Protein AF-A0A094E4A9-F1 (afdb_monomer_lite)

Structure (mmCIF, N/CA/C/O backbone):
data_AF-A0A094E4A9-F1
#
_entry.id   AF-A0A094E4A9-F1
#
loop_
_atom_site.group_PDB
_atom_site.id
_atom_site.type_symbol
_atom_site.label_atom_id
_atom_site.label_alt_id
_atom_site.label_comp_id
_atom_site.label_asym_id
_atom_site.label_entity_id
_atom_site.label_seq_id
_atom_site.pdbx_PDB_ins_code
_atom_site.Cartn_x
_atom_site.Cartn_y
_atom_site.Cartn_z
_atom_site.occupancy
_atom_site.B_iso_or_equiv
_atom_site.auth_seq_id
_atom_site.auth_comp_id
_atom_site.auth_asym_id
_atom_site.auth_atom_id
_atom_site.pdbx_PDB_model_num
ATOM 1 N N . MET A 1 1 ? 5.491 22.247 -12.011 1.00 79.69 1 MET A N 1
ATOM 2 C CA . MET A 1 1 ? 5.704 21.328 -13.145 1.00 79.69 1 MET A CA 1
ATOM 3 C C . MET A 1 1 ? 4.472 21.349 -14.038 1.00 79.69 1 MET A C 1
ATOM 5 O O . MET A 1 1 ? 3.370 21.260 -13.513 1.00 79.69 1 MET A O 1
ATOM 9 N N . ASP A 1 2 ? 4.646 21.520 -15.348 1.00 81.75 2 ASP A N 1
ATOM 10 C CA . ASP A 1 2 ? 3.551 21.482 -16.326 1.00 81.75 2 ASP A CA 1
ATOM 11 C C . ASP A 1 2 ? 3.400 20.060 -16.883 1.00 81.75 2 ASP A C 1
ATOM 13 O O . ASP A 1 2 ? 4.111 19.655 -17.800 1.00 81.75 2 ASP A O 1
ATOM 17 N N . LEU A 1 3 ? 2.483 19.293 -16.290 1.00 85.12 3 LEU A N 1
ATOM 18 C CA . LEU A 1 3 ? 2.238 17.891 -16.642 1.00 85.12 3 LEU A CA 1
ATOM 19 C C . LEU A 1 3 ? 1.650 17.706 -18.049 1.00 85.12 3 LEU A C 1
ATOM 21 O O . LEU A 1 3 ? 1.667 16.590 -18.556 1.00 85.12 3 LEU A O 1
ATOM 25 N N . SER A 1 4 ? 1.162 18.771 -18.700 1.00 85.44 4 SER A N 1
ATOM 26 C CA . SER A 1 4 ? 0.591 18.680 -20.053 1.00 85.44 4 SER A CA 1
ATOM 27 C C . SER A 1 4 ? 1.623 18.337 -21.135 1.00 85.44 4 SER A C 1
ATOM 29 O O . SER A 1 4 ? 1.252 17.997 -22.255 1.00 85.44 4 SER A O 1
ATOM 31 N N . GLN A 1 5 ? 2.914 18.410 -20.797 1.00 87.81 5 GLN A N 1
ATOM 32 C CA . GLN A 1 5 ? 4.020 18.040 -21.680 1.00 87.81 5 GLN A CA 1
ATOM 33 C C . GLN A 1 5 ? 4.271 16.527 -21.728 1.00 87.81 5 GLN A C 1
ATOM 35 O O . GLN A 1 5 ? 4.956 16.058 -22.636 1.00 87.81 5 GLN A O 1
ATOM 40 N N . LEU A 1 6 ? 3.748 15.770 -20.759 1.00 92.00 6 LEU A N 1
ATOM 41 C CA . LEU A 1 6 ? 3.900 14.320 -20.706 1.00 92.00 6 LEU A CA 1
ATOM 42 C C . LEU A 1 6 ? 2.882 13.624 -21.622 1.00 92.00 6 LEU A C 1
ATOM 44 O O . LEU A 1 6 ? 1.783 14.146 -21.833 1.00 92.00 6 LEU A O 1
ATOM 48 N N . PRO A 1 7 ? 3.217 12.441 -22.165 1.00 92.19 7 PRO A N 1
ATOM 49 C CA . PRO A 1 7 ? 2.284 11.677 -22.978 1.00 92.19 7 PRO A CA 1
ATOM 50 C C . PRO A 1 7 ? 1.087 11.205 -22.143 1.00 92.19 7 PRO A C 1
ATOM 52 O O . PRO A 1 7 ? 1.231 10.838 -20.975 1.00 92.19 7 PRO A O 1
ATOM 55 N N . ASP A 1 8 ? -0.096 11.174 -22.761 1.00 92.94 8 ASP A N 1
ATOM 56 C CA . ASP A 1 8 ? -1.275 10.567 -22.143 1.00 92.94 8 ASP A CA 1
ATOM 57 C C . ASP A 1 8 ? -1.140 9.040 -22.151 1.00 92.94 8 ASP A C 1
ATOM 59 O O . ASP A 1 8 ? -1.179 8.388 -23.194 1.00 92.94 8 ASP A O 1
ATOM 63 N N . ILE A 1 9 ? -0.981 8.484 -20.956 1.00 94.75 9 ILE A N 1
ATOM 64 C CA . ILE A 1 9 ? -0.831 7.051 -20.699 1.00 94.75 9 ILE A CA 1
ATOM 65 C C . ILE A 1 9 ? -2.100 6.420 -20.120 1.00 94.75 9 ILE A C 1
ATOM 67 O O . ILE A 1 9 ? -2.080 5.252 -19.740 1.00 94.75 9 ILE A O 1
ATOM 71 N N . THR A 1 10 ? -3.207 7.163 -20.014 1.00 91.88 10 THR A N 1
ATOM 72 C CA . THR A 1 10 ? -4.415 6.698 -19.311 1.00 91.88 10 THR A CA 1
ATOM 73 C C . THR A 1 10 ? -4.933 5.381 -19.892 1.00 91.88 10 THR A C 1
ATOM 75 O O . THR A 1 10 ? -5.245 4.457 -19.145 1.00 91.88 10 THR A O 1
ATOM 78 N N . GLY A 1 11 ? -4.931 5.254 -21.223 1.00 92.88 11 GLY A N 1
ATOM 79 C CA . GLY A 1 11 ? -5.315 4.025 -21.931 1.00 92.88 11 GLY A CA 1
ATOM 80 C C . GLY A 1 11 ? -4.284 2.890 -21.877 1.00 92.88 11 GLY A C 1
ATOM 81 O O . GLY A 1 11 ? -4.529 1.827 -22.437 1.00 92.88 11 GLY A O 1
ATOM 82 N N . LEU A 1 12 ? -3.133 3.098 -21.234 1.00 94.94 12 LEU A N 1
ATOM 83 C CA . LEU A 1 12 ? -2.062 2.109 -21.077 1.00 94.94 12 LEU A CA 1
ATOM 84 C C . LEU A 1 12 ? -1.938 1.603 -19.639 1.00 94.94 12 LEU A C 1
ATOM 86 O O . LEU A 1 12 ? -1.322 0.566 -19.415 1.00 94.94 12 LEU A O 1
ATOM 90 N N . LEU A 1 13 ? -2.521 2.289 -18.656 1.00 96.12 13 LEU A N 1
ATOM 91 C CA . LEU A 1 13 ? -2.487 1.836 -17.267 1.00 96.12 13 LEU A CA 1
ATOM 92 C C . LEU A 1 13 ? -3.243 0.519 -17.105 1.00 96.12 13 LEU A C 1
ATOM 94 O O . LEU A 1 13 ? -4.299 0.317 -17.707 1.00 96.12 13 LEU A O 1
ATOM 98 N N . VAL A 1 14 ? -2.684 -0.388 -16.305 1.00 94.19 14 VAL A N 1
ATOM 99 C CA . VAL A 1 14 ? -3.348 -1.633 -15.915 1.00 94.19 14 VAL A CA 1
ATOM 100 C C . VAL A 1 14 ? -4.502 -1.304 -14.979 1.00 94.19 14 VAL A C 1
ATOM 102 O O . VAL A 1 14 ? -4.317 -0.758 -13.890 1.00 94.19 14 VAL A O 1
ATOM 105 N N . ARG A 1 15 ? -5.709 -1.625 -15.438 1.00 90.62 15 ARG A N 1
ATOM 106 C CA . ARG A 1 15 ? -6.982 -1.340 -14.771 1.00 90.62 15 ARG A CA 1
ATOM 107 C C . ARG A 1 15 ? -7.941 -2.520 -14.965 1.00 90.62 15 ARG A C 1
ATOM 109 O O . ARG A 1 15 ? -7.696 -3.331 -15.855 1.00 90.62 15 ARG A O 1
ATOM 116 N N . PRO A 1 16 ? -9.037 -2.629 -14.190 1.00 86.00 16 PRO A N 1
ATOM 117 C CA . PRO A 1 16 ? -10.037 -3.679 -14.407 1.00 86.00 16 PRO A CA 1
ATOM 118 C C . PRO A 1 16 ? -10.587 -3.712 -15.846 1.00 86.00 16 PRO A C 1
ATOM 120 O O . PRO A 1 16 ? -10.838 -4.778 -16.395 1.00 86.00 16 PRO A O 1
ATOM 123 N N . ASP A 1 17 ? -10.749 -2.543 -16.468 1.00 89.12 17 ASP A N 1
ATOM 124 C CA . ASP A 1 17 ? -11.224 -2.359 -17.844 1.00 89.12 17 ASP A CA 1
ATOM 125 C C . ASP A 1 17 ? -10.112 -2.453 -18.904 1.00 89.12 17 ASP A C 1
ATOM 127 O O . ASP A 1 17 ? -10.401 -2.493 -20.099 1.00 89.12 17 ASP A O 1
ATOM 131 N N . ASN A 1 18 ? -8.849 -2.517 -18.476 1.00 91.69 18 ASN A N 1
ATOM 132 C CA . ASN A 1 18 ? -7.675 -2.669 -19.332 1.00 91.69 18 ASN A CA 1
ATOM 133 C C . ASN A 1 18 ? -6.618 -3.559 -18.645 1.00 91.69 18 ASN A C 1
ATOM 135 O O . ASN A 1 18 ? -5.559 -3.055 -18.230 1.00 91.69 18 ASN A O 1
ATOM 139 N N . PRO A 1 19 ? -6.917 -4.859 -18.449 1.00 93.25 19 PRO A N 1
ATOM 140 C CA . PRO A 1 19 ? -6.052 -5.773 -17.709 1.00 93.25 19 PRO A CA 1
ATOM 141 C C . PRO A 1 19 ? -4.710 -6.000 -18.430 1.00 93.25 19 PRO A C 1
ATOM 143 O O . PRO A 1 19 ? -4.540 -5.574 -19.581 1.00 93.25 19 PRO A O 1
ATOM 146 N N . PRO A 1 20 ? -3.726 -6.637 -17.771 1.00 91.38 20 PRO A N 1
ATOM 147 C CA . PRO A 1 20 ? -2.510 -7.093 -18.438 1.00 91.38 20 PRO A CA 1
ATOM 148 C C . PRO A 1 20 ? -2.843 -8.047 -19.587 1.00 91.38 20 PRO A C 1
ATOM 150 O O . PRO A 1 20 ? -3.871 -8.731 -19.562 1.00 91.38 20 PRO A O 1
ATOM 153 N N . ARG A 1 21 ? -1.992 -8.075 -20.612 1.00 86.12 21 ARG A N 1
ATOM 154 C CA . ARG A 1 21 ? -2.228 -8.919 -21.784 1.00 86.12 21 ARG A CA 1
ATOM 155 C C . ARG A 1 21 ? -1.670 -10.314 -21.549 1.00 86.12 21 ARG A C 1
ATOM 157 O O . ARG A 1 21 ? -0.466 -10.512 -21.607 1.00 86.12 21 ARG A O 1
ATOM 164 N N . ASP A 1 22 ? -2.561 -11.283 -21.365 1.00 82.31 22 ASP A N 1
ATOM 165 C CA . ASP A 1 22 ? -2.201 -12.707 -21.318 1.00 82.31 22 ASP A CA 1
ATOM 166 C C . ASP A 1 22 ? -2.365 -13.401 -22.693 1.00 82.31 22 ASP A C 1
ATOM 168 O O . ASP A 1 22 ? -2.147 -14.604 -22.821 1.00 82.31 22 ASP A O 1
ATOM 172 N N . ASP A 1 23 ? -2.775 -12.665 -23.738 1.00 84.00 23 ASP A N 1
ATOM 173 C CA . ASP A 1 23 ? -3.039 -13.188 -25.090 1.00 84.00 23 ASP A CA 1
ATOM 174 C C . ASP A 1 23 ? -1.805 -13.218 -26.010 1.00 84.00 23 ASP A C 1
ATOM 176 O O . ASP A 1 23 ? -1.903 -13.638 -27.165 1.00 84.00 23 ASP A O 1
ATOM 180 N N . ILE A 1 24 ? -0.654 -12.756 -25.520 1.00 87.31 24 ILE A N 1
ATOM 181 C CA . ILE A 1 24 ? 0.588 -12.630 -26.286 1.00 87.31 24 ILE A CA 1
ATOM 182 C C . ILE A 1 24 ? 1.673 -13.568 -25.766 1.00 87.31 24 ILE A C 1
ATOM 184 O O . ILE A 1 24 ? 1.778 -13.837 -24.574 1.00 87.31 24 ILE A O 1
ATOM 188 N N . GLU A 1 25 ? 2.516 -14.039 -26.682 1.00 87.50 25 GLU A N 1
ATOM 189 C CA . GLU A 1 25 ? 3.756 -14.727 -26.335 1.00 87.50 25 GLU A CA 1
ATOM 190 C C . GLU A 1 25 ? 4.829 -13.675 -26.032 1.00 87.50 25 GLU A C 1
ATOM 192 O O . GLU A 1 25 ? 5.248 -12.922 -26.918 1.00 87.50 25 GLU A O 1
ATOM 197 N N . GLY A 1 26 ? 5.258 -13.597 -24.775 1.00 91.56 26 GLY A N 1
ATOM 198 C CA . GLY A 1 26 ? 6.251 -12.625 -24.335 1.00 91.56 26 GLY A CA 1
ATOM 199 C C . GLY A 1 26 ? 5.697 -11.465 -23.514 1.00 91.56 26 GLY A C 1
ATOM 200 O O . GLY A 1 26 ? 4.535 -11.410 -23.130 1.00 91.56 26 GLY A O 1
ATOM 201 N N . MET A 1 27 ? 6.581 -10.503 -23.265 1.00 94.81 27 MET A N 1
ATOM 202 C CA . MET A 1 27 ? 6.256 -9.220 -22.644 1.00 94.81 27 MET A CA 1
ATOM 203 C C . MET A 1 27 ? 5.451 -8.334 -23.608 1.00 94.81 27 MET A C 1
ATOM 205 O O . MET A 1 27 ? 5.815 -8.231 -24.784 1.00 94.81 27 MET A O 1
ATOM 209 N N . ASP A 1 28 ? 4.454 -7.596 -23.098 1.00 96.25 28 ASP A N 1
ATOM 210 C CA . ASP A 1 28 ? 3.778 -6.502 -23.820 1.00 96.25 28 ASP A CA 1
ATOM 211 C C . ASP A 1 28 ? 4.715 -5.291 -23.964 1.00 96.25 28 ASP A C 1
ATOM 213 O O . ASP A 1 28 ? 4.529 -4.228 -23.366 1.00 96.25 28 ASP A O 1
ATOM 217 N N . TYR A 1 29 ? 5.793 -5.473 -24.729 1.00 96.44 29 TYR A N 1
ATOM 218 C CA . TYR A 1 29 ? 6.895 -4.523 -24.805 1.00 96.44 29 TYR A CA 1
ATOM 219 C C . TYR A 1 29 ? 6.464 -3.097 -25.195 1.00 96.44 29 TYR A C 1
ATOM 221 O O . TYR A 1 29 ? 7.037 -2.169 -24.621 1.00 96.44 29 TYR A O 1
ATOM 229 N N . PRO A 1 30 ? 5.476 -2.854 -26.092 1.00 96.50 30 PRO A N 1
ATOM 230 C CA . PRO A 1 30 ? 5.063 -1.493 -26.421 1.00 96.50 30 PRO A CA 1
ATOM 231 C C . PRO A 1 30 ? 4.432 -0.793 -25.216 1.00 96.50 30 PRO A C 1
ATOM 233 O O . PRO A 1 30 ? 4.745 0.367 -24.944 1.00 96.50 30 PRO A O 1
ATOM 236 N N . ARG A 1 31 ? 3.579 -1.505 -24.467 1.00 97.00 31 ARG A N 1
ATOM 237 C CA . ARG A 1 31 ? 2.930 -0.987 -23.259 1.00 97.00 31 ARG A CA 1
ATOM 238 C C . ARG A 1 31 ? 3.950 -0.772 -22.144 1.00 97.00 31 ARG A C 1
ATOM 240 O O . ARG A 1 31 ? 4.001 0.314 -21.572 1.00 97.00 31 ARG A O 1
ATOM 247 N N . CYS A 1 32 ? 4.803 -1.762 -21.887 1.00 97.69 32 CYS A N 1
ATOM 248 C CA . CYS A 1 32 ? 5.865 -1.677 -20.886 1.00 97.69 32 CYS A CA 1
ATOM 249 C C . CYS A 1 32 ? 6.834 -0.525 -21.169 1.00 97.69 32 CYS A C 1
ATOM 251 O O . CYS A 1 32 ? 7.112 0.270 -20.274 1.00 97.69 32 CYS A O 1
ATOM 253 N N . ALA A 1 33 ? 7.316 -0.389 -22.408 1.00 97.44 33 ALA A N 1
ATOM 254 C CA . ALA A 1 33 ? 8.238 0.681 -22.781 1.00 97.44 33 ALA A CA 1
ATOM 255 C C . ALA A 1 33 ? 7.580 2.061 -22.671 1.00 97.44 33 ALA A C 1
ATOM 257 O O . ALA A 1 33 ? 8.206 2.991 -22.174 1.00 97.44 33 ALA A O 1
ATOM 258 N N . ALA A 1 34 ? 6.309 2.206 -23.061 1.00 97.75 34 ALA A N 1
ATOM 259 C CA . ALA A 1 34 ? 5.588 3.469 -22.912 1.00 97.75 34 ALA A CA 1
ATOM 260 C C . ALA A 1 34 ? 5.434 3.888 -21.438 1.00 97.75 34 ALA A C 1
ATOM 262 O O . ALA A 1 34 ? 5.688 5.046 -21.104 1.00 97.75 34 ALA A O 1
ATOM 263 N N . LEU A 1 35 ? 5.072 2.956 -20.548 1.00 97.88 35 LEU A N 1
ATOM 264 C CA . LEU A 1 35 ? 4.947 3.223 -19.109 1.00 97.88 35 LEU A CA 1
ATOM 265 C C . LEU A 1 35 ? 6.310 3.508 -18.452 1.00 97.88 35 LEU A C 1
ATOM 267 O O . LEU A 1 35 ? 6.422 4.428 -17.643 1.00 97.88 35 LEU A O 1
ATOM 271 N N . TYR A 1 36 ? 7.358 2.769 -18.828 1.00 97.31 36 TYR A N 1
ATOM 272 C CA . TYR A 1 36 ? 8.729 3.013 -18.369 1.00 97.31 36 TYR A CA 1
ATOM 273 C C . TYR A 1 36 ? 9.218 4.402 -18.808 1.00 97.31 36 TYR A C 1
ATOM 275 O O . TYR A 1 36 ? 9.702 5.192 -17.998 1.00 97.31 36 TYR A O 1
ATOM 283 N N . ASN A 1 37 ? 9.038 4.734 -20.089 1.00 96.25 37 ASN A N 1
ATOM 284 C CA . ASN A 1 37 ? 9.458 6.015 -20.656 1.00 96.25 37 ASN A CA 1
ATOM 285 C C . ASN A 1 37 ? 8.694 7.184 -20.027 1.00 96.25 37 ASN A C 1
ATOM 287 O O . ASN A 1 37 ? 9.285 8.238 -19.805 1.00 96.25 37 ASN A O 1
ATOM 291 N N . TYR A 1 38 ? 7.419 6.994 -19.674 1.00 96.88 38 TYR A N 1
ATOM 292 C CA . TYR A 1 38 ? 6.656 7.984 -18.916 1.00 96.88 38 TYR A CA 1
ATOM 293 C C . TYR A 1 38 ? 7.307 8.295 -17.561 1.00 96.88 38 TYR A C 1
ATOM 295 O O . TYR A 1 38 ? 7.455 9.467 -17.226 1.00 96.88 38 TYR A O 1
ATOM 303 N N . LEU A 1 39 ? 7.749 7.284 -16.800 1.00 96.25 39 LEU A N 1
ATOM 304 C CA . LEU A 1 39 ? 8.440 7.501 -15.520 1.00 96.25 39 LEU A CA 1
ATOM 305 C C . LEU A 1 39 ? 9.760 8.266 -15.700 1.00 96.25 39 LEU A C 1
ATOM 307 O O . LEU A 1 39 ? 10.022 9.212 -14.957 1.00 96.25 39 LEU A O 1
ATOM 311 N N . ALA A 1 40 ? 10.550 7.916 -16.719 1.00 94.31 40 ALA A N 1
ATOM 312 C CA . ALA A 1 40 ? 11.797 8.611 -17.043 1.00 94.31 40 ALA A CA 1
ATOM 313 C C . ALA A 1 40 ? 11.568 10.075 -17.473 1.00 94.31 40 ALA A C 1
ATOM 315 O O . ALA A 1 40 ? 12.300 10.976 -17.068 1.00 94.31 40 ALA A O 1
ATOM 316 N N . GLN A 1 41 ? 10.532 10.336 -18.272 1.00 94.69 41 GLN A N 1
ATOM 317 C CA . GLN A 1 41 ? 10.147 11.693 -18.670 1.00 94.69 41 GLN A CA 1
ATOM 318 C C . GLN A 1 41 ? 9.614 12.497 -17.479 1.00 94.69 41 GLN A C 1
ATOM 320 O O . GLN A 1 41 ? 9.949 13.673 -17.331 1.00 94.69 41 GLN A O 1
ATOM 325 N N . TYR A 1 42 ? 8.817 11.865 -16.615 1.00 95.38 42 TYR A N 1
ATOM 326 C CA . TYR A 1 42 ? 8.275 12.482 -15.409 1.00 95.38 42 TYR A CA 1
ATOM 327 C C . TYR A 1 42 ? 9.397 12.923 -14.463 1.00 95.38 42 TYR A C 1
ATOM 329 O O . TYR A 1 42 ? 9.398 14.073 -14.026 1.00 95.38 42 TYR A O 1
ATOM 337 N N . SER A 1 43 ? 10.375 12.053 -14.184 1.00 92.81 43 SER A N 1
ATOM 338 C CA . SER A 1 43 ? 11.513 12.388 -13.316 1.00 92.81 43 SER A CA 1
ATOM 339 C C . SER A 1 43 ? 12.383 13.497 -13.905 1.00 92.81 43 SER A C 1
ATOM 341 O O . SER A 1 43 ? 12.739 14.438 -13.197 1.00 92.81 43 SER A O 1
ATOM 343 N N . TRP A 1 44 ? 12.655 13.450 -15.211 1.00 92.69 44 TRP A N 1
ATOM 344 C CA . TRP A 1 44 ? 13.434 14.474 -15.909 1.00 92.69 44 TRP A CA 1
ATOM 345 C C . TRP A 1 44 ? 12.775 15.853 -15.844 1.00 92.69 44 TRP A C 1
ATOM 347 O O . TRP A 1 44 ? 13.419 16.854 -15.526 1.00 92.69 44 TRP A O 1
ATOM 357 N N . LEU A 1 45 ? 11.467 15.902 -16.105 1.00 93.75 45 LEU A N 1
ATOM 358 C CA . LEU A 1 45 ? 10.691 17.133 -16.026 1.00 93.75 45 LEU A CA 1
ATOM 359 C C . LEU A 1 45 ? 10.593 17.648 -14.581 1.00 93.75 45 LEU A C 1
ATOM 361 O O . LEU A 1 45 ? 10.630 18.860 -14.355 1.00 93.75 45 LEU A O 1
ATOM 365 N N . ALA A 1 46 ? 10.493 16.743 -13.604 1.00 92.88 46 ALA A N 1
ATOM 366 C CA . ALA A 1 46 ? 10.465 17.085 -12.187 1.00 92.88 46 ALA A CA 1
ATOM 367 C C . ALA A 1 46 ? 11.796 17.662 -11.680 1.00 92.88 46 ALA A C 1
ATOM 369 O O . ALA A 1 46 ? 11.769 18.551 -10.836 1.00 92.88 46 ALA A O 1
ATOM 370 N N . GLU A 1 47 ? 12.933 17.254 -12.252 1.00 90.75 47 GLU A N 1
ATOM 371 C CA . GLU A 1 47 ? 14.250 17.889 -12.050 1.00 90.75 47 GLU A CA 1
ATOM 372 C C . GLU A 1 47 ? 14.363 19.288 -12.692 1.00 90.75 47 GLU A C 1
ATOM 374 O O . GLU A 1 47 ? 15.434 19.893 -12.718 1.00 90.75 47 GLU A O 1
ATOM 379 N N . GLY A 1 48 ? 13.275 19.819 -13.258 1.00 90.81 48 GLY A N 1
ATOM 380 C CA . GLY A 1 48 ? 13.256 21.125 -13.916 1.00 90.81 48 GLY A CA 1
ATOM 381 C C . GLY A 1 48 ? 13.926 21.130 -15.292 1.00 90.81 48 GLY A C 1
ATOM 382 O O . GLY A 1 48 ? 14.182 22.203 -15.845 1.00 90.81 48 GLY A O 1
ATOM 383 N N . ARG A 1 49 ? 14.205 19.952 -15.867 1.00 90.38 49 ARG A N 1
ATOM 384 C CA . ARG A 1 49 ? 14.864 19.820 -17.170 1.00 90.38 49 ARG A CA 1
ATOM 385 C C . ARG A 1 49 ? 13.820 19.749 -18.298 1.00 90.38 49 ARG A C 1
ATOM 387 O O . ARG A 1 49 ? 12.821 19.041 -18.168 1.00 90.38 49 ARG A O 1
ATOM 394 N N . PRO A 1 50 ? 14.013 20.449 -19.433 1.00 91.25 50 PRO A N 1
ATOM 395 C CA . PRO A 1 50 ? 13.076 20.376 -20.555 1.00 91.25 50 PRO A CA 1
ATOM 396 C C . PRO A 1 50 ? 13.028 18.975 -21.184 1.00 91.25 50 PRO A C 1
ATOM 398 O O . PRO A 1 50 ? 14.072 18.379 -21.436 1.00 91.25 50 PRO A O 1
ATOM 401 N N . LEU A 1 51 ? 11.843 18.475 -21.552 1.00 90.81 51 LEU A N 1
ATOM 402 C CA . LEU A 1 51 ? 11.722 17.168 -22.228 1.00 90.81 51 LEU A CA 1
ATOM 403 C C . LEU A 1 51 ? 12.429 17.116 -23.590 1.00 90.81 51 LEU A C 1
ATOM 405 O O . LEU A 1 51 ? 12.875 16.052 -24.012 1.00 90.81 51 LEU A O 1
ATOM 409 N N . ALA A 1 52 ? 12.572 18.257 -24.271 1.00 88.75 52 ALA A N 1
ATOM 410 C CA . ALA A 1 52 ? 13.307 18.334 -25.532 1.00 88.75 52 ALA A CA 1
ATOM 411 C C . ALA A 1 52 ? 14.762 17.859 -25.377 1.00 88.75 52 ALA A C 1
ATOM 413 O O . ALA A 1 52 ? 15.245 17.105 -26.217 1.00 88.75 52 ALA A O 1
ATOM 414 N N . THR A 1 53 ? 15.429 18.215 -24.271 1.00 88.38 53 THR A N 1
ATOM 415 C CA . THR A 1 53 ? 16.818 17.798 -24.033 1.00 88.38 53 THR A CA 1
ATOM 416 C C . THR A 1 53 ? 16.926 16.318 -23.696 1.00 88.38 53 THR A C 1
ATOM 418 O O . THR A 1 53 ? 17.947 15.710 -24.003 1.00 88.38 53 THR A O 1
ATOM 421 N N . LEU A 1 54 ? 15.883 15.722 -23.107 1.00 87.94 54 LEU A N 1
ATOM 422 C CA . LEU A 1 54 ? 15.824 14.277 -22.916 1.00 87.94 54 LEU A CA 1
ATOM 423 C C . LEU A 1 54 ? 15.707 13.573 -24.266 1.00 87.94 54 LEU A C 1
ATOM 425 O O . LEU A 1 54 ? 16.529 12.724 -24.564 1.00 87.94 54 LEU A O 1
ATOM 429 N N . ASN A 1 55 ? 14.744 13.964 -25.102 1.00 85.31 55 ASN A N 1
ATOM 430 C CA . ASN A 1 55 ? 14.485 13.300 -26.383 1.00 85.31 55 ASN A CA 1
ATOM 431 C C . ASN A 1 55 ? 15.662 13.399 -27.368 1.00 85.31 55 ASN A C 1
ATOM 433 O O . ASN A 1 55 ? 15.884 12.481 -28.150 1.00 85.31 55 ASN A O 1
ATOM 437 N N . GLU A 1 56 ? 16.410 14.506 -27.343 1.00 85.81 56 GLU A N 1
ATOM 438 C CA . GLU A 1 56 ? 17.588 14.699 -28.200 1.00 85.81 56 GLU A CA 1
ATOM 439 C C . GLU A 1 56 ? 18.792 13.844 -27.776 1.00 85.81 56 GLU A C 1
ATOM 441 O O . GLU A 1 56 ? 19.608 13.490 -28.624 1.00 85.81 56 GLU A O 1
ATOM 446 N N . ASN A 1 57 ? 18.910 13.519 -26.483 1.00 83.56 57 ASN A N 1
ATOM 447 C CA . ASN A 1 57 ? 20.106 12.888 -25.912 1.00 83.56 57 ASN A CA 1
ATOM 448 C C . ASN A 1 57 ? 19.864 11.481 -25.348 1.00 83.56 57 ASN A C 1
ATOM 450 O O . ASN A 1 57 ? 20.823 10.780 -25.029 1.00 83.56 57 ASN A O 1
ATOM 454 N N . SER A 1 58 ? 18.609 11.059 -25.197 1.00 83.75 58 SER A N 1
ATOM 455 C CA . SER A 1 58 ? 18.271 9.708 -24.764 1.00 83.75 58 SER A CA 1
ATOM 456 C C . SER A 1 58 ? 18.630 8.708 -25.852 1.00 83.75 58 SER A C 1
ATOM 458 O O . SER A 1 58 ? 18.336 8.920 -27.029 1.00 83.75 58 SER A O 1
ATOM 460 N N . THR A 1 59 ? 19.208 7.589 -25.442 1.00 90.50 59 THR A N 1
ATOM 461 C CA . THR A 1 59 ? 19.486 6.447 -26.317 1.00 90.50 59 THR A CA 1
ATOM 462 C C . THR A 1 59 ? 18.718 5.226 -25.819 1.00 90.50 59 THR A C 1
ATOM 464 O O . THR A 1 59 ? 18.053 5.290 -24.785 1.00 90.50 59 THR A O 1
ATOM 467 N N . ASN A 1 60 ? 18.759 4.127 -26.567 1.00 91.81 60 ASN A N 1
ATOM 468 C CA . ASN A 1 60 ? 18.276 2.833 -26.089 1.00 91.81 60 ASN A CA 1
ATOM 469 C C . ASN A 1 60 ? 19.441 1.983 -25.566 1.00 91.81 60 ASN A C 1
ATOM 471 O O . ASN A 1 60 ? 20.606 2.341 -25.750 1.00 91.81 60 ASN A O 1
ATOM 475 N N . PHE A 1 61 ? 19.130 0.846 -24.948 1.00 92.75 61 PHE A N 1
ATOM 476 C CA . PHE A 1 61 ? 20.114 -0.020 -24.295 1.00 92.75 61 PHE A CA 1
ATOM 477 C C . PHE A 1 61 ? 21.283 -0.418 -25.203 1.00 92.75 61 PHE A C 1
ATOM 479 O O . PHE A 1 61 ? 22.450 -0.213 -24.867 1.00 92.75 61 PHE A O 1
ATOM 486 N N . PHE A 1 62 ? 20.984 -0.926 -26.395 1.00 94.25 62 PHE A N 1
ATOM 487 C CA . PHE A 1 62 ? 22.014 -1.413 -27.308 1.00 94.25 62 PHE A CA 1
ATOM 488 C C . PHE A 1 62 ? 22.847 -0.285 -27.924 1.00 94.25 62 PHE A C 1
ATOM 490 O O . PHE A 1 62 ? 24.040 -0.457 -28.156 1.00 94.25 62 PHE A O 1
ATOM 497 N N . THR A 1 63 ? 22.258 0.893 -28.140 1.00 92.44 63 THR A N 1
ATOM 498 C CA . THR A 1 63 ? 23.006 2.069 -28.609 1.00 92.44 63 THR A CA 1
ATOM 499 C C . THR A 1 63 ? 23.898 2.635 -27.506 1.00 92.44 63 THR A C 1
ATOM 501 O O . THR A 1 63 ? 25.026 3.032 -27.790 1.00 92.44 63 THR A O 1
ATOM 504 N N . ALA A 1 64 ? 23.415 2.655 -26.259 1.00 89.12 64 ALA A N 1
ATOM 505 C CA . ALA A 1 64 ? 24.145 3.185 -25.111 1.00 89.12 64 ALA A CA 1
ATOM 506 C C . ALA A 1 64 ? 25.407 2.370 -24.794 1.00 89.12 64 ALA A C 1
ATOM 508 O O . ALA A 1 64 ? 26.464 2.948 -24.548 1.00 89.12 64 ALA A O 1
ATOM 509 N N . PHE A 1 65 ? 25.307 1.037 -24.834 1.00 90.25 65 PHE A N 1
ATOM 510 C CA . PHE A 1 65 ? 26.386 0.132 -24.417 1.00 90.25 65 PHE A CA 1
ATOM 511 C C . PHE A 1 65 ? 27.076 -0.607 -25.579 1.00 90.25 65 PHE A C 1
ATOM 513 O O . PHE A 1 65 ? 28.073 -1.305 -25.387 1.00 90.25 65 PHE A O 1
ATOM 520 N N . GLY A 1 66 ? 26.584 -0.445 -26.809 1.00 92.44 66 GLY A N 1
ATOM 521 C CA . GLY A 1 66 ? 27.237 -0.914 -28.028 1.00 92.44 66 GLY A CA 1
ATOM 522 C C . GLY A 1 66 ? 27.491 -2.422 -28.059 1.00 92.44 66 GLY A C 1
ATOM 523 O O . GLY A 1 66 ? 26.596 -3.234 -27.829 1.00 92.44 66 GLY A O 1
ATOM 524 N N . ALA A 1 67 ? 28.732 -2.800 -28.384 1.00 92.75 67 ALA A N 1
ATOM 525 C CA . ALA A 1 67 ? 29.109 -4.188 -28.648 1.00 92.75 67 ALA A CA 1
ATOM 526 C C . ALA A 1 67 ? 28.832 -5.132 -27.468 1.00 92.75 67 ALA A C 1
ATOM 528 O O . ALA A 1 67 ? 28.477 -6.283 -27.700 1.00 92.75 67 ALA A O 1
ATOM 529 N N . GLU A 1 68 ? 28.974 -4.655 -26.230 1.00 91.19 68 GLU A N 1
ATOM 530 C CA . GLU A 1 68 ? 28.749 -5.461 -25.030 1.00 91.19 68 GLU A CA 1
ATOM 531 C C . GLU A 1 68 ? 27.274 -5.859 -24.898 1.00 91.19 68 GLU A C 1
ATOM 533 O O . GLU A 1 68 ? 26.962 -7.046 -24.804 1.00 91.19 68 GLU A O 1
ATOM 538 N N . ALA A 1 69 ? 26.357 -4.896 -25.028 1.00 92.81 69 ALA A N 1
ATOM 539 C CA . ALA A 1 69 ? 24.921 -5.166 -25.056 1.00 92.81 69 ALA A CA 1
ATOM 540 C C . ALA A 1 69 ? 24.510 -6.048 -26.244 1.00 92.81 69 ALA A C 1
ATOM 542 O O . ALA A 1 69 ? 23.667 -6.931 -26.093 1.00 92.81 69 ALA A O 1
ATOM 543 N N . GLU A 1 70 ? 25.111 -5.854 -27.421 1.00 95.25 70 GLU A N 1
ATOM 544 C CA . GLU A 1 70 ? 24.818 -6.666 -28.611 1.00 95.25 70 GLU A CA 1
ATOM 545 C C . GLU A 1 70 ? 25.130 -8.159 -28.405 1.00 95.25 70 GLU A C 1
ATOM 547 O O . GLU A 1 70 ? 24.423 -9.012 -28.946 1.00 95.25 70 GLU A O 1
ATOM 552 N N . THR A 1 71 ? 26.116 -8.504 -27.564 1.00 94.06 71 THR A N 1
ATOM 553 C CA . THR A 1 71 ? 26.383 -9.913 -27.217 1.00 94.06 71 THR A CA 1
ATOM 554 C C . THR A 1 71 ? 25.222 -10.576 -26.473 1.00 94.06 71 THR A C 1
ATOM 556 O O . THR A 1 71 ? 25.013 -11.782 -26.610 1.00 94.06 71 THR A O 1
ATOM 559 N N . LEU A 1 72 ? 24.420 -9.794 -25.742 1.00 94.12 72 LEU A N 1
ATOM 560 C CA . LEU A 1 72 ? 23.302 -10.303 -24.954 1.00 94.12 72 LEU A CA 1
ATOM 561 C C . LEU A 1 72 ? 22.076 -10.625 -25.811 1.00 94.12 72 LEU A C 1
ATOM 563 O O . LEU A 1 72 ? 21.269 -11.454 -25.404 1.00 94.12 72 LEU A O 1
ATOM 567 N N . ARG A 1 73 ? 21.927 -10.051 -27.017 1.00 94.38 73 ARG A N 1
ATOM 568 C CA . ARG A 1 73 ? 20.718 -10.240 -27.851 1.00 94.38 73 ARG A CA 1
ATOM 569 C C . ARG A 1 73 ? 20.353 -11.704 -28.089 1.00 94.38 73 ARG A C 1
ATOM 571 O O . ARG A 1 73 ? 19.175 -12.022 -28.177 1.00 94.38 73 ARG A O 1
ATOM 578 N N . GLN A 1 74 ? 21.346 -12.585 -28.207 1.00 93.62 74 GLN A N 1
ATOM 579 C CA . GLN A 1 74 ? 21.127 -14.015 -28.458 1.00 93.62 74 GLN A CA 1
ATOM 580 C C . GLN A 1 74 ? 20.641 -14.782 -27.220 1.00 93.62 74 GLN A C 1
ATOM 582 O O . GLN A 1 74 ? 20.080 -15.864 -27.362 1.00 93.62 74 GLN A O 1
ATOM 587 N N . ARG A 1 75 ? 20.862 -14.223 -26.026 1.00 95.06 75 ARG A N 1
ATOM 588 C CA . ARG A 1 75 ? 20.490 -14.790 -24.721 1.00 95.06 75 ARG A CA 1
ATOM 589 C C . ARG A 1 75 ? 19.131 -14.283 -24.227 1.00 95.06 75 ARG A C 1
ATOM 591 O O . ARG A 1 75 ? 18.555 -14.836 -23.296 1.00 95.06 75 ARG A O 1
ATOM 598 N N . LEU A 1 76 ? 18.616 -13.214 -24.835 1.00 96.81 76 LEU A N 1
ATOM 599 C CA . LEU A 1 76 ? 17.383 -12.555 -24.419 1.00 96.81 76 LEU A CA 1
ATOM 600 C C . LEU A 1 76 ? 16.204 -12.936 -25.320 1.00 96.81 76 LEU A C 1
ATOM 602 O O . LEU A 1 76 ? 16.329 -13.063 -26.538 1.00 96.81 76 LEU A O 1
ATOM 606 N N . HIS A 1 77 ? 15.024 -13.052 -24.720 1.00 96.62 77 HIS A N 1
ATOM 607 C CA . HIS A 1 77 ? 13.778 -13.283 -25.436 1.00 96.62 77 HIS A CA 1
ATOM 608 C C . HIS A 1 77 ? 13.475 -12.113 -26.398 1.00 96.62 77 HIS A C 1
ATOM 610 O O . HIS A 1 77 ? 13.648 -10.953 -26.005 1.00 96.62 77 HIS A O 1
ATOM 616 N N . PRO A 1 78 ? 12.949 -12.353 -27.619 1.00 96.69 78 PRO A N 1
ATOM 617 C CA . PRO A 1 78 ? 12.705 -11.292 -28.601 1.00 96.69 78 PRO A CA 1
ATOM 618 C C . PRO A 1 78 ? 11.845 -10.127 -28.094 1.00 96.69 78 PRO A C 1
ATOM 620 O O . PRO A 1 78 ? 12.122 -8.974 -28.419 1.00 96.69 78 PRO A O 1
ATOM 623 N N . SER A 1 79 ? 10.833 -10.398 -27.261 1.00 96.88 79 SER A N 1
ATOM 624 C CA . SER A 1 79 ? 10.002 -9.338 -26.666 1.00 96.88 79 SER A CA 1
ATOM 625 C C . SER A 1 79 ? 10.789 -8.447 -25.698 1.00 96.88 79 SER A C 1
ATOM 627 O O . SER A 1 79 ? 10.544 -7.247 -25.626 1.00 96.88 79 SER A O 1
ATOM 629 N N . LEU A 1 80 ? 11.741 -9.021 -24.955 1.00 97.19 80 LEU A N 1
ATOM 630 C CA . LEU A 1 80 ? 12.602 -8.277 -24.041 1.00 97.19 80 LEU A CA 1
ATOM 631 C C . LEU A 1 80 ? 13.637 -7.459 -24.822 1.00 97.19 80 LEU A C 1
ATOM 633 O O . LEU A 1 80 ? 13.871 -6.301 -24.497 1.00 97.19 80 LEU A O 1
ATOM 637 N N . VAL A 1 81 ? 14.194 -8.017 -25.899 1.00 97.31 81 VAL A N 1
ATOM 638 C CA . VAL A 1 81 ? 15.055 -7.265 -26.825 1.00 97.31 81 VAL A CA 1
ATOM 639 C C . VAL A 1 81 ? 14.306 -6.055 -27.392 1.00 97.31 81 VAL A C 1
ATOM 641 O O . VAL A 1 81 ? 14.827 -4.944 -27.351 1.00 97.31 81 VAL A O 1
ATOM 644 N N . ALA A 1 82 ? 13.059 -6.238 -27.839 1.00 97.38 82 ALA A N 1
ATOM 645 C CA . ALA A 1 82 ? 12.225 -5.148 -28.344 1.00 97.38 82 ALA A CA 1
ATOM 646 C C . ALA A 1 82 ? 11.920 -4.083 -27.274 1.00 97.38 82 ALA A C 1
ATOM 648 O O . ALA A 1 82 ? 11.919 -2.886 -27.576 1.00 97.38 82 ALA A O 1
ATOM 649 N N . PHE A 1 83 ? 11.707 -4.494 -26.018 1.00 97.81 83 PHE A N 1
ATOM 650 C CA . PHE A 1 83 ? 11.601 -3.570 -24.888 1.00 97.81 83 PHE A CA 1
ATOM 651 C C . PHE A 1 83 ? 12.890 -2.756 -24.714 1.00 97.81 83 PHE A C 1
ATOM 653 O O . PHE A 1 83 ? 12.824 -1.531 -24.694 1.00 97.81 83 PHE A O 1
ATOM 660 N N . LEU A 1 84 ? 14.057 -3.404 -24.666 1.00 97.19 84 LEU A N 1
ATOM 661 C CA . LEU A 1 84 ? 15.362 -2.751 -24.489 1.00 97.19 84 LEU A CA 1
ATOM 662 C C . LEU A 1 84 ? 15.760 -1.838 -25.665 1.00 97.19 84 LEU A C 1
ATOM 664 O O . LEU A 1 84 ? 16.450 -0.840 -25.460 1.00 97.19 84 LEU A O 1
ATOM 668 N N . ASP A 1 85 ? 15.299 -2.137 -26.884 1.00 96.62 85 ASP A N 1
ATOM 669 C CA . ASP A 1 85 ? 15.449 -1.268 -28.063 1.00 96.62 85 ASP A CA 1
ATOM 670 C C . ASP A 1 85 ? 14.541 -0.023 -28.011 1.00 96.62 85 ASP A C 1
ATOM 672 O O . ASP A 1 85 ? 14.804 0.954 -28.718 1.00 96.62 85 ASP A O 1
ATOM 676 N N . THR A 1 86 ? 13.486 -0.042 -27.187 1.00 96.50 86 THR A N 1
ATOM 677 C CA . THR A 1 86 ? 12.466 1.023 -27.105 1.00 96.50 86 THR A CA 1
ATOM 678 C C . THR A 1 86 ? 12.555 1.846 -25.813 1.00 96.50 86 THR A C 1
ATOM 680 O O . THR A 1 86 ? 12.199 3.028 -25.799 1.00 96.50 86 THR A O 1
ATOM 683 N N . ALA A 1 87 ? 12.996 1.236 -24.714 1.00 95.62 87 ALA A N 1
ATOM 684 C CA . ALA A 1 87 ? 13.130 1.883 -23.418 1.00 95.62 87 ALA A CA 1
ATOM 685 C C . ALA A 1 87 ? 14.226 2.959 -23.457 1.00 95.62 87 ALA A C 1
ATOM 687 O O . ALA A 1 87 ? 15.331 2.738 -23.958 1.00 95.62 87 ALA A O 1
ATOM 688 N N . MET A 1 88 ? 13.909 4.136 -22.924 1.00 93.06 88 MET A N 1
ATOM 689 C CA . MET A 1 88 ? 14.812 5.280 -22.883 1.00 93.06 88 MET A CA 1
ATOM 690 C C . MET A 1 88 ? 15.864 5.090 -21.792 1.00 93.06 88 MET A C 1
ATOM 692 O O . MET A 1 88 ? 15.536 4.818 -20.639 1.00 93.06 88 MET A O 1
ATOM 696 N N . ILE A 1 89 ? 17.123 5.336 -22.134 1.00 90.19 89 ILE A N 1
ATOM 697 C CA . ILE A 1 89 ? 18.208 5.547 -21.178 1.00 90.19 89 ILE A CA 1
ATOM 698 C C . ILE A 1 89 ? 18.474 7.053 -21.119 1.00 90.19 89 ILE A C 1
ATOM 700 O O . ILE A 1 89 ? 19.008 7.616 -22.084 1.00 90.19 89 ILE A O 1
ATOM 704 N N . PRO A 1 90 ? 18.062 7.734 -20.031 1.00 87.38 90 PRO A N 1
ATOM 705 C CA . PRO A 1 90 ? 18.356 9.146 -19.846 1.00 87.38 90 PRO A CA 1
ATOM 706 C C . PRO A 1 90 ? 19.869 9.387 -19.789 1.00 87.38 90 PRO A C 1
ATOM 708 O O . PRO A 1 90 ? 20.600 8.549 -19.252 1.00 87.38 90 PRO A O 1
ATOM 711 N N . PRO A 1 91 ? 20.357 10.530 -20.295 1.00 82.50 91 PRO A N 1
ATOM 712 C CA . PRO A 1 91 ? 21.763 10.877 -20.163 1.00 82.50 91 PRO A CA 1
ATOM 713 C C . PRO A 1 91 ? 22.123 11.025 -18.678 1.00 82.50 91 PRO A C 1
ATOM 715 O O . PRO A 1 91 ? 21.403 11.672 -17.914 1.00 82.50 91 PRO A O 1
ATOM 718 N N . SER A 1 92 ? 23.236 10.413 -18.274 1.00 72.69 92 SER A N 1
ATOM 719 C CA . SER A 1 92 ? 23.747 10.499 -16.906 1.00 72.69 92 SER A CA 1
ATOM 720 C C . SER A 1 92 ? 24.779 11.618 -16.788 1.00 72.69 92 SER A C 1
ATOM 722 O O . SER A 1 92 ? 25.731 11.673 -17.567 1.00 72.69 92 SER A O 1
ATOM 724 N N . ASP A 1 93 ? 24.632 12.470 -15.772 1.00 65.56 93 ASP A N 1
ATOM 725 C CA . ASP A 1 93 ? 25.636 13.484 -15.415 1.00 65.56 93 ASP A CA 1
ATOM 726 C C . ASP A 1 93 ? 26.875 12.857 -14.740 1.00 65.56 93 ASP A C 1
ATOM 728 O O . ASP A 1 93 ? 27.882 13.523 -14.503 1.00 65.56 93 ASP A O 1
ATOM 732 N N . SER A 1 94 ? 26.807 11.570 -14.388 1.00 62.44 94 SER A N 1
ATOM 733 C CA . SER A 1 94 ? 27.878 10.803 -13.748 1.00 62.44 94 SER A CA 1
ATOM 734 C C . SER A 1 94 ? 27.876 9.376 -14.306 1.00 62.44 94 SER A C 1
ATOM 736 O O . SER A 1 94 ? 27.267 8.490 -13.707 1.00 62.44 94 SER A O 1
ATOM 738 N N . PRO A 1 95 ? 28.516 9.138 -15.465 1.00 54.66 95 PRO A N 1
ATOM 739 C CA . PRO A 1 95 ? 28.504 7.833 -16.134 1.00 54.66 95 PRO A CA 1
ATOM 740 C C . PRO A 1 95 ? 29.149 6.708 -15.306 1.00 54.66 95 PRO A C 1
ATOM 742 O O . PRO A 1 95 ? 28.850 5.546 -15.544 1.00 54.66 95 PRO A O 1
ATOM 745 N N . ASP A 1 96 ? 29.962 7.049 -14.299 1.00 50.66 96 ASP A N 1
ATOM 746 C CA . ASP A 1 96 ? 30.619 6.093 -13.395 1.00 50.66 96 ASP A CA 1
ATOM 747 C C . ASP A 1 96 ? 29.760 5.714 -12.160 1.00 50.66 96 ASP A C 1
ATOM 749 O O . ASP A 1 96 ? 30.250 5.070 -11.232 1.00 50.66 96 ASP A O 1
ATOM 753 N N . ARG A 1 97 ? 28.491 6.155 -12.091 1.00 59.62 97 ARG A N 1
ATOM 754 C CA . ARG A 1 97 ? 27.542 5.878 -10.989 1.00 59.62 97 ARG A CA 1
ATOM 755 C C . ARG A 1 97 ? 26.353 5.026 -11.448 1.00 59.62 97 ARG A C 1
ATOM 757 O O . ARG A 1 97 ? 26.102 4.887 -12.640 1.00 59.62 97 ARG A O 1
ATOM 764 N N . PHE A 1 98 ? 25.604 4.505 -10.465 1.00 64.69 98 PHE A N 1
ATOM 765 C CA . PHE A 1 98 ? 24.295 3.865 -10.654 1.00 64.69 98 PHE A CA 1
ATOM 766 C C . PHE A 1 98 ? 23.414 4.640 -11.654 1.00 64.69 98 PHE A C 1
ATOM 768 O O . PHE A 1 98 ? 23.458 5.878 -11.659 1.00 64.69 98 PHE A O 1
ATOM 775 N N . PRO A 1 99 ? 22.606 3.941 -12.478 1.00 77.12 99 PRO A N 1
ATOM 776 C CA . PRO A 1 99 ? 21.738 4.594 -13.451 1.00 77.12 99 PRO A CA 1
ATOM 777 C C . PRO A 1 99 ? 20.784 5.576 -12.754 1.00 77.12 99 PRO A C 1
ATOM 779 O O . PRO A 1 99 ? 20.450 5.361 -11.589 1.00 77.12 99 PRO A O 1
ATOM 782 N N . PRO A 1 100 ? 20.315 6.647 -13.424 1.00 83.38 100 PRO A N 1
ATOM 783 C CA . PRO A 1 100 ? 19.383 7.590 -12.816 1.00 83.38 100 PRO A CA 1
ATOM 784 C C . PRO A 1 100 ? 18.156 6.884 -12.204 1.00 83.38 100 PRO A C 1
ATOM 786 O O . PRO A 1 100 ? 17.630 5.949 -12.819 1.00 83.38 100 PRO A O 1
ATOM 789 N N . PRO A 1 101 ? 17.675 7.309 -11.019 1.00 88.19 101 PRO A N 1
ATOM 790 C CA . PRO A 1 101 ? 16.487 6.737 -10.392 1.00 88.19 101 PRO A CA 1
ATOM 791 C C . PRO A 1 101 ? 15.248 6.791 -11.294 1.00 88.19 101 PRO A C 1
ATOM 793 O O . PRO A 1 101 ? 14.757 7.874 -11.629 1.00 88.19 101 PRO A O 1
ATOM 796 N N . LEU A 1 102 ? 14.707 5.626 -11.655 1.00 90.75 102 LEU A N 1
ATOM 797 C CA . LEU A 1 102 ? 13.489 5.515 -12.461 1.00 90.75 102 LEU A CA 1
ATOM 798 C C . LEU A 1 102 ? 12.238 5.731 -11.611 1.00 90.75 102 LEU A C 1
ATOM 800 O O . LEU A 1 102 ? 11.270 6.335 -12.062 1.00 90.75 102 LEU A O 1
ATOM 804 N N . SER A 1 103 ? 12.254 5.210 -10.392 1.00 90.38 103 SER A N 1
ATOM 805 C CA . SER A 1 103 ? 11.219 5.385 -9.386 1.00 90.38 103 SER A CA 1
ATOM 806 C C . SER A 1 103 ? 11.875 5.429 -8.012 1.00 90.38 103 SER A C 1
ATOM 808 O O . SER A 1 103 ? 13.088 5.266 -7.873 1.00 90.38 103 SER A O 1
ATOM 810 N N . ILE A 1 104 ? 11.072 5.613 -6.970 1.00 88.12 104 ILE A N 1
ATOM 811 C CA . ILE A 1 104 ? 11.601 5.527 -5.615 1.00 88.12 104 ILE A CA 1
ATOM 812 C C . ILE A 1 104 ? 12.089 4.107 -5.278 1.00 88.12 104 ILE A C 1
ATOM 814 O O . ILE A 1 104 ? 13.088 3.945 -4.595 1.00 88.12 104 ILE A O 1
ATOM 818 N N . PHE A 1 105 ? 11.448 3.061 -5.807 1.00 87.38 105 PHE A N 1
ATOM 819 C CA . PHE A 1 105 ? 11.821 1.674 -5.510 1.00 87.38 105 PHE A CA 1
ATOM 820 C C . PHE A 1 105 ? 12.992 1.164 -6.342 1.00 87.38 105 PHE A C 1
ATOM 822 O O . PHE A 1 105 ? 13.592 0.160 -5.962 1.00 87.38 105 PHE A O 1
ATOM 829 N N . ALA A 1 106 ? 13.302 1.809 -7.468 1.00 89.56 106 ALA A N 1
ATOM 830 C CA . ALA A 1 106 ? 14.155 1.226 -8.489 1.00 89.56 106 ALA A CA 1
ATOM 831 C C . ALA A 1 106 ? 14.927 2.273 -9.305 1.00 89.56 106 ALA A C 1
ATOM 833 O O . ALA A 1 106 ? 14.385 3.305 -9.710 1.00 89.56 106 ALA A O 1
ATOM 834 N N . TYR A 1 107 ? 16.187 1.968 -9.607 1.00 89.56 107 TYR A N 1
ATOM 835 C CA . TYR A 1 107 ? 16.972 2.698 -10.598 1.00 89.56 107 TYR A CA 1
ATOM 836 C C . TYR A 1 107 ? 16.562 2.325 -12.031 1.00 89.56 107 TYR A C 1
ATOM 838 O O . TYR A 1 107 ? 15.766 1.414 -12.241 1.00 89.56 107 TYR A O 1
ATOM 846 N N . GLY A 1 108 ? 17.074 3.046 -13.031 1.00 90.19 108 GLY A N 1
ATOM 847 C CA . GLY A 1 108 ? 16.906 2.667 -14.436 1.00 90.19 108 GLY A CA 1
ATOM 848 C C . GLY A 1 108 ? 17.593 1.344 -14.801 1.00 90.19 108 GLY A C 1
ATOM 849 O O . GLY A 1 108 ? 18.186 0.673 -13.956 1.00 90.19 108 GLY A O 1
ATOM 850 N N . LEU A 1 109 ? 17.524 0.985 -16.085 1.00 91.75 109 LEU A N 1
ATOM 851 C CA . LEU A 1 109 ? 18.193 -0.198 -16.642 1.00 91.75 109 LEU A CA 1
ATOM 852 C C . LEU A 1 109 ? 19.683 -0.262 -16.232 1.00 91.75 109 LEU A C 1
ATOM 854 O O . LEU A 1 109 ? 20.373 0.758 -16.347 1.00 91.75 109 LEU A O 1
ATOM 858 N N . PRO A 1 110 ? 20.187 -1.426 -15.771 1.00 89.00 110 PRO A N 1
ATOM 859 C CA . PRO A 1 110 ? 21.597 -1.592 -15.421 1.00 89.00 110 PRO A CA 1
ATOM 860 C C . PRO A 1 110 ? 22.489 -1.621 -16.671 1.00 89.00 110 PRO A C 1
ATOM 862 O O . PRO A 1 110 ? 21.999 -1.605 -17.797 1.00 89.00 110 PRO A O 1
ATOM 865 N N . ALA A 1 111 ? 23.806 -1.674 -16.478 1.00 88.75 111 ALA A N 1
ATOM 866 C CA . ALA A 1 111 ? 24.751 -1.969 -17.553 1.00 88.75 111 ALA A CA 1
ATOM 867 C C . ALA A 1 111 ? 24.676 -3.462 -17.972 1.00 88.75 111 ALA A C 1
ATOM 869 O O . ALA A 1 111 ? 24.081 -4.270 -17.251 1.00 88.75 111 ALA A O 1
ATOM 870 N N . PRO A 1 112 ? 25.230 -3.851 -19.141 1.00 90.69 112 PRO A N 1
ATOM 871 C CA . PRO A 1 112 ? 25.146 -5.223 -19.657 1.00 90.69 112 PRO A CA 1
ATOM 872 C C . PRO A 1 112 ? 25.665 -6.309 -18.708 1.00 90.69 112 PRO A C 1
ATOM 874 O O . PRO A 1 112 ? 25.091 -7.396 -18.662 1.00 90.69 112 PRO A O 1
ATOM 877 N N . ASP A 1 113 ? 26.709 -6.013 -17.937 1.00 86.69 113 ASP A N 1
ATOM 878 C CA . ASP A 1 113 ? 27.319 -6.913 -16.953 1.00 86.69 113 ASP A CA 1
ATOM 879 C C . ASP A 1 113 ? 26.395 -7.244 -15.767 1.00 86.69 113 ASP A C 1
ATOM 881 O O . ASP A 1 113 ? 26.500 -8.321 -15.188 1.00 86.69 113 ASP A O 1
ATOM 885 N N . GLY A 1 114 ? 25.465 -6.346 -15.435 1.00 83.38 114 GLY A N 1
ATOM 886 C CA . GLY A 1 114 ? 24.479 -6.508 -14.365 1.00 83.38 114 GLY A CA 1
ATOM 887 C C . GLY A 1 114 ? 23.063 -6.837 -14.842 1.00 83.38 114 GLY A C 1
ATOM 888 O O . GLY A 1 114 ? 22.127 -6.708 -14.053 1.00 83.38 114 GLY A O 1
ATOM 889 N N . LEU A 1 115 ? 22.876 -7.184 -16.124 1.00 90.81 115 LEU A N 1
ATOM 890 C CA . LEU A 1 115 ? 21.549 -7.428 -16.697 1.00 90.81 115 LEU A CA 1
ATOM 891 C C . LEU A 1 115 ? 21.059 -8.869 -16.475 1.00 90.81 115 LEU A C 1
ATOM 893 O O . LEU A 1 115 ? 19.908 -9.058 -16.089 1.00 90.81 115 LEU A O 1
ATOM 897 N N . ILE A 1 116 ? 21.887 -9.884 -16.744 1.00 92.88 116 ILE A N 1
ATOM 898 C CA . ILE A 1 116 ? 21.513 -11.302 -16.575 1.00 92.88 116 ILE A CA 1
ATOM 899 C C . ILE A 1 116 ? 21.949 -11.777 -15.186 1.00 92.88 116 ILE A C 1
ATOM 901 O O . ILE A 1 116 ? 23.125 -11.703 -14.839 1.00 92.88 116 ILE A O 1
ATOM 905 N N . GLU A 1 117 ? 21.010 -12.305 -14.402 1.00 91.00 117 GLU A N 1
ATOM 906 C CA . GLU A 1 117 ? 21.245 -12.733 -13.017 1.00 91.00 117 GLU A CA 1
ATOM 907 C C . GLU A 1 117 ? 21.650 -14.211 -12.943 1.00 91.00 117 GLU A C 1
ATOM 909 O O . GLU A 1 117 ? 20.922 -15.048 -12.409 1.00 91.00 117 GLU A O 1
ATOM 914 N N . GLU A 1 118 ? 22.827 -14.545 -13.475 1.00 89.94 118 GLU A N 1
ATOM 915 C CA . GLU A 1 118 ? 23.331 -15.930 -13.493 1.00 89.94 118 GLU A CA 1
ATOM 916 C C . GLU A 1 118 ? 23.477 -16.517 -12.082 1.00 89.94 118 GLU A C 1
ATOM 918 O O . GLU A 1 118 ? 23.081 -17.654 -11.841 1.00 89.94 118 GLU A O 1
ATOM 923 N N . PHE A 1 119 ? 23.997 -15.727 -11.135 1.00 86.75 119 PHE A N 1
ATOM 924 C CA . PHE A 1 119 ? 24.179 -16.161 -9.747 1.00 86.75 119 PHE A CA 1
ATOM 925 C C . PHE A 1 119 ? 22.849 -16.494 -9.063 1.00 86.75 119 PHE A C 1
ATOM 927 O O . PHE A 1 119 ? 22.754 -17.479 -8.338 1.00 86.75 119 PHE A O 1
ATOM 934 N N . VAL A 1 120 ? 21.816 -15.680 -9.294 1.00 87.69 120 VAL A N 1
ATOM 935 C CA . VAL A 1 120 ? 20.491 -15.908 -8.705 1.00 87.69 120 VAL A CA 1
ATOM 936 C C . VAL A 1 120 ? 19.819 -17.104 -9.358 1.00 87.69 120 VAL A C 1
ATOM 938 O O . VAL A 1 120 ? 19.188 -17.892 -8.662 1.00 87.69 120 VAL A O 1
ATOM 941 N N . ALA A 1 121 ? 19.975 -17.256 -10.676 1.00 90.12 121 ALA A N 1
ATOM 942 C CA . ALA A 1 121 ? 19.429 -18.399 -11.385 1.00 90.12 121 ALA A CA 1
ATOM 943 C C . ALA A 1 121 ? 20.029 -19.711 -10.859 1.00 90.12 121 ALA A C 1
ATOM 945 O O . ALA A 1 121 ? 19.277 -20.633 -10.578 1.00 90.12 121 ALA A O 1
ATOM 946 N N . ASP A 1 122 ? 21.345 -19.763 -10.637 1.00 90.38 122 ASP A N 1
ATOM 947 C CA . ASP A 1 122 ? 22.016 -20.922 -10.030 1.00 90.38 122 ASP A CA 1
ATOM 948 C C . ASP A 1 122 ? 21.550 -21.164 -8.585 1.00 90.38 122 ASP A C 1
ATOM 950 O O . ASP A 1 122 ? 21.170 -22.274 -8.228 1.00 90.38 122 ASP A O 1
ATOM 954 N N . LEU A 1 123 ? 21.495 -20.110 -7.759 1.00 88.94 123 LEU A N 1
ATOM 955 C CA . LEU A 1 123 ? 21.074 -20.212 -6.357 1.00 88.94 123 LEU A CA 1
ATOM 956 C C . LEU A 1 123 ? 19.633 -20.723 -6.192 1.00 88.94 123 LEU A C 1
ATOM 958 O O . LEU A 1 123 ? 19.337 -21.389 -5.204 1.00 88.94 123 LEU A O 1
ATOM 962 N N . GLN A 1 124 ? 18.748 -20.373 -7.124 1.00 90.25 124 GLN A N 1
ATOM 963 C CA . GLN A 1 124 ? 17.315 -20.681 -7.080 1.00 90.25 124 GLN A CA 1
ATOM 964 C C . GLN A 1 124 ? 16.930 -21.842 -8.013 1.00 90.25 124 GLN A C 1
ATOM 966 O O . GLN A 1 124 ? 15.751 -22.001 -8.337 1.00 90.25 124 GLN A O 1
ATOM 971 N N . ASP A 1 125 ? 17.913 -22.622 -8.482 1.00 91.12 125 ASP A N 1
ATOM 972 C CA . ASP A 1 125 ? 17.735 -23.767 -9.388 1.00 91.12 125 ASP A CA 1
ATOM 973 C C . ASP A 1 125 ? 16.917 -23.433 -10.660 1.00 91.12 125 ASP A C 1
ATOM 975 O O . ASP A 1 125 ? 16.143 -24.243 -11.177 1.00 91.12 125 ASP A O 1
ATOM 979 N N . GLN A 1 126 ? 17.075 -22.215 -11.180 1.00 93.25 126 GLN A N 1
ATOM 980 C CA . GLN A 1 126 ? 16.398 -21.730 -12.380 1.00 93.25 126 GLN A CA 1
ATOM 981 C C . GLN A 1 126 ? 17.215 -22.014 -13.651 1.00 93.25 126 GLN A C 1
ATOM 983 O O . GLN A 1 126 ? 18.442 -22.145 -13.602 1.00 93.25 126 GLN A O 1
ATOM 988 N N . PRO A 1 127 ? 16.571 -22.084 -14.833 1.00 92.62 127 PRO A N 1
ATOM 989 C CA . PRO A 1 127 ? 17.296 -22.280 -16.081 1.00 92.62 127 PRO A CA 1
ATOM 990 C C . PRO A 1 127 ? 18.328 -21.173 -16.335 1.00 92.62 127 PRO A C 1
ATOM 992 O O . PRO A 1 127 ? 18.094 -20.001 -16.046 1.00 92.62 127 PRO A O 1
ATOM 995 N N . VAL A 1 128 ? 19.454 -21.536 -16.951 1.00 91.06 128 VAL A N 1
ATOM 996 C CA . VAL A 1 128 ? 20.472 -20.565 -17.378 1.00 91.06 128 VAL A CA 1
ATOM 997 C C . VAL A 1 128 ? 19.822 -19.487 -18.249 1.00 91.06 128 VAL A C 1
ATOM 999 O O . VAL A 1 128 ? 18.989 -19.785 -19.106 1.00 91.06 128 VAL A O 1
ATOM 1002 N N . ASP A 1 129 ? 20.205 -18.236 -18.006 1.00 92.06 129 ASP A N 1
ATOM 1003 C CA . ASP A 1 129 ? 19.680 -17.029 -18.650 1.00 92.06 129 ASP A CA 1
ATOM 1004 C C . ASP A 1 129 ? 18.202 -16.737 -18.361 1.00 92.06 129 ASP A C 1
ATOM 1006 O O . ASP A 1 129 ? 17.664 -15.777 -18.903 1.00 92.06 129 ASP A O 1
ATOM 1010 N N . SER A 1 130 ? 17.505 -17.493 -17.507 1.00 93.88 130 SER A N 1
ATOM 1011 C CA . SER A 1 130 ? 16.076 -17.255 -17.282 1.00 93.88 130 SER A CA 1
ATOM 1012 C C . SER A 1 130 ? 15.788 -15.964 -16.516 1.00 93.88 130 SER A C 1
ATOM 1014 O O . SER A 1 130 ? 14.711 -15.402 -16.697 1.00 93.88 130 SER A O 1
ATOM 1016 N N . LEU A 1 131 ? 16.720 -15.473 -15.696 1.00 95.06 131 LEU A N 1
ATOM 1017 C CA . LEU A 1 131 ? 16.522 -14.308 -14.836 1.00 95.06 131 LEU A CA 1
ATOM 1018 C C . LEU A 1 131 ? 17.262 -13.074 -15.357 1.00 95.06 131 LEU A C 1
ATOM 1020 O O . LEU A 1 131 ? 18.459 -13.110 -15.641 1.00 95.06 131 LEU A O 1
ATOM 1024 N N . VAL A 1 132 ? 16.542 -11.956 -15.435 1.00 95.31 132 VAL A N 1
ATOM 1025 C CA . VAL A 1 132 ? 17.052 -10.662 -15.903 1.00 95.31 132 VAL A CA 1
ATOM 1026 C C . VAL A 1 132 ? 16.697 -9.567 -14.901 1.00 95.31 132 VAL A C 1
ATOM 1028 O O . VAL A 1 132 ? 15.521 -9.357 -14.610 1.00 95.31 132 VAL A O 1
ATOM 1031 N N . ARG A 1 133 ? 17.676 -8.804 -14.411 1.00 93.62 133 ARG A N 1
ATOM 1032 C CA . ARG A 1 133 ? 17.434 -7.621 -13.574 1.00 93.62 133 ARG A CA 1
ATOM 1033 C C . ARG A 1 133 ? 17.138 -6.417 -14.462 1.00 93.62 133 ARG A C 1
ATOM 1035 O O . ARG A 1 133 ? 18.034 -5.790 -15.013 1.00 93.62 133 ARG A O 1
ATOM 1042 N N . LEU A 1 134 ? 15.863 -6.054 -14.580 1.00 93.62 134 LEU A N 1
ATOM 1043 C CA . LEU A 1 134 ? 15.451 -4.879 -15.358 1.00 93.62 134 LEU A CA 1
ATOM 1044 C C . LEU A 1 134 ? 15.736 -3.567 -14.634 1.00 93.62 134 LEU A C 1
ATOM 1046 O O . LEU A 1 134 ? 15.870 -2.522 -15.265 1.00 93.62 134 LEU A O 1
ATOM 1050 N N . SER A 1 135 ? 15.765 -3.575 -13.306 1.00 89.88 135 SER A N 1
ATOM 1051 C CA . SER A 1 135 ? 15.978 -2.354 -12.532 1.00 89.88 135 SER A CA 1
ATOM 1052 C C . SER A 1 135 ? 16.582 -2.691 -11.171 1.00 89.88 135 SER A C 1
ATOM 1054 O O . SER A 1 135 ? 15.942 -3.421 -10.411 1.00 89.88 135 SER A O 1
ATOM 1056 N N . PRO A 1 136 ? 17.785 -2.195 -10.833 1.00 87.06 136 PRO A N 1
ATOM 1057 C CA . PRO A 1 136 ? 18.353 -2.343 -9.497 1.00 87.06 136 PRO A CA 1
ATOM 1058 C C . PRO A 1 136 ? 17.487 -1.652 -8.442 1.00 87.06 136 PRO A C 1
ATOM 1060 O O . PRO A 1 136 ? 16.802 -0.672 -8.738 1.00 87.06 136 PRO A O 1
ATOM 1063 N N . VAL A 1 137 ? 17.530 -2.138 -7.203 1.00 83.12 137 VAL A N 1
ATOM 1064 C CA . VAL A 1 137 ? 16.768 -1.552 -6.093 1.00 83.12 137 VAL A CA 1
ATOM 1065 C C . VAL A 1 137 ? 17.251 -0.132 -5.764 1.00 83.12 137 VAL A C 1
ATOM 1067 O O . VAL A 1 137 ? 18.447 0.121 -5.676 1.00 83.12 137 VAL A O 1
ATOM 1070 N N . GLY A 1 138 ? 16.308 0.797 -5.599 1.00 70.00 138 GLY A N 1
ATOM 1071 C CA . GLY A 1 138 ? 16.555 2.198 -5.239 1.00 70.00 138 GLY A CA 1
ATOM 1072 C C . GLY A 1 138 ? 16.545 2.441 -3.729 1.00 70.00 138 GLY A C 1
ATOM 1073 O O . GLY A 1 138 ? 17.490 2.992 -3.178 1.00 70.00 138 GLY A O 1
ATOM 1074 N N . LEU A 1 139 ? 15.479 1.994 -3.058 1.00 66.12 139 LEU A N 1
ATOM 1075 C CA . LEU A 1 139 ? 15.185 2.266 -1.642 1.00 66.12 139 LEU A CA 1
ATOM 1076 C C . LEU A 1 139 ? 15.982 1.423 -0.625 1.00 66.12 139 LEU A C 1
ATOM 1078 O O . LEU A 1 139 ? 15.718 1.538 0.569 1.00 66.12 139 LEU A O 1
ATOM 1082 N N . SER A 1 140 ? 16.932 0.579 -1.042 1.00 55.47 140 SER A N 1
ATOM 1083 C CA . SER A 1 140 ? 17.737 -0.209 -0.097 1.00 55.47 140 SER A CA 1
ATOM 1084 C C . SER A 1 140 ? 19.016 0.534 0.288 1.00 55.47 140 SER A C 1
ATOM 1086 O O . SER A 1 140 ? 19.832 0.851 -0.581 1.00 55.47 140 SER A O 1
ATOM 1088 N N . GLY A 1 141 ? 19.241 0.743 1.586 1.00 43.34 141 GLY A N 1
ATOM 1089 C CA . GLY A 1 141 ? 20.583 1.038 2.087 1.00 43.34 141 GLY A CA 1
ATOM 1090 C C . GLY A 1 141 ? 21.541 -0.111 1.745 1.00 43.34 141 GLY A C 1
ATOM 1091 O O . GLY A 1 141 ? 21.151 -1.269 1.823 1.00 43.34 141 GLY A O 1
ATOM 1092 N N . GLU A 1 142 ? 22.763 0.235 1.336 1.00 38.66 142 GLU A N 1
ATOM 1093 C CA . GLU A 1 142 ? 23.926 -0.653 1.162 1.00 38.66 142 GLU A CA 1
ATOM 1094 C C . GLU A 1 142 ? 23.699 -1.963 0.372 1.00 38.66 142 GLU A C 1
ATOM 1096 O O . GLU A 1 142 ? 23.335 -2.996 0.918 1.00 38.66 142 GLU A O 1
ATOM 1101 N N . GLY A 1 143 ? 24.037 -1.956 -0.926 1.00 48.75 143 GLY A N 1
ATOM 1102 C CA . GLY A 1 143 ? 24.561 -3.139 -1.636 1.00 48.75 143 GLY A CA 1
ATOM 1103 C C . GLY A 1 143 ? 23.700 -4.410 -1.687 1.00 48.75 143 GLY A C 1
ATOM 1104 O O . GLY A 1 143 ? 24.238 -5.476 -1.982 1.00 48.75 143 GLY A O 1
ATOM 1105 N N . SER A 1 144 ? 22.399 -4.345 -1.404 1.00 52.59 144 SER A N 1
ATOM 1106 C CA . SER A 1 144 ? 21.557 -5.542 -1.359 1.00 52.59 144 SER A CA 1
ATOM 1107 C C . SER A 1 144 ? 21.086 -5.935 -2.766 1.00 52.59 144 SER A C 1
ATOM 1109 O O . SER A 1 144 ? 20.473 -5.135 -3.469 1.00 52.59 144 SER A O 1
ATOM 1111 N N . GLY A 1 145 ? 21.408 -7.155 -3.203 1.00 65.12 145 GLY A N 1
ATOM 1112 C CA . GLY A 1 145 ? 21.188 -7.688 -4.560 1.00 65.12 145 GLY A CA 1
ATOM 1113 C C . GLY A 1 145 ? 19.728 -7.912 -4.996 1.00 65.12 145 GLY A C 1
ATOM 1114 O O . GLY A 1 145 ? 19.435 -8.893 -5.667 1.00 65.12 145 GLY A O 1
ATOM 1115 N N . GLY A 1 146 ? 18.805 -7.012 -4.657 1.00 80.62 146 GLY A N 1
ATOM 1116 C CA . GLY A 1 146 ? 17.410 -7.029 -5.103 1.00 80.62 146 GLY A CA 1
ATOM 1117 C C . GLY A 1 146 ? 17.172 -6.362 -6.469 1.00 80.62 146 GLY A C 1
ATOM 1118 O O . GLY A 1 146 ? 18.061 -6.270 -7.318 1.00 80.62 146 GLY A O 1
ATOM 1119 N N . GLY A 1 147 ? 15.950 -5.881 -6.682 1.00 89.06 147 GLY A N 1
ATOM 1120 C CA . GLY A 1 147 ? 15.508 -5.156 -7.871 1.00 89.06 147 GLY A CA 1
ATOM 1121 C C . GLY A 1 147 ? 14.224 -5.716 -8.484 1.00 89.06 147 GLY A C 1
ATOM 1122 O O . GLY A 1 147 ? 13.528 -6.543 -7.895 1.00 89.06 147 GLY A O 1
ATOM 1123 N N . VAL A 1 148 ? 13.918 -5.252 -9.694 1.00 93.50 148 VAL A N 1
ATOM 1124 C CA . VAL A 1 148 ? 12.884 -5.827 -10.560 1.00 93.50 148 VAL A CA 1
ATOM 1125 C C . VAL A 1 148 ? 13.509 -6.973 -11.344 1.00 93.50 148 VAL A C 1
ATOM 1127 O O . VAL A 1 148 ? 14.273 -6.737 -12.284 1.00 93.50 148 VAL A O 1
ATOM 1130 N N . ILE A 1 149 ? 13.193 -8.202 -10.950 1.00 94.31 149 ILE A N 1
ATOM 1131 C CA . ILE A 1 149 ? 13.688 -9.422 -11.590 1.00 94.31 149 ILE A CA 1
ATOM 1132 C C . ILE A 1 149 ? 12.625 -9.921 -12.558 1.00 94.31 149 ILE A C 1
ATOM 1134 O O . ILE A 1 149 ? 11.490 -10.151 -12.161 1.00 94.31 149 ILE A O 1
ATOM 1138 N N . TYR A 1 150 ? 12.985 -10.072 -13.827 1.00 96.00 150 TYR A N 1
ATOM 1139 C CA . TYR A 1 150 ? 12.157 -10.605 -14.900 1.00 96.00 150 TYR A CA 1
ATOM 1140 C C . TYR A 1 150 ? 12.543 -12.048 -15.198 1.00 96.00 150 TYR A C 1
ATOM 1142 O O . TYR A 1 150 ? 13.712 -12.336 -15.448 1.00 96.00 150 TYR A O 1
ATOM 1150 N N . HIS A 1 151 ? 11.553 -12.935 -15.228 1.00 95.69 151 HIS A N 1
ATOM 1151 C CA . HIS A 1 151 ? 11.741 -14.319 -15.627 1.00 95.69 151 HIS A CA 1
ATOM 1152 C C . HIS A 1 151 ? 11.368 -14.507 -17.101 1.00 95.69 151 HIS A C 1
ATOM 1154 O O . HIS A 1 151 ? 10.195 -14.456 -17.478 1.00 95.69 151 HIS A O 1
ATOM 1160 N N . GLN A 1 152 ? 12.359 -14.789 -17.946 1.00 94.50 152 GLN A N 1
ATOM 1161 C CA . GLN A 1 152 ? 12.218 -14.878 -19.397 1.00 94.50 152 GLN A CA 1
ATOM 1162 C C . GLN A 1 152 ? 11.259 -15.979 -19.854 1.00 94.50 152 GLN A C 1
ATOM 1164 O O . GLN A 1 152 ? 10.572 -15.767 -20.841 1.00 94.50 152 GLN A O 1
ATOM 1169 N N . CYS A 1 153 ? 11.172 -17.119 -19.157 1.00 92.69 153 CYS A N 1
ATOM 1170 C CA . CYS A 1 153 ? 10.248 -18.199 -19.543 1.00 92.69 153 CYS A CA 1
ATOM 1171 C C . CYS A 1 153 ? 8.784 -17.942 -19.147 1.00 92.69 153 CYS A C 1
ATOM 1173 O O . CYS A 1 153 ? 7.883 -18.418 -19.828 1.00 92.69 153 CYS A O 1
ATOM 1175 N N . PHE A 1 154 ? 8.542 -17.207 -18.056 1.00 92.19 154 PHE A N 1
ATOM 1176 C CA . PHE A 1 154 ? 7.192 -16.909 -17.562 1.00 92.19 154 PHE A CA 1
ATOM 1177 C C . PHE A 1 154 ? 6.685 -15.541 -18.023 1.00 92.19 154 PHE A C 1
ATOM 1179 O O . PHE A 1 154 ? 5.505 -15.243 -17.863 1.00 92.19 154 PHE A O 1
ATOM 1186 N N . HIS A 1 155 ? 7.572 -14.708 -18.574 1.00 94.62 155 HIS A N 1
ATOM 1187 C CA . HIS A 1 155 ? 7.302 -13.335 -19.001 1.00 94.62 155 HIS A CA 1
ATOM 1188 C C . HIS A 1 155 ? 6.716 -12.449 -17.893 1.00 94.62 155 HIS A C 1
ATOM 1190 O O . HIS A 1 155 ? 5.900 -11.563 -18.142 1.00 94.62 155 HIS A O 1
ATOM 1196 N N . ARG A 1 156 ? 7.159 -12.677 -16.653 1.00 94.69 156 ARG A N 1
ATOM 1197 C CA . ARG A 1 156 ? 6.679 -11.996 -15.444 1.00 94.69 156 ARG A CA 1
ATOM 1198 C C . ARG A 1 156 ? 7.840 -11.417 -14.653 1.00 94.69 156 ARG A C 1
ATOM 1200 O O . ARG A 1 156 ? 8.983 -11.832 -14.824 1.00 94.69 156 ARG A O 1
ATOM 1207 N N . VAL A 1 157 ? 7.534 -10.456 -13.795 1.00 94.81 157 VAL A N 1
ATOM 1208 C CA . VAL A 1 157 ? 8.472 -9.793 -12.898 1.00 94.81 157 VAL A CA 1
ATOM 1209 C C . VAL A 1 157 ? 8.074 -9.958 -11.439 1.00 94.81 157 VAL A C 1
ATOM 1211 O O . VAL A 1 157 ? 6.889 -9.956 -11.111 1.00 94.81 157 VAL A O 1
ATOM 1214 N N . ALA A 1 158 ? 9.071 -10.014 -10.569 1.00 92.81 158 ALA A N 1
ATOM 1215 C CA . ALA A 1 158 ? 8.921 -9.858 -9.131 1.00 92.81 158 ALA A CA 1
ATOM 1216 C C . ALA A 1 158 ? 9.809 -8.702 -8.649 1.00 92.81 158 ALA A C 1
ATOM 1218 O O . ALA A 1 158 ? 10.891 -8.458 -9.195 1.00 92.81 158 ALA A O 1
ATOM 1219 N N . VAL A 1 159 ? 9.335 -7.958 -7.647 1.00 91.69 159 VAL A N 1
ATOM 1220 C CA . VAL A 1 159 ? 10.085 -6.854 -7.033 1.00 91.69 159 VAL A CA 1
ATOM 1221 C C . VAL A 1 159 ? 10.625 -7.315 -5.687 1.00 91.69 159 VAL A C 1
ATOM 1223 O O . VAL A 1 159 ? 9.864 -7.478 -4.735 1.00 91.69 159 VAL A O 1
ATOM 1226 N N . PHE A 1 160 ? 11.941 -7.481 -5.592 1.00 89.31 160 PHE A N 1
ATOM 1227 C CA . PHE A 1 160 ? 12.615 -7.869 -4.355 1.00 89.31 160 PHE A CA 1
ATOM 1228 C C . PHE A 1 160 ? 13.408 -6.686 -3.810 1.00 89.31 160 PHE A C 1
ATOM 1230 O O . PHE A 1 160 ? 14.347 -6.222 -4.450 1.00 89.31 160 PHE A O 1
ATOM 1237 N N . MET A 1 161 ? 13.052 -6.178 -2.629 1.00 84.50 161 MET A N 1
ATOM 1238 C CA . MET A 1 161 ? 13.812 -5.077 -2.018 1.00 84.50 161 MET A CA 1
ATOM 1239 C C . MET A 1 161 ? 15.173 -5.541 -1.476 1.00 84.50 161 MET A C 1
ATOM 1241 O O . MET A 1 161 ? 16.093 -4.733 -1.407 1.00 84.50 161 MET A O 1
ATOM 1245 N N . HIS A 1 162 ? 15.307 -6.831 -1.144 1.00 80.12 162 HIS A N 1
ATOM 1246 C CA . HIS A 1 162 ? 16.514 -7.457 -0.602 1.00 80.12 162 HIS A CA 1
ATOM 1247 C C . HIS A 1 162 ? 16.671 -8.897 -1.119 1.00 80.12 162 HIS A C 1
ATOM 1249 O O . HIS A 1 162 ? 15.685 -9.519 -1.513 1.00 80.12 162 HIS A O 1
ATOM 1255 N N . LEU A 1 163 ? 17.901 -9.429 -1.092 1.00 80.62 163 LEU A N 1
ATOM 1256 C CA . LEU A 1 163 ? 18.201 -10.822 -1.475 1.00 80.62 163 LEU A CA 1
ATOM 1257 C C . LEU A 1 163 ? 17.450 -11.840 -0.610 1.00 80.62 163 LEU A C 1
ATOM 1259 O O . LEU A 1 163 ? 16.964 -12.839 -1.126 1.00 80.62 163 LEU A O 1
ATOM 1263 N N . ASP A 1 164 ? 17.284 -11.538 0.679 1.00 81.12 164 ASP A N 1
ATOM 1264 C CA . ASP A 1 164 ? 16.589 -12.397 1.647 1.00 81.12 164 ASP A CA 1
ATOM 1265 C C . ASP A 1 164 ? 15.096 -12.592 1.322 1.00 81.12 164 ASP A C 1
ATOM 1267 O O . ASP A 1 164 ? 14.412 -13.371 1.977 1.00 81.12 164 ASP A O 1
ATOM 1271 N N . TYR A 1 165 ? 14.561 -11.877 0.325 1.00 84.06 165 TYR A N 1
ATOM 1272 C CA . TYR A 1 165 ? 13.175 -12.026 -0.122 1.00 84.06 165 TYR A CA 1
ATOM 1273 C C . TYR A 1 165 ? 13.000 -12.978 -1.296 1.00 84.06 165 TYR A C 1
ATOM 1275 O O . TYR A 1 165 ? 11.869 -13.180 -1.733 1.00 84.06 165 TYR A O 1
ATOM 1283 N N . TYR A 1 166 ? 14.074 -13.560 -1.824 1.00 86.38 166 TYR A N 1
ATOM 1284 C CA . TYR A 1 166 ? 13.948 -14.550 -2.892 1.00 86.38 166 TYR A CA 1
ATOM 1285 C C . TYR A 1 166 ? 13.134 -15.764 -2.455 1.00 86.38 166 TYR A C 1
ATOM 1287 O O . TYR A 1 166 ? 12.283 -16.206 -3.221 1.00 86.38 166 TYR A O 1
ATOM 1295 N N . ASP A 1 167 ? 13.269 -16.189 -1.200 1.00 84.94 167 ASP A N 1
ATOM 1296 C CA . ASP A 1 167 ? 12.482 -17.286 -0.625 1.00 84.94 167 ASP A CA 1
ATOM 1297 C C . ASP A 1 167 ? 10.972 -16.997 -0.606 1.00 84.94 167 ASP A C 1
ATOM 1299 O O . ASP A 1 167 ? 10.170 -17.917 -0.498 1.00 84.94 167 ASP A O 1
ATOM 1303 N N . CYS A 1 168 ? 10.559 -15.729 -0.719 1.00 84.19 168 CYS A N 1
ATOM 1304 C CA . CYS A 1 168 ? 9.145 -15.391 -0.845 1.00 84.19 168 CYS A CA 1
ATOM 1305 C C . CYS A 1 168 ? 8.615 -15.665 -2.253 1.00 84.19 168 CYS A C 1
ATOM 1307 O O . CYS A 1 168 ? 7.428 -15.910 -2.393 1.00 84.19 168 CYS A O 1
ATOM 1309 N N . GLY A 1 169 ? 9.450 -15.554 -3.292 1.00 86.94 169 GLY A N 1
ATOM 1310 C CA . GLY A 1 169 ? 9.022 -15.615 -4.692 1.00 86.94 169 GLY A CA 1
ATOM 1311 C C . GLY A 1 169 ? 9.486 -16.849 -5.462 1.00 86.94 169 GLY A C 1
ATOM 1312 O O . GLY A 1 169 ? 9.041 -17.031 -6.592 1.00 86.94 169 GLY A O 1
ATOM 1313 N N . PHE A 1 170 ? 10.370 -17.678 -4.911 1.00 89.25 170 PHE A N 1
ATOM 1314 C CA . PHE A 1 170 ? 10.866 -18.890 -5.564 1.00 89.25 170 PHE A CA 1
ATOM 1315 C C . PHE A 1 170 ? 10.431 -20.161 -4.816 1.00 89.25 170 PHE A C 1
ATOM 1317 O O . PHE A 1 170 ? 10.403 -20.153 -3.588 1.00 89.25 170 PHE A O 1
ATOM 1324 N N . PRO A 1 171 ? 10.136 -21.263 -5.537 1.00 89.62 171 PRO A N 1
ATOM 1325 C CA . PRO A 1 171 ? 10.135 -21.390 -7.000 1.00 89.62 171 PRO A CA 1
ATOM 1326 C C . PRO A 1 171 ? 8.955 -20.644 -7.651 1.00 89.62 171 PRO A C 1
ATOM 1328 O O . PRO A 1 171 ? 7.900 -20.462 -7.049 1.00 89.62 171 PRO A O 1
ATOM 1331 N N . VAL A 1 172 ? 9.133 -20.180 -8.892 1.00 90.00 172 VAL A N 1
ATOM 1332 C CA . VAL A 1 172 ? 8.183 -19.269 -9.566 1.00 90.00 172 VAL A CA 1
ATOM 1333 C C . VAL A 1 172 ? 6.777 -19.865 -9.669 1.00 90.00 172 VAL A C 1
ATOM 1335 O O . VAL A 1 172 ? 5.780 -19.156 -9.528 1.00 90.00 172 VAL A O 1
ATOM 1338 N N . GLU A 1 173 ? 6.697 -21.171 -9.906 1.00 88.62 173 GLU A N 1
ATOM 1339 C CA . GLU A 1 173 ? 5.464 -21.935 -10.075 1.00 88.62 173 GLU A CA 1
ATOM 1340 C C . GLU A 1 173 ? 4.599 -21.976 -8.810 1.00 88.62 173 GLU A C 1
ATOM 1342 O O . GLU A 1 173 ? 3.371 -22.026 -8.919 1.00 88.62 173 GLU A O 1
ATOM 1347 N N . ASP A 1 174 ? 5.228 -21.916 -7.634 1.00 87.75 174 ASP A N 1
ATOM 1348 C CA . ASP A 1 174 ? 4.548 -21.975 -6.338 1.00 87.75 174 ASP A CA 1
ATOM 1349 C C . ASP A 1 174 ? 4.080 -20.586 -5.865 1.00 87.75 174 ASP A C 1
ATOM 1351 O O . ASP A 1 174 ? 3.214 -20.491 -4.994 1.00 87.75 174 ASP A O 1
ATOM 1355 N N . HIS A 1 175 ? 4.582 -19.512 -6.491 1.00 86.56 175 HIS A N 1
ATOM 1356 C CA . HIS A 1 175 ? 4.333 -18.118 -6.101 1.00 86.56 175 HIS A CA 1
ATOM 1357 C C . HIS A 1 175 ? 3.771 -17.231 -7.238 1.00 86.56 175 HIS A C 1
ATOM 1359 O O . HIS A 1 175 ? 4.275 -16.129 -7.492 1.00 86.56 175 HIS A O 1
ATOM 1365 N N . PRO A 1 176 ? 2.705 -17.650 -7.953 1.00 84.69 176 PRO A N 1
ATOM 1366 C CA . PRO A 1 176 ? 2.172 -16.907 -9.101 1.00 84.69 176 PRO A CA 1
ATOM 1367 C C . PRO A 1 176 ? 1.576 -15.536 -8.738 1.00 84.69 176 PRO A C 1
ATOM 1369 O O . PRO A 1 176 ? 1.398 -14.692 -9.614 1.00 84.69 176 PRO A O 1
ATOM 1372 N N . ASP A 1 177 ? 1.251 -15.299 -7.468 1.00 83.12 177 ASP A N 1
ATOM 1373 C CA . ASP A 1 177 ? 0.762 -14.022 -6.941 1.00 83.12 177 ASP A CA 1
ATOM 1374 C C . ASP A 1 177 ? 1.872 -12.960 -6.814 1.00 83.12 177 ASP A C 1
ATOM 1376 O O . ASP A 1 177 ? 1.599 -11.753 -6.861 1.00 83.12 177 ASP A O 1
ATOM 1380 N N . ILE A 1 178 ? 3.130 -13.399 -6.727 1.00 88.19 178 ILE A N 1
ATOM 1381 C CA . ILE A 1 178 ? 4.307 -12.528 -6.642 1.00 88.19 178 ILE A CA 1
ATOM 1382 C C . ILE A 1 178 ? 4.818 -12.140 -8.027 1.00 88.19 178 ILE A C 1
ATOM 1384 O O . ILE A 1 178 ? 5.193 -10.983 -8.251 1.00 88.19 178 ILE A O 1
ATOM 1388 N N . TRP A 1 179 ? 4.754 -13.064 -8.982 1.00 91.81 179 TRP A N 1
ATOM 1389 C CA . TRP A 1 179 ? 5.207 -12.849 -10.353 1.00 91.81 179 TRP A CA 1
ATOM 1390 C C . TRP A 1 179 ? 4.116 -12.213 -11.222 1.00 91.81 179 TRP A C 1
ATOM 1392 O O . TRP A 1 179 ? 3.172 -12.850 -11.687 1.00 91.81 179 TRP A O 1
ATOM 1402 N N . ASN A 1 180 ? 4.272 -10.923 -11.501 1.00 92.88 180 ASN A N 1
ATOM 1403 C CA . ASN A 1 180 ? 3.281 -10.093 -12.183 1.00 92.88 180 ASN A CA 1
ATOM 1404 C C . ASN A 1 180 ? 3.794 -9.606 -13.550 1.00 92.88 180 ASN A C 1
ATOM 1406 O O . ASN A 1 180 ? 4.997 -9.463 -13.729 1.00 92.88 180 ASN A O 1
ATOM 1410 N N . PRO A 1 181 ? 2.933 -9.295 -14.533 1.00 94.94 181 PRO A N 1
ATOM 1411 C CA . PRO A 1 181 ? 3.375 -8.631 -15.762 1.00 94.94 181 PRO A CA 1
ATOM 1412 C C . PRO A 1 181 ? 4.041 -7.277 -15.460 1.00 94.94 181 PRO A C 1
ATOM 1414 O O . PRO A 1 181 ? 3.628 -6.576 -14.530 1.00 94.94 181 PRO A O 1
ATOM 1417 N N . LEU A 1 182 ? 5.064 -6.889 -16.228 1.00 95.81 182 LEU A N 1
ATOM 1418 C CA . LEU A 1 182 ? 5.844 -5.669 -15.963 1.00 95.81 182 LEU A CA 1
ATOM 1419 C C . LEU A 1 182 ? 4.977 -4.403 -16.023 1.00 95.81 182 LEU A C 1
ATOM 1421 O O . LEU A 1 182 ? 5.128 -3.505 -15.193 1.00 95.81 182 LEU A O 1
ATOM 1425 N N . GLU A 1 183 ? 4.016 -4.347 -16.944 1.00 95.81 183 GLU A N 1
ATOM 1426 C CA . GLU A 1 183 ? 3.055 -3.253 -17.049 1.00 95.81 183 GLU A CA 1
ATOM 1427 C C . GLU A 1 183 ? 2.213 -3.077 -15.775 1.00 95.81 183 GLU A C 1
ATOM 1429 O O . GLU A 1 183 ? 1.807 -1.954 -15.469 1.00 95.81 183 GLU A O 1
ATOM 1434 N N . THR A 1 184 ? 1.998 -4.142 -14.994 1.00 94.88 184 THR A N 1
ATOM 1435 C CA . THR A 1 184 ? 1.290 -4.090 -13.705 1.00 94.88 184 THR A CA 1
ATOM 1436 C C . THR A 1 184 ? 2.126 -3.356 -12.663 1.00 94.88 184 THR A C 1
ATOM 1438 O O . THR A 1 184 ? 1.615 -2.460 -11.991 1.00 94.88 184 THR A O 1
ATOM 1441 N N . VAL A 1 185 ? 3.421 -3.682 -12.565 1.00 94.38 185 VAL A N 1
ATOM 1442 C CA . VAL A 1 185 ? 4.354 -3.023 -11.634 1.00 94.38 185 VAL A CA 1
ATOM 1443 C C . VAL A 1 185 ? 4.517 -1.545 -11.991 1.00 94.38 185 VAL A C 1
ATOM 1445 O O . VAL A 1 185 ? 4.372 -0.679 -11.129 1.00 94.38 185 VAL A O 1
ATOM 1448 N N . LEU A 1 186 ? 4.745 -1.239 -13.272 1.00 96.06 186 LEU A N 1
ATOM 1449 C CA . LEU A 1 186 ? 4.909 0.140 -13.741 1.00 96.06 186 LEU A CA 1
ATOM 1450 C C . LEU A 1 186 ? 3.634 0.969 -13.528 1.00 96.06 186 LEU A C 1
ATOM 1452 O O . LEU A 1 186 ? 3.710 2.103 -13.053 1.00 96.06 186 LEU A O 1
ATOM 1456 N N . SER A 1 187 ? 2.458 0.394 -13.810 1.00 96.06 187 SER A N 1
ATOM 1457 C CA . SER A 1 187 ? 1.172 1.051 -13.536 1.00 96.06 187 SER A CA 1
ATOM 1458 C C . SER A 1 187 ? 0.989 1.327 -12.045 1.00 96.06 187 SER A C 1
ATOM 1460 O O . SER A 1 187 ? 0.558 2.418 -11.683 1.00 96.06 187 SER A O 1
ATOM 1462 N N . HIS A 1 188 ? 1.377 0.391 -11.172 1.00 93.31 188 HIS A N 1
ATOM 1463 C CA . HIS A 1 188 ? 1.303 0.588 -9.725 1.00 93.31 188 HIS A CA 1
ATOM 1464 C C . HIS A 1 188 ? 2.188 1.746 -9.245 1.00 93.31 188 HIS A C 1
ATOM 1466 O O . HIS A 1 188 ? 1.763 2.560 -8.426 1.00 93.31 188 HIS A O 1
ATOM 1472 N N . TRP A 1 189 ? 3.412 1.870 -9.759 1.00 94.25 189 TRP A N 1
ATOM 1473 C CA . TRP A 1 189 ? 4.284 2.992 -9.401 1.00 94.25 189 TRP A CA 1
ATOM 1474 C C . TRP A 1 189 ? 3.723 4.334 -9.876 1.00 94.25 189 TRP A C 1
ATOM 1476 O O . TRP A 1 189 ? 3.783 5.319 -9.140 1.00 94.25 189 TRP A O 1
ATOM 1486 N N . ILE A 1 190 ? 3.112 4.368 -11.061 1.00 96.00 190 ILE A N 1
ATOM 1487 C CA . ILE A 1 190 ? 2.410 5.555 -11.560 1.00 96.00 190 ILE A CA 1
ATOM 1488 C C . ILE A 1 190 ? 1.184 5.874 -10.691 1.00 96.00 190 ILE A C 1
ATOM 1490 O O . ILE A 1 190 ? 0.939 7.043 -10.391 1.00 96.00 190 ILE A O 1
ATOM 1494 N N . ASP A 1 191 ? 0.455 4.866 -10.215 1.00 93.94 191 ASP A N 1
ATOM 1495 C CA . ASP A 1 191 ? -0.665 5.058 -9.289 1.00 93.94 191 ASP A CA 1
ATOM 1496 C C . ASP A 1 191 ? -0.223 5.703 -7.976 1.00 93.94 191 ASP A C 1
ATOM 1498 O O . ASP A 1 191 ? -0.931 6.556 -7.448 1.00 93.94 191 ASP A O 1
ATOM 1502 N N . LEU A 1 192 ? 0.958 5.357 -7.456 1.00 93.38 192 LEU A N 1
ATOM 1503 C CA . LEU A 1 192 ? 1.509 6.000 -6.258 1.00 93.38 192 LEU A CA 1
ATOM 1504 C C . LEU A 1 192 ? 1.833 7.482 -6.487 1.00 93.38 192 LEU A C 1
ATOM 1506 O O . LEU A 1 192 ? 1.666 8.288 -5.565 1.00 93.38 192 LEU A O 1
ATOM 1510 N N . ILE A 1 193 ? 2.245 7.848 -7.706 1.00 94.81 193 ILE A N 1
ATOM 1511 C CA . ILE A 1 193 ? 2.438 9.244 -8.118 1.00 94.81 193 ILE A CA 1
ATOM 1512 C C . ILE A 1 193 ? 1.086 9.962 -8.193 1.00 94.81 193 ILE A C 1
ATOM 1514 O O . ILE A 1 193 ? 0.918 11.028 -7.605 1.00 94.81 193 ILE A O 1
ATOM 1518 N N . GLN A 1 194 ? 0.093 9.362 -8.857 1.00 93.62 194 GLN A N 1
ATOM 1519 C CA . GLN A 1 194 ? -1.258 9.927 -8.979 1.00 93.62 194 GLN A CA 1
ATOM 1520 C C . GLN A 1 194 ? -1.962 10.061 -7.620 1.00 93.62 194 GLN A C 1
ATOM 1522 O O . GLN A 1 194 ? -2.698 11.020 -7.390 1.00 93.62 194 GLN A O 1
ATOM 1527 N N . LEU A 1 195 ? -1.701 9.131 -6.699 1.00 92.81 195 LEU A N 1
ATOM 1528 C CA . LEU A 1 195 ? -2.168 9.175 -5.315 1.00 92.81 195 LEU A CA 1
ATOM 1529 C C . LEU A 1 195 ? -1.492 10.302 -4.513 1.00 92.81 195 LEU A C 1
ATOM 1531 O O . LEU A 1 195 ? -2.013 10.715 -3.481 1.00 92.81 195 LEU A O 1
ATOM 1535 N N . GLY A 1 196 ? -0.334 10.800 -4.959 1.00 93.31 196 GLY A N 1
ATOM 1536 C CA . GLY A 1 196 ? 0.494 11.759 -4.225 1.00 93.31 196 GLY A CA 1
ATOM 1537 C C . GLY A 1 196 ? 1.273 11.128 -3.069 1.00 93.31 196 GLY A C 1
ATOM 1538 O O . GLY A 1 196 ? 1.759 11.843 -2.193 1.00 93.31 196 GLY A O 1
ATOM 1539 N N . LYS A 1 197 ? 1.371 9.792 -3.039 1.00 92.38 197 LYS A N 1
ATOM 1540 C CA . LYS A 1 197 ? 2.208 9.055 -2.084 1.00 92.38 197 LYS A CA 1
ATOM 1541 C C . LYS A 1 197 ? 3.686 9.179 -2.455 1.00 92.38 197 LYS A C 1
ATOM 1543 O O . LYS A 1 197 ? 4.527 9.308 -1.572 1.00 92.38 197 LYS A O 1
ATOM 1548 N N . VAL A 1 198 ? 3.974 9.182 -3.754 1.00 93.50 198 VAL A N 1
ATOM 1549 C CA . VAL A 1 198 ? 5.286 9.503 -4.318 1.00 93.50 198 VAL A CA 1
ATOM 1550 C C . VAL A 1 198 ? 5.180 10.848 -5.019 1.00 93.50 198 VAL A C 1
ATOM 1552 O O . VAL A 1 198 ? 4.274 11.070 -5.818 1.00 93.50 198 VAL A O 1
ATOM 1555 N N . VAL A 1 199 ? 6.099 11.757 -4.716 1.00 93.75 199 VAL A N 1
ATOM 1556 C CA . VAL A 1 199 ? 6.176 13.073 -5.358 1.00 93.75 199 VAL A CA 1
ATOM 1557 C C . VAL A 1 199 ? 7.560 13.226 -5.967 1.00 93.75 199 VAL A C 1
ATOM 1559 O O . VAL A 1 199 ? 8.523 12.651 -5.469 1.00 93.75 199 VAL A O 1
ATOM 1562 N N . ALA A 1 200 ? 7.657 13.988 -7.054 1.00 93.75 200 ALA A N 1
ATOM 1563 C CA . ALA A 1 200 ? 8.937 14.350 -7.638 1.00 93.75 200 ALA A CA 1
ATOM 1564 C C . ALA A 1 200 ? 9.123 15.868 -7.618 1.00 93.75 200 ALA A C 1
ATOM 1566 O O . ALA A 1 200 ? 8.194 16.620 -7.924 1.00 93.75 200 ALA A O 1
ATOM 1567 N N . SER A 1 201 ? 10.316 16.307 -7.239 1.00 93.06 201 SER A N 1
ATOM 1568 C CA . SER A 1 201 ? 10.758 17.706 -7.256 1.00 93.06 201 SER A CA 1
ATOM 1569 C C . SER A 1 201 ? 12.281 17.739 -7.393 1.00 93.06 201 SER A C 1
ATOM 1571 O O . SER A 1 201 ? 12.904 16.721 -7.092 1.00 93.06 201 SER A O 1
ATOM 1573 N N . PRO A 1 202 ? 12.897 18.860 -7.810 1.00 91.94 202 PRO A N 1
ATOM 1574 C CA . PRO A 1 202 ? 14.343 18.920 -7.997 1.00 91.94 202 PRO A CA 1
ATOM 1575 C C . PRO A 1 202 ? 15.093 18.410 -6.765 1.00 91.94 202 PRO A C 1
ATOM 1577 O O . PRO A 1 202 ? 14.725 18.747 -5.636 1.00 91.94 202 PRO A O 1
ATOM 1580 N N . HIS A 1 203 ? 16.116 17.582 -6.963 1.00 89.00 203 HIS A N 1
ATOM 1581 C CA . HIS A 1 203 ? 16.814 16.922 -5.852 1.00 89.00 203 HIS A CA 1
ATOM 1582 C C . HIS A 1 203 ? 17.487 17.908 -4.879 1.00 89.00 203 HIS A C 1
ATOM 1584 O O . HIS A 1 203 ? 17.639 17.598 -3.702 1.00 89.00 203 HIS A O 1
ATOM 1590 N N . GLU A 1 204 ? 17.847 19.108 -5.348 1.00 87.50 204 GLU A N 1
ATOM 1591 C CA . GLU A 1 204 ? 18.413 20.182 -4.519 1.00 87.50 204 GLU A CA 1
ATOM 1592 C C . GLU A 1 204 ? 17.374 20.864 -3.611 1.00 87.50 204 GLU A C 1
ATOM 1594 O O . GLU A 1 204 ? 17.734 21.491 -2.612 1.00 87.50 204 GLU A O 1
ATOM 1599 N N . GLU A 1 205 ? 16.082 20.775 -3.945 1.00 90.75 205 GLU A N 1
ATOM 1600 C CA . GLU A 1 205 ? 15.026 21.344 -3.110 1.00 90.75 205 GLU A CA 1
ATOM 1601 C C . GLU A 1 205 ? 14.810 20.480 -1.860 1.00 90.75 205 GLU A C 1
ATOM 1603 O O . GLU A 1 205 ? 14.779 19.250 -1.961 1.00 90.75 205 GLU A O 1
ATOM 1608 N N . PRO A 1 206 ? 14.591 21.081 -0.678 1.00 90.38 206 PRO A N 1
ATOM 1609 C CA . PRO A 1 206 ? 14.324 20.312 0.529 1.00 90.38 206 PRO A CA 1
ATOM 1610 C C . PRO A 1 206 ? 13.016 19.524 0.391 1.00 90.38 206 PRO A C 1
ATOM 1612 O O . PRO A 1 206 ? 11.988 20.056 -0.035 1.00 90.38 206 PRO A O 1
ATOM 1615 N N . ALA A 1 207 ? 13.055 18.247 0.766 1.00 91.31 207 ALA A N 1
ATOM 1616 C CA . ALA A 1 207 ? 11.861 17.423 0.890 1.00 91.31 207 ALA A CA 1
ATOM 1617 C C . ALA A 1 207 ? 11.047 17.800 2.137 1.00 91.31 207 ALA A C 1
ATOM 1619 O O . ALA A 1 207 ? 11.532 18.464 3.058 1.00 91.31 207 ALA A O 1
ATOM 1620 N N . LEU A 1 208 ? 9.796 17.346 2.203 1.00 90.19 208 LEU A N 1
ATOM 1621 C CA . LEU A 1 208 ? 9.005 17.488 3.417 1.00 90.19 208 LEU A CA 1
ATOM 1622 C C . LEU A 1 208 ? 9.592 16.616 4.526 1.00 90.19 208 LEU A C 1
ATOM 1624 O O . LEU A 1 208 ? 9.979 15.474 4.301 1.00 90.19 208 LEU A O 1
ATOM 1628 N N . PHE A 1 209 ? 9.616 17.173 5.737 1.00 90.06 209 PHE A N 1
ATOM 1629 C CA . PHE A 1 209 ? 10.208 16.535 6.911 1.00 90.06 209 PHE A CA 1
ATOM 1630 C C . PHE A 1 209 ? 11.693 16.185 6.743 1.00 90.06 209 PHE A C 1
ATOM 1632 O O . PHE A 1 209 ? 12.156 15.303 7.443 1.00 90.06 209 PHE A O 1
ATOM 1639 N N . ASP A 1 210 ? 12.434 16.861 5.860 1.00 90.00 210 ASP A N 1
ATOM 1640 C CA . ASP A 1 210 ? 13.862 16.598 5.630 1.00 90.00 210 ASP A CA 1
ATOM 1641 C C . ASP A 1 210 ? 14.151 15.155 5.155 1.00 90.00 210 ASP A C 1
ATOM 1643 O O . ASP A 1 210 ? 15.189 14.578 5.474 1.00 90.00 210 ASP A O 1
ATOM 1647 N N . PHE A 1 211 ? 13.221 14.557 4.398 1.00 89.50 211 PHE A N 1
ATOM 1648 C CA . PHE A 1 211 ? 13.410 13.255 3.749 1.00 89.50 211 PHE A CA 1
ATOM 1649 C C . PHE A 1 211 ? 14.594 13.276 2.764 1.00 89.50 211 PHE A C 1
ATOM 1651 O O . PHE A 1 211 ? 14.737 14.200 1.958 1.00 89.50 211 PHE A O 1
ATOM 1658 N N . GLU A 1 212 ? 15.423 12.232 2.786 1.00 88.50 212 GLU A N 1
ATOM 1659 C CA . GLU A 1 212 ? 16.528 12.074 1.838 1.00 88.50 212 GLU A CA 1
ATOM 1660 C C . GLU A 1 212 ? 16.001 11.587 0.482 1.00 88.50 212 GLU A C 1
ATOM 1662 O O . GLU A 1 212 ? 15.613 10.430 0.317 1.00 88.50 212 GLU A O 1
ATOM 1667 N N . LYS A 1 213 ? 15.954 12.490 -0.503 1.00 89.25 213 LYS A N 1
ATOM 1668 C CA . LYS A 1 213 ? 15.448 12.176 -1.843 1.00 89.25 213 LYS A CA 1
ATOM 1669 C C . LYS A 1 213 ? 16.336 11.171 -2.574 1.00 89.25 213 LYS A C 1
ATOM 1671 O O . LYS A 1 213 ? 17.561 11.232 -2.507 1.00 89.25 213 LYS A O 1
ATOM 1676 N N . ILE A 1 214 ? 15.703 10.323 -3.383 1.00 87.50 214 ILE A N 1
ATOM 1677 C CA . ILE A 1 214 ? 16.384 9.433 -4.329 1.00 87.50 214 ILE A CA 1
ATOM 1678 C C . ILE A 1 214 ? 16.255 10.056 -5.720 1.00 87.50 214 ILE A C 1
ATOM 1680 O O . ILE A 1 214 ? 15.232 9.909 -6.390 1.00 87.50 214 ILE A O 1
ATOM 1684 N N . GLY A 1 215 ? 17.269 10.815 -6.143 1.00 88.38 215 GLY A N 1
ATOM 1685 C CA . GLY A 1 215 ? 17.133 11.704 -7.302 1.00 88.38 215 GLY A CA 1
ATOM 1686 C C . GLY A 1 215 ? 16.003 12.714 -7.053 1.00 88.38 215 GLY A C 1
ATOM 1687 O O . GLY A 1 215 ? 15.990 13.327 -5.985 1.00 88.38 215 GLY A O 1
ATOM 1688 N N . PRO A 1 216 ? 15.015 12.855 -7.953 1.00 91.75 216 PRO A N 1
ATOM 1689 C CA . PRO A 1 216 ? 13.896 13.761 -7.713 1.00 91.75 216 PRO A CA 1
ATOM 1690 C C . PRO A 1 216 ? 12.825 13.176 -6.786 1.00 91.75 216 PRO A C 1
ATOM 1692 O O . PRO A 1 216 ? 11.887 13.885 -6.418 1.00 91.75 216 PRO A O 1
ATOM 1695 N N . TRP A 1 217 ? 12.900 11.884 -6.455 1.00 93.44 217 TRP A N 1
ATOM 1696 C CA . TRP A 1 217 ? 11.810 11.153 -5.819 1.00 93.44 217 TRP A CA 1
ATOM 1697 C C . TRP A 1 217 ? 11.771 11.352 -4.306 1.00 93.44 217 TRP A C 1
ATOM 1699 O O . TRP A 1 217 ? 12.763 11.176 -3.600 1.00 93.44 217 TRP A O 1
ATOM 1709 N N . GLU A 1 218 ? 10.574 11.642 -3.810 1.00 92.88 218 GLU A N 1
ATOM 1710 C CA . GLU A 1 218 ? 10.259 11.810 -2.399 1.00 92.88 218 GLU A CA 1
ATOM 1711 C C . GLU A 1 218 ? 9.108 10.881 -2.000 1.00 92.88 218 GLU A C 1
ATOM 1713 O O . GLU A 1 218 ? 8.043 10.874 -2.632 1.00 92.88 218 GLU A O 1
ATOM 1718 N N . TRP A 1 219 ? 9.301 10.131 -0.913 1.00 92.06 219 TRP A N 1
ATOM 1719 C CA . TRP A 1 219 ? 8.239 9.356 -0.280 1.00 92.06 219 TRP A CA 1
ATOM 1720 C C . TRP A 1 219 ? 7.462 10.230 0.703 1.00 92.06 219 TRP A C 1
ATOM 1722 O O . TRP A 1 219 ? 8.030 10.770 1.649 1.00 92.06 219 TRP A O 1
ATOM 1732 N N . ARG A 1 220 ? 6.144 10.346 0.536 1.00 92.94 220 ARG A N 1
ATOM 1733 C CA . ARG A 1 220 ? 5.297 11.069 1.493 1.00 92.94 220 ARG A CA 1
ATOM 1734 C C . ARG A 1 220 ? 4.776 10.110 2.566 1.00 92.94 220 ARG A C 1
ATOM 1736 O O . ARG A 1 220 ? 4.227 9.065 2.215 1.00 92.94 220 ARG A O 1
ATOM 1743 N N . PRO A 1 221 ? 4.821 10.454 3.869 1.00 92.81 221 PRO A N 1
ATOM 1744 C CA . PRO A 1 221 ? 4.260 9.602 4.927 1.00 92.81 221 PRO A CA 1
ATOM 1745 C C . PRO A 1 221 ? 2.774 9.279 4.715 1.00 92.81 221 PRO A C 1
ATOM 1747 O O . PRO A 1 221 ? 2.329 8.167 5.002 1.00 92.81 221 PRO A O 1
ATOM 1750 N N . TYR A 1 222 ? 2.030 10.222 4.133 1.00 94.81 222 TYR A N 1
ATOM 1751 C CA . TYR A 1 222 ? 0.667 10.075 3.626 1.00 94.81 222 TYR A CA 1
ATOM 1752 C C . TYR A 1 222 ? 0.359 11.199 2.621 1.00 94.81 222 TYR A C 1
ATOM 1754 O O . TYR A 1 222 ? 1.093 12.184 2.528 1.00 94.81 222 TYR A O 1
ATOM 1762 N N . SER A 1 223 ? -0.752 11.066 1.901 1.00 94.94 223 SER A N 1
ATOM 1763 C CA . SER A 1 223 ? -1.279 12.058 0.958 1.00 94.94 223 SER A CA 1
ATOM 1764 C C . SER A 1 223 ? -2.707 12.484 1.314 1.00 94.94 223 SER A C 1
ATOM 1766 O O . SER A 1 223 ? -3.437 11.786 2.023 1.00 94.94 223 SER A O 1
ATOM 1768 N N . GLU A 1 224 ? -3.144 13.616 0.765 1.00 95.62 224 GLU A N 1
ATOM 1769 C CA . GLU A 1 224 ? -4.519 14.108 0.918 1.00 95.62 224 GLU A CA 1
ATOM 1770 C C . GLU A 1 224 ? -5.559 13.153 0.299 1.00 95.62 224 GLU A C 1
ATOM 1772 O O . GLU A 1 224 ? -6.664 12.977 0.829 1.00 95.62 224 GLU A O 1
ATOM 1777 N N . ALA A 1 225 ? -5.195 12.470 -0.791 1.00 95.56 225 ALA A N 1
ATOM 1778 C CA . ALA A 1 225 ? -6.033 11.453 -1.416 1.00 95.56 225 ALA A CA 1
ATOM 1779 C C . ALA A 1 225 ? -6.207 10.222 -0.508 1.00 95.56 225 ALA A C 1
ATOM 1781 O O . ALA A 1 225 ? -7.322 9.708 -0.388 1.00 95.56 225 ALA A O 1
ATOM 1782 N N . GLN A 1 226 ? -5.153 9.789 0.196 1.00 96.00 226 GLN A N 1
ATOM 1783 C CA . GLN A 1 226 ? -5.250 8.708 1.188 1.00 96.00 226 GLN A CA 1
ATOM 1784 C C . GLN A 1 226 ? -6.157 9.087 2.363 1.00 96.00 226 GLN A C 1
ATOM 1786 O O . GLN A 1 226 ? -7.003 8.284 2.757 1.00 96.00 226 GLN A O 1
ATOM 1791 N N . VAL A 1 227 ? -6.048 10.313 2.891 1.00 97.81 227 VAL A N 1
ATOM 1792 C CA . VAL A 1 227 ? -6.955 10.791 3.953 1.00 97.81 227 VAL A CA 1
ATOM 1793 C C . VAL A 1 227 ? -8.400 10.776 3.458 1.00 97.81 227 VAL A C 1
ATOM 1795 O O . VAL A 1 227 ? -9.274 10.217 4.118 1.00 97.81 227 VAL A O 1
ATOM 1798 N N . THR A 1 228 ? -8.654 11.341 2.277 1.00 97.50 228 THR A N 1
ATOM 1799 C CA . THR A 1 228 ? -9.998 11.406 1.683 1.00 97.50 228 THR A CA 1
ATOM 1800 C C . THR A 1 228 ? -10.593 10.014 1.472 1.00 97.50 228 THR A C 1
ATOM 1802 O O . THR A 1 228 ? -11.743 9.770 1.842 1.00 97.50 228 THR A O 1
ATOM 1805 N N . THR A 1 229 ? -9.804 9.079 0.942 1.00 96.06 229 THR A N 1
ATOM 1806 C CA . THR A 1 229 ? -10.251 7.703 0.690 1.00 96.06 229 THR A CA 1
ATOM 1807 C C . THR A 1 229 ? -10.534 6.964 1.999 1.00 96.06 229 THR A C 1
ATOM 1809 O O . THR A 1 229 ? -11.575 6.316 2.123 1.00 96.06 229 THR A O 1
ATOM 1812 N N . CYS A 1 230 ? -9.687 7.138 3.020 1.00 98.06 230 CYS A N 1
ATOM 1813 C CA . CYS A 1 230 ? -9.894 6.548 4.343 1.00 98.06 230 CYS A CA 1
ATOM 1814 C C . CYS A 1 230 ? -11.132 7.118 5.058 1.00 98.06 230 CYS A C 1
ATOM 1816 O O . CYS A 1 230 ? -11.903 6.364 5.654 1.00 98.06 230 CYS A O 1
ATOM 1818 N N . VAL A 1 231 ? -11.378 8.430 4.964 1.00 98.31 231 VAL A N 1
ATOM 1819 C CA . VAL A 1 231 ? -12.615 9.060 5.466 1.00 98.31 231 VAL A CA 1
ATOM 1820 C C . VAL A 1 231 ? -13.842 8.505 4.733 1.00 98.31 231 VAL A C 1
ATOM 1822 O O . VAL A 1 231 ? -14.865 8.229 5.361 1.00 98.31 231 VAL A O 1
ATOM 1825 N N . GLY A 1 232 ? -13.734 8.267 3.423 1.00 97.62 232 GLY A N 1
ATOM 1826 C CA . GLY A 1 232 ? -14.772 7.594 2.643 1.00 97.62 232 GLY A CA 1
ATOM 1827 C C . GLY A 1 232 ? -15.040 6.158 3.111 1.00 97.62 232 GLY A C 1
ATOM 1828 O O . GLY A 1 232 ? -16.199 5.775 3.268 1.00 97.62 232 GLY A O 1
ATOM 1829 N N . ALA A 1 233 ? -13.994 5.369 3.377 1.00 98.25 233 ALA A N 1
ATOM 1830 C CA . ALA A 1 233 ? -14.120 4.007 3.910 1.00 98.25 233 ALA A CA 1
ATOM 1831 C C . ALA A 1 233 ? -14.781 3.988 5.297 1.00 98.25 233 ALA A C 1
ATOM 1833 O O . ALA A 1 233 ? -15.681 3.184 5.550 1.00 98.25 233 ALA A O 1
ATOM 1834 N N . TRP A 1 234 ? -14.406 4.931 6.164 1.00 98.31 234 TRP A N 1
ATOM 1835 C CA . TRP A 1 234 ? -15.047 5.140 7.461 1.00 98.31 234 TRP A CA 1
ATOM 1836 C C . TRP A 1 234 ? -16.545 5.432 7.340 1.00 98.31 234 TRP A C 1
ATOM 1838 O O . TRP A 1 234 ? -17.357 4.814 8.032 1.00 98.31 234 TRP A O 1
ATOM 1848 N N . ASP A 1 235 ? -16.931 6.344 6.444 1.00 97.69 235 ASP A N 1
ATOM 1849 C CA . ASP A 1 235 ? -18.337 6.685 6.239 1.00 97.69 235 ASP A CA 1
ATOM 1850 C C . ASP A 1 235 ? -19.145 5.486 5.717 1.00 97.69 235 ASP A C 1
ATOM 1852 O O . ASP A 1 235 ? -20.246 5.228 6.211 1.00 97.69 235 ASP A O 1
ATOM 1856 N N . ARG A 1 236 ? -18.581 4.694 4.791 1.00 98.06 236 ARG A N 1
ATOM 1857 C CA . ARG A 1 236 ? -19.209 3.450 4.313 1.00 98.06 236 ARG A CA 1
ATOM 1858 C C . ARG A 1 236 ? -19.423 2.441 5.444 1.00 98.06 236 ARG A C 1
ATOM 1860 O O . ARG A 1 236 ? -20.520 1.897 5.554 1.00 98.06 236 ARG A O 1
ATOM 1867 N N . LEU A 1 237 ? -18.421 2.218 6.300 1.00 98.56 237 LEU A N 1
ATOM 1868 C CA . LEU A 1 237 ? -18.549 1.340 7.470 1.00 98.56 237 LEU A CA 1
ATOM 1869 C C . LEU A 1 237 ? -19.650 1.832 8.419 1.00 98.56 237 LEU A C 1
ATOM 1871 O O . LEU A 1 237 ? -20.522 1.059 8.818 1.00 98.56 237 LEU A O 1
ATOM 1875 N N . CYS A 1 238 ? -19.657 3.127 8.743 1.00 98.00 238 CYS A N 1
ATOM 1876 C CA . CYS A 1 238 ? -20.666 3.698 9.629 1.00 98.00 238 CYS A CA 1
ATOM 1877 C C . CYS A 1 238 ? -22.082 3.551 9.055 1.00 98.00 238 CYS A C 1
ATOM 1879 O O . CYS A 1 238 ? -22.993 3.167 9.788 1.00 98.00 238 CYS A O 1
ATOM 1881 N N . ARG A 1 239 ? -22.266 3.783 7.746 1.00 96.69 239 ARG A N 1
ATOM 1882 C CA . ARG A 1 239 ? -23.556 3.578 7.066 1.00 96.69 239 ARG A CA 1
ATOM 1883 C C . ARG A 1 239 ? -23.999 2.118 7.107 1.00 96.69 239 ARG A C 1
ATOM 1885 O O . ARG A 1 239 ? -25.177 1.865 7.342 1.00 96.69 239 ARG A O 1
ATOM 1892 N N . ALA A 1 240 ? -23.085 1.166 6.912 1.00 97.94 240 ALA A N 1
ATOM 1893 C CA . ALA A 1 240 ? -23.404 -0.260 6.990 1.00 97.94 240 ALA A CA 1
ATOM 1894 C C . ALA A 1 240 ? -23.910 -0.655 8.391 1.00 97.94 240 ALA A C 1
ATOM 1896 O O . ALA A 1 240 ? -24.927 -1.339 8.513 1.00 97.94 240 ALA A O 1
ATOM 1897 N N . ILE A 1 241 ? -23.261 -0.161 9.451 1.00 97.81 241 ILE A N 1
ATOM 1898 C CA . ILE A 1 241 ? -23.689 -0.393 10.840 1.00 97.81 241 ILE A CA 1
ATOM 1899 C C . ILE A 1 241 ? -25.045 0.279 11.110 1.00 97.81 241 ILE A C 1
ATOM 1901 O O . ILE A 1 241 ? -25.967 -0.365 11.608 1.00 97.81 241 ILE A O 1
ATOM 1905 N N . GLU A 1 242 ? -25.214 1.552 10.746 1.00 95.44 242 GLU A N 1
ATOM 1906 C CA . GLU A 1 242 ? -26.466 2.302 10.942 1.00 95.44 242 GLU A CA 1
ATOM 1907 C C . GLU A 1 242 ? -27.652 1.681 10.187 1.00 95.44 242 GLU A C 1
ATOM 1909 O O . GLU A 1 242 ? -28.772 1.640 10.711 1.00 95.44 242 GLU A O 1
ATOM 1914 N N . ALA A 1 243 ? -27.414 1.141 8.987 1.00 95.00 243 ALA A N 1
ATOM 1915 C CA . ALA A 1 243 ? -28.418 0.416 8.216 1.00 95.00 243 ALA A CA 1
ATOM 1916 C C . ALA A 1 243 ? -28.888 -0.847 8.952 1.00 95.00 243 ALA A C 1
ATOM 1918 O O . ALA A 1 243 ? -30.092 -1.092 9.034 1.00 95.00 243 ALA A O 1
ATOM 1919 N N . ARG A 1 244 ? -27.964 -1.610 9.553 1.00 94.94 244 ARG A N 1
ATOM 1920 C CA . ARG A 1 244 ? -28.303 -2.782 10.375 1.00 94.94 244 ARG A CA 1
ATOM 1921 C C . ARG A 1 244 ? -29.055 -2.396 11.652 1.00 94.94 244 ARG A C 1
ATOM 1923 O O . ARG A 1 244 ? -30.055 -3.032 11.970 1.00 94.94 244 ARG A O 1
ATOM 1930 N N . ILE A 1 245 ? -28.653 -1.320 12.336 1.00 94.31 245 ILE A N 1
ATOM 1931 C CA . ILE A 1 245 ? -29.363 -0.805 13.526 1.00 94.31 245 ILE A CA 1
ATOM 1932 C C . ILE A 1 245 ? -30.805 -0.415 13.181 1.00 94.31 245 ILE A C 1
ATOM 1934 O O . ILE A 1 245 ? -31.729 -0.717 13.935 1.00 94.31 245 ILE A O 1
ATOM 1938 N N . SER A 1 246 ? -31.011 0.234 12.034 1.00 91.12 246 SER A N 1
ATOM 1939 C CA . SER A 1 246 ? -32.335 0.688 11.586 1.00 91.12 246 SER A CA 1
ATOM 1940 C C . SER A 1 246 ? -33.292 -0.466 11.259 1.00 91.12 246 SER A C 1
ATOM 1942 O O . SER A 1 246 ? -34.504 -0.270 11.251 1.00 91.12 246 SER A O 1
ATOM 1944 N N . GLN A 1 247 ? -32.759 -1.663 11.003 1.00 91.25 247 GLN A N 1
ATOM 1945 C CA . GLN A 1 247 ? -33.528 -2.882 10.738 1.00 91.25 247 GLN A CA 1
ATOM 1946 C C . GLN A 1 247 ? -33.892 -3.659 12.014 1.00 91.25 247 GLN A C 1
ATOM 1948 O O . GLN A 1 247 ? -34.590 -4.671 11.930 1.00 91.25 247 GLN A O 1
ATOM 1953 N N . LEU A 1 248 ? -33.434 -3.224 13.194 1.00 89.88 248 LEU A N 1
ATOM 1954 C CA . LEU A 1 248 ? -33.745 -3.900 14.453 1.00 89.88 248 LEU A CA 1
ATOM 1955 C C . LEU A 1 248 ? -35.247 -3.803 14.787 1.00 89.88 248 LEU A C 1
ATOM 1957 O O . LEU A 1 248 ? -35.872 -2.793 14.471 1.00 89.88 248 LEU A O 1
ATOM 1961 N N . PRO A 1 249 ? -35.837 -4.795 15.488 1.00 82.62 249 PRO A N 1
ATOM 1962 C CA . PRO A 1 249 ? -37.267 -4.796 15.826 1.00 82.62 249 PRO A CA 1
ATOM 1963 C C . PRO A 1 249 ? -37.725 -3.584 16.652 1.00 82.62 249 PRO A C 1
ATOM 1965 O O . PRO A 1 249 ? -38.868 -3.158 16.541 1.00 82.62 249 PRO A O 1
ATOM 1968 N N . ASN A 1 250 ? -36.826 -3.034 17.475 1.00 78.50 250 ASN A N 1
ATOM 1969 C CA . ASN A 1 250 ? -37.016 -1.807 18.245 1.00 78.50 250 ASN A CA 1
ATOM 1970 C C . ASN A 1 250 ? -35.782 -0.923 18.026 1.00 78.50 250 ASN A C 1
ATOM 1972 O O . ASN A 1 250 ? -34.874 -0.934 18.867 1.00 78.50 250 ASN A O 1
ATOM 1976 N N . PRO A 1 251 ? -35.684 -0.222 16.884 1.00 73.88 251 PRO A N 1
ATOM 1977 C CA . PRO A 1 251 ? -34.514 0.587 16.614 1.00 73.88 251 PRO A CA 1
ATOM 1978 C C . PRO A 1 251 ? -34.473 1.711 17.659 1.00 73.88 251 PRO A C 1
ATOM 1980 O O . PRO A 1 251 ? -35.507 2.336 17.927 1.00 73.88 251 PRO A O 1
ATOM 1983 N N . PRO A 1 252 ? -33.315 1.979 18.290 1.00 75.06 252 PRO A N 1
ATOM 1984 C CA . PRO A 1 252 ? -33.184 3.174 19.109 1.00 75.06 252 PRO A CA 1
ATOM 1985 C C . PRO A 1 252 ? -33.546 4.381 18.242 1.00 75.06 252 PRO A C 1
ATOM 1987 O O . PRO A 1 252 ? -33.240 4.389 17.049 1.00 75.06 252 PRO A O 1
ATOM 1990 N N . SER A 1 253 ? -34.206 5.388 18.818 1.00 64.19 253 SER A N 1
ATOM 1991 C CA . SER A 1 253 ? -34.533 6.620 18.101 1.00 64.19 253 SER A CA 1
ATOM 1992 C C . SER A 1 253 ? -33.245 7.281 17.613 1.00 64.19 253 SER A C 1
ATOM 1994 O O . SER A 1 253 ? -32.653 8.110 18.298 1.00 64.19 253 SER A O 1
ATOM 1996 N N . LEU A 1 254 ? -32.826 6.944 16.393 1.00 57.69 254 LEU A N 1
ATOM 1997 C CA . LEU A 1 254 ? -31.771 7.638 15.667 1.00 57.69 254 LEU A CA 1
ATOM 1998 C C . LEU A 1 254 ? -32.233 9.051 15.284 1.00 57.69 254 LEU A C 1
ATOM 2000 O O . LEU A 1 254 ? -31.465 9.796 14.700 1.00 57.69 254 LEU A O 1
ATOM 2004 N N . THR A 1 255 ? -33.461 9.454 15.621 1.00 42.06 255 THR A N 1
ATOM 2005 C CA . THR A 1 255 ? -34.026 10.790 15.436 1.00 42.06 255 THR A CA 1
ATOM 2006 C C . THR A 1 255 ? -33.914 11.628 16.709 1.00 42.06 255 THR A C 1
ATOM 2008 O O . THR A 1 255 ? -34.845 11.709 17.509 1.00 42.06 255 THR A O 1
ATOM 2011 N N . GLY A 1 256 ? -32.787 12.313 16.854 1.00 38.22 256 GLY A N 1
ATOM 2012 C CA . GLY A 1 256 ? -32.765 13.652 17.428 1.00 38.22 256 GLY A CA 1
ATOM 2013 C C . GLY A 1 256 ? -32.298 14.614 16.335 1.00 38.22 256 GLY A C 1
ATOM 2014 O O . GLY A 1 256 ? -31.152 14.480 15.895 1.00 38.22 256 GLY A O 1
ATOM 2015 N N . PRO A 1 257 ? -33.134 15.544 15.837 1.00 37.06 257 PRO A N 1
ATOM 2016 C CA . PRO A 1 257 ? -32.597 16.733 15.207 1.00 37.06 257 PRO A CA 1
ATOM 2017 C C . PRO A 1 257 ? -31.920 17.528 16.323 1.00 37.06 257 PRO A C 1
ATOM 2019 O O . PRO A 1 257 ? -32.581 17.966 17.265 1.00 37.06 257 PRO A O 1
ATOM 2022 N N . ILE A 1 258 ? -30.608 17.732 16.239 1.00 40.84 258 ILE A N 1
ATOM 2023 C CA . ILE A 1 258 ? -30.069 18.945 16.842 1.00 40.84 258 ILE A CA 1
ATOM 2024 C C . ILE A 1 258 ? -30.577 20.041 15.915 1.00 40.84 258 ILE A C 1
ATOM 2026 O O . ILE A 1 258 ? -30.035 20.244 14.832 1.00 40.84 258 ILE A O 1
ATOM 2030 N N . SER A 1 259 ? -31.698 20.662 16.288 1.00 38.56 259 SER A N 1
ATOM 2031 C CA . SER A 1 259 ? -32.123 21.932 15.708 1.00 38.56 259 SER A CA 1
ATOM 2032 C C . SER A 1 259 ? -30.939 22.891 15.824 1.00 38.56 259 SER A C 1
ATOM 2034 O O . SER A 1 259 ? -30.691 23.424 16.903 1.00 38.56 259 SER A O 1
ATOM 2036 N N . GLY A 1 260 ? -30.165 23.026 14.744 1.00 40.34 260 GLY A N 1
ATOM 2037 C CA . GLY A 1 260 ? -28.974 23.872 14.679 1.00 40.34 260 GLY A CA 1
ATOM 2038 C C . GLY A 1 260 ? -27.732 23.269 14.012 1.00 40.34 260 GLY A C 1
ATOM 2039 O O . GLY A 1 260 ? -26.799 24.028 13.787 1.00 40.34 260 GLY A O 1
ATOM 2040 N N . ILE A 1 261 ? -27.680 21.970 13.687 1.00 45.09 261 ILE A N 1
ATOM 2041 C CA . ILE A 1 261 ? -26.554 21.420 12.906 1.00 45.09 261 ILE A CA 1
ATOM 2042 C C . ILE A 1 261 ? -26.916 21.470 11.426 1.00 45.09 261 ILE A C 1
ATOM 2044 O O . ILE A 1 261 ? -27.833 20.771 10.991 1.00 45.09 261 ILE A O 1
ATOM 2048 N N . ASP A 1 262 ? -26.200 22.305 10.672 1.00 43.94 262 ASP A N 1
ATOM 2049 C CA . ASP A 1 262 ? -26.190 22.243 9.214 1.00 43.94 262 ASP A CA 1
ATOM 2050 C C . ASP A 1 262 ? -25.886 20.803 8.797 1.00 43.94 262 ASP A C 1
ATOM 2052 O O . ASP A 1 262 ? -24.860 20.236 9.178 1.00 43.94 262 ASP A O 1
ATOM 2056 N N . ALA A 1 263 ? -26.766 20.206 7.992 1.00 51.66 263 ALA A N 1
ATOM 2057 C CA . ALA A 1 263 ? -26.519 18.902 7.372 1.00 51.66 263 ALA A CA 1
ATOM 2058 C C . ALA A 1 263 ? -25.206 18.882 6.556 1.00 51.66 263 ALA A C 1
ATOM 2060 O O . ALA A 1 263 ? -24.685 17.808 6.262 1.00 51.66 263 ALA A O 1
ATOM 2061 N N . ASP A 1 264 ? -24.666 20.068 6.261 1.00 52.75 264 ASP A N 1
ATOM 2062 C CA . ASP A 1 264 ? -23.422 20.310 5.544 1.00 52.75 264 ASP A CA 1
ATOM 2063 C C . ASP A 1 264 ? -22.156 20.226 6.425 1.00 52.75 264 ASP A C 1
ATOM 2065 O O . ASP A 1 264 ? -21.057 20.231 5.874 1.00 52.75 264 ASP A O 1
ATOM 2069 N N . ASN A 1 265 ? -22.257 20.126 7.764 1.00 60.66 265 ASN A N 1
ATOM 2070 C CA . ASN A 1 265 ? -21.073 20.033 8.635 1.00 60.66 265 ASN A CA 1
ATOM 2071 C C . ASN A 1 265 ? -21.257 19.061 9.827 1.00 60.66 265 ASN A C 1
ATOM 2073 O O . ASN A 1 265 ? -21.574 19.488 10.943 1.00 60.66 265 ASN A O 1
ATOM 2077 N N . PRO A 1 266 ? -21.099 17.738 9.612 1.00 73.62 266 PRO A N 1
ATOM 2078 C CA . PRO A 1 266 ? -21.209 16.747 10.680 1.00 73.62 266 PRO A CA 1
ATOM 2079 C C . PRO A 1 266 ? -20.113 16.930 11.741 1.00 73.62 266 PRO A C 1
ATOM 2081 O O . PRO A 1 266 ? -18.984 17.299 11.429 1.00 73.62 266 PRO A O 1
ATOM 2084 N N . GLU A 1 267 ? -20.438 16.627 13.002 1.00 87.88 267 GLU A N 1
ATOM 2085 C CA . GLU A 1 267 ? -19.473 16.677 14.107 1.00 87.88 267 GLU A CA 1
ATOM 2086 C C . GLU A 1 267 ? -18.259 15.770 13.813 1.00 87.88 267 GLU A C 1
ATOM 2088 O O . GLU A 1 267 ? -18.453 14.604 13.428 1.00 87.88 267 GLU A O 1
ATOM 2093 N N . PRO A 1 268 ? -17.021 16.272 13.992 1.00 94.56 268 PRO A N 1
ATOM 2094 C CA . PRO A 1 268 ? -15.820 15.482 13.765 1.00 94.56 268 PRO A CA 1
ATOM 2095 C C . PRO A 1 268 ? -15.724 14.329 14.766 1.00 94.56 268 PRO A C 1
ATOM 2097 O O . PRO A 1 268 ? -16.213 14.409 15.894 1.00 94.56 268 PRO A O 1
ATOM 2100 N N . LEU A 1 269 ? -15.043 13.253 14.375 1.00 95.38 269 LEU A N 1
ATOM 2101 C CA . LEU A 1 269 ? -14.821 12.092 15.227 1.00 95.38 269 LEU A CA 1
ATOM 2102 C C . LEU A 1 269 ? -14.074 12.500 16.503 1.00 95.38 269 LEU A C 1
ATOM 2104 O O . LEU A 1 269 ? -14.456 12.055 17.586 1.00 95.38 269 LEU A O 1
ATOM 2108 N N . VAL A 1 270 ? -13.077 13.383 16.385 1.00 96.50 270 VAL A N 1
ATOM 2109 C CA . VAL A 1 270 ? -12.416 14.065 17.508 1.00 96.50 270 VAL A CA 1
ATOM 2110 C C . VAL A 1 270 ? -12.119 15.518 17.121 1.00 96.50 270 VAL A C 1
ATOM 2112 O O . VAL A 1 270 ? -11.588 15.789 16.046 1.00 96.50 270 VAL A O 1
ATOM 2115 N N . ALA A 1 271 ? -12.446 16.469 18.000 1.00 95.62 271 ALA A N 1
ATOM 2116 C CA . ALA A 1 271 ? -12.189 17.891 17.769 1.00 95.62 271 ALA A CA 1
ATOM 2117 C C . ALA A 1 271 ? -10.687 18.233 17.837 1.00 95.62 271 ALA A C 1
ATOM 2119 O O . ALA A 1 271 ? -9.957 17.674 18.656 1.00 95.62 271 ALA A O 1
ATOM 2120 N N . SER A 1 272 ? -10.229 19.218 17.055 1.00 95.94 272 SER A N 1
ATOM 2121 C CA . SER A 1 272 ? -8.810 19.618 17.016 1.00 95.94 272 SER A CA 1
ATOM 2122 C C . SER A 1 272 ? -8.248 20.002 18.388 1.00 95.94 272 SER A C 1
ATOM 2124 O O . SER A 1 272 ? -7.136 19.613 18.718 1.00 95.94 272 SER A O 1
ATOM 2126 N N . THR A 1 273 ? -9.043 20.655 19.241 1.00 96.12 273 THR A N 1
ATOM 2127 C CA . THR A 1 273 ? -8.633 21.034 20.606 1.00 96.12 273 THR A CA 1
ATOM 2128 C C . THR A 1 273 ? -8.355 19.831 21.513 1.00 96.12 273 THR A C 1
ATOM 2130 O O . THR A 1 273 ? -7.522 19.905 22.415 1.00 96.12 273 THR A O 1
ATOM 2133 N N . VAL A 1 274 ? -9.035 18.705 21.283 1.00 96.81 274 VAL A N 1
ATOM 2134 C CA . VAL A 1 274 ? -8.796 17.439 21.993 1.00 96.81 274 VAL A CA 1
ATOM 2135 C C . VAL A 1 274 ? -7.505 16.788 21.496 1.00 96.81 274 VAL A C 1
ATOM 2137 O O . VAL A 1 274 ? -6.726 16.278 22.300 1.00 96.81 274 VAL A O 1
ATOM 2140 N N . LEU A 1 275 ? -7.244 16.862 20.189 1.00 96.12 275 LEU A N 1
ATOM 2141 C CA . LEU A 1 275 ? -6.003 16.379 19.579 1.00 96.12 275 LEU A CA 1
ATOM 2142 C C . LEU A 1 275 ? -4.784 17.198 20.023 1.00 96.12 275 LEU A C 1
ATOM 2144 O O . LEU A 1 275 ? -3.732 16.617 20.289 1.00 96.12 275 LEU A O 1
ATOM 2148 N N . ASP A 1 276 ? -4.936 18.519 20.160 1.00 95.31 276 ASP A N 1
ATOM 2149 C CA . ASP A 1 276 ? -3.917 19.414 20.719 1.00 95.31 276 ASP A CA 1
ATOM 2150 C C . ASP A 1 276 ? -3.586 19.024 22.166 1.00 95.31 276 ASP A C 1
ATOM 2152 O O . ASP A 1 276 ? -2.418 18.860 22.514 1.00 95.31 276 ASP A O 1
ATOM 2156 N N . ALA A 1 277 ? -4.612 18.795 22.997 1.00 94.69 277 ALA A N 1
ATOM 2157 C CA . ALA A 1 277 ? -4.427 18.360 24.383 1.00 94.69 277 ALA A CA 1
ATOM 2158 C C . ALA A 1 277 ? -3.683 17.016 24.486 1.00 94.69 277 ALA A C 1
ATOM 2160 O O . ALA A 1 277 ? -2.913 16.808 25.421 1.00 94.69 277 ALA A O 1
ATOM 2161 N N . ALA A 1 278 ? -3.879 16.125 23.512 1.00 93.81 278 ALA A N 1
ATOM 2162 C CA . ALA A 1 278 ? -3.192 14.840 23.418 1.00 93.81 278 ALA A CA 1
ATOM 2163 C C . ALA A 1 278 ? -1.871 14.884 22.638 1.00 93.81 278 ALA A C 1
ATOM 2165 O O . ALA A 1 278 ? -1.280 13.834 22.410 1.00 93.81 278 ALA A O 1
ATOM 2166 N N . SER A 1 279 ? -1.383 16.065 22.241 1.00 92.75 279 SER A N 1
ATOM 2167 C CA . SER A 1 279 ? -0.116 16.222 21.509 1.00 92.75 279 SER A CA 1
ATOM 2168 C C . SER A 1 279 ? -0.037 15.382 20.222 1.00 92.75 279 SER A C 1
ATOM 2170 O O . SER A 1 279 ? 1.041 14.911 19.834 1.00 92.75 279 SER A O 1
ATOM 2172 N N . VAL A 1 280 ? -1.176 15.188 19.546 1.00 93.44 280 VAL A N 1
ATOM 2173 C CA . VAL A 1 280 ? -1.225 14.551 18.223 1.00 93.44 280 VAL A CA 1
ATOM 2174 C C . VAL A 1 280 ? -0.630 15.527 17.200 1.00 93.44 280 VAL A C 1
ATOM 2176 O O . VAL A 1 280 ? -1.130 16.656 17.118 1.00 93.44 280 VAL A O 1
ATOM 2179 N N . PRO A 1 281 ? 0.404 15.132 16.423 1.00 92.12 281 PRO A N 1
ATOM 2180 C CA . PRO A 1 281 ? 1.127 16.062 15.557 1.00 92.12 281 PRO A CA 1
ATOM 2181 C C . PRO A 1 281 ? 0.238 16.784 14.538 1.00 92.12 281 PRO A C 1
ATOM 2183 O O . PRO A 1 281 ? -0.750 16.227 14.048 1.00 92.12 281 PRO A O 1
ATOM 2186 N N . ASP A 1 282 ? 0.639 18.004 14.183 1.00 91.56 282 ASP A N 1
ATOM 2187 C CA . ASP A 1 282 ? 0.041 18.806 13.116 1.00 91.56 282 ASP A CA 1
ATOM 2188 C C . ASP A 1 282 ? 1.133 19.280 12.144 1.00 91.56 282 ASP A C 1
ATOM 2190 O O . ASP A 1 282 ? 2.025 20.017 12.569 1.00 91.56 282 ASP A O 1
ATOM 2194 N N . PRO A 1 283 ? 1.119 18.853 10.872 1.00 92.44 283 PRO A N 1
ATOM 2195 C CA . PRO A 1 283 ? 0.154 17.933 10.270 1.00 92.44 283 PRO A CA 1
ATOM 2196 C C . PRO A 1 283 ? 0.413 16.460 10.661 1.00 92.44 283 PRO A C 1
ATOM 2198 O O . PRO A 1 283 ? 1.529 16.074 11.021 1.00 92.44 283 PRO A O 1
ATOM 2201 N N . SER A 1 284 ? -0.621 15.614 10.599 1.00 94.62 284 SER A N 1
ATOM 2202 C CA . SER A 1 284 ? -0.530 14.142 10.697 1.00 94.62 284 SER A CA 1
ATOM 2203 C C . SER A 1 284 ? -1.701 13.458 9.994 1.00 94.62 284 SER A C 1
ATOM 2205 O O . SER A 1 284 ? -2.789 14.033 9.904 1.00 94.62 284 SER A O 1
ATOM 2207 N N . PHE A 1 285 ? -1.509 12.213 9.545 1.00 96.88 285 PHE A N 1
ATOM 2208 C CA . PHE A 1 285 ? -2.601 11.405 8.995 1.00 96.88 285 PHE A CA 1
ATOM 2209 C C . PHE A 1 285 ? -3.703 11.219 10.043 1.00 96.88 285 PHE A C 1
ATOM 2211 O O . PHE A 1 285 ? -4.876 11.449 9.753 1.00 96.88 285 PHE A O 1
ATOM 2218 N N . ALA A 1 286 ? -3.321 10.873 11.279 1.00 96.94 286 ALA A N 1
ATOM 2219 C CA . ALA A 1 286 ? -4.251 10.670 12.386 1.00 96.94 286 ALA A CA 1
ATOM 2220 C C . ALA A 1 286 ? -5.112 11.916 12.645 1.00 96.94 286 ALA A C 1
ATOM 2222 O O . ALA A 1 286 ? -6.335 11.806 12.726 1.00 96.94 286 ALA A O 1
ATOM 2223 N N . ARG A 1 287 ? -4.500 13.110 12.722 1.00 96.81 287 ARG A N 1
ATOM 2224 C CA . ARG A 1 287 ? -5.229 14.377 12.902 1.00 96.81 287 ARG A CA 1
ATOM 2225 C C . ARG A 1 287 ? -6.182 14.630 11.740 1.00 96.81 287 ARG A C 1
ATOM 2227 O O . ARG A 1 287 ? -7.359 14.905 11.972 1.00 96.81 287 ARG A O 1
ATOM 2234 N N . SER A 1 288 ? -5.701 14.503 10.508 1.00 97.56 288 SER A N 1
ATOM 2235 C CA . SER A 1 288 ? -6.508 14.736 9.308 1.00 97.56 288 SER A CA 1
ATOM 2236 C C . SER A 1 288 ? -7.691 13.768 9.207 1.00 97.56 288 SER A C 1
ATOM 2238 O O . SER A 1 288 ? -8.802 14.188 8.897 1.00 97.56 288 SER A O 1
ATOM 2240 N N . PHE A 1 289 ? -7.499 12.489 9.537 1.00 98.19 289 PHE A N 1
ATOM 2241 C CA . PHE A 1 289 ? -8.578 11.504 9.589 1.00 98.19 289 PHE A CA 1
ATOM 2242 C C . PHE A 1 289 ? -9.588 11.820 10.701 1.00 98.19 289 PHE A C 1
ATOM 2244 O O . PHE A 1 289 ? -10.777 11.941 10.423 1.00 98.19 289 PHE A O 1
ATOM 2251 N N . LEU A 1 290 ? -9.137 12.004 11.947 1.00 97.62 290 LEU A N 1
ATOM 2252 C CA . LEU A 1 290 ? -10.015 12.186 13.113 1.00 97.62 290 LEU A CA 1
ATOM 2253 C C . LEU A 1 290 ? -10.840 13.483 13.064 1.00 97.62 290 LEU A C 1
ATOM 2255 O O . LEU A 1 290 ? -11.957 13.518 13.579 1.00 97.62 290 LEU A O 1
ATOM 2259 N N . THR A 1 291 ? -10.316 14.537 12.436 1.00 97.06 291 THR A N 1
ATOM 2260 C CA . THR A 1 291 ? -11.025 15.821 12.286 1.00 97.06 291 THR A CA 1
ATOM 2261 C C . THR A 1 291 ? -11.993 15.851 11.105 1.00 97.06 291 THR A C 1
ATOM 2263 O O . THR A 1 291 ? -12.912 16.663 11.101 1.00 97.06 291 THR A O 1
ATOM 2266 N N . ARG A 1 292 ? -11.819 14.976 10.106 1.00 96.81 292 ARG A N 1
ATOM 2267 C CA . ARG A 1 292 ? -12.677 14.916 8.908 1.00 96.81 292 ARG A CA 1
ATOM 2268 C C . ARG A 1 292 ? -13.684 13.773 8.930 1.00 96.81 292 ARG A C 1
ATOM 2270 O O . ARG A 1 292 ? -14.727 13.858 8.288 1.00 96.81 292 ARG A O 1
ATOM 2277 N N . ALA A 1 293 ? -13.372 12.686 9.628 1.00 97.00 293 ALA A N 1
ATOM 2278 C CA . ALA A 1 293 ? -14.287 11.578 9.838 1.00 97.00 293 ALA A CA 1
ATOM 2279 C C . ALA A 1 293 ? -15.475 12.050 10.682 1.00 97.00 293 ALA A C 1
ATOM 2281 O O . ALA A 1 293 ? -15.289 12.696 11.708 1.00 97.00 293 ALA A O 1
ATOM 2282 N N . ARG A 1 294 ? -16.703 11.705 10.283 1.00 94.88 294 ARG A N 1
ATOM 2283 C CA . ARG A 1 294 ? -17.897 12.005 11.088 1.00 94.88 294 ARG A CA 1
ATOM 2284 C C . ARG A 1 294 ? -17.936 11.157 12.355 1.00 94.88 294 ARG A C 1
ATOM 2286 O O . ARG A 1 294 ? -17.557 9.984 12.320 1.00 94.88 294 ARG A O 1
ATOM 2293 N N . ARG A 1 295 ? -18.505 11.683 13.437 1.00 94.69 295 ARG A N 1
ATOM 2294 C CA . ARG A 1 295 ? -18.839 10.881 14.620 1.00 94.69 295 ARG A CA 1
ATOM 2295 C C . ARG A 1 295 ? -20.198 10.175 14.442 1.00 94.69 295 ARG A C 1
ATOM 2297 O O . ARG A 1 295 ? -21.212 10.856 14.278 1.00 94.69 295 ARG A O 1
ATOM 2304 N N . PRO A 1 296 ? -20.270 8.829 14.435 1.00 93.56 296 PRO A N 1
ATOM 2305 C CA . PRO A 1 296 ? -21.537 8.115 14.300 1.00 93.56 296 PRO A CA 1
ATOM 2306 C C . PRO A 1 296 ? -22.321 8.076 15.622 1.00 93.56 296 PRO A C 1
ATOM 2308 O O . PRO A 1 296 ? -21.802 8.395 16.690 1.00 93.56 296 PRO A O 1
ATOM 2311 N N . ARG A 1 297 ? -23.594 7.659 15.555 1.00 88.12 297 ARG A N 1
ATOM 2312 C CA . ARG A 1 297 ? -24.526 7.640 16.708 1.00 88.12 297 ARG A CA 1
ATOM 2313 C C . ARG A 1 297 ? -24.507 6.343 17.524 1.00 88.12 297 ARG A C 1
ATOM 2315 O O . ARG A 1 297 ? -25.316 6.175 18.434 1.00 88.12 297 ARG A O 1
ATOM 2322 N N . PHE A 1 298 ? -23.610 5.422 17.198 1.00 93.44 298 PHE A N 1
ATOM 2323 C CA . PHE A 1 298 ? -23.404 4.165 17.913 1.00 93.44 298 PHE A CA 1
ATOM 2324 C C . PHE A 1 298 ? -22.055 4.181 18.646 1.00 93.44 298 PHE A C 1
ATOM 2326 O O . PHE A 1 298 ? -21.260 5.096 18.470 1.00 93.44 298 PHE A O 1
ATOM 2333 N N . ARG A 1 299 ? -21.798 3.191 19.505 1.00 95.38 299 ARG A N 1
ATOM 2334 C CA . ARG A 1 299 ? -20.616 3.150 20.381 1.00 95.38 299 ARG A CA 1
ATOM 2335 C C . ARG A 1 299 ? -19.520 2.201 19.895 1.00 95.38 299 ARG A C 1
ATOM 2337 O O . ARG A 1 299 ? -18.349 2.524 20.080 1.00 95.38 299 ARG A O 1
ATOM 2344 N N . TYR A 1 300 ? -19.893 1.059 19.316 1.00 97.69 300 TYR A N 1
ATOM 2345 C CA . TYR A 1 300 ? -18.957 0.005 18.914 1.00 97.69 300 TYR A CA 1
ATOM 2346 C C . TYR A 1 300 ? -18.805 -0.059 17.397 1.00 97.69 300 TYR A C 1
ATOM 2348 O O . TYR A 1 300 ? -19.792 -0.244 16.681 1.00 97.69 300 TYR A O 1
ATOM 2356 N N . ILE A 1 301 ? -17.566 0.089 16.925 1.00 97.38 301 ILE A N 1
ATOM 2357 C CA . ILE A 1 301 ? -17.223 0.083 15.491 1.00 97.38 301 ILE A CA 1
ATOM 2358 C C . ILE A 1 301 ? -16.866 -1.315 14.973 1.00 97.38 301 ILE A C 1
ATOM 2360 O O . ILE A 1 301 ? -16.970 -1.581 13.782 1.00 97.38 301 ILE A O 1
ATOM 2364 N N . ALA A 1 302 ? -16.476 -2.200 15.885 1.00 98.06 302 ALA A N 1
ATOM 2365 C CA . ALA A 1 302 ? -16.100 -3.593 15.688 1.00 98.06 302 ALA A CA 1
ATOM 2366 C C . ALA A 1 302 ? -16.251 -4.308 17.048 1.00 98.06 302 ALA A C 1
ATOM 2368 O O . ALA A 1 302 ? -16.417 -3.621 18.068 1.00 98.06 302 ALA A O 1
ATOM 2369 N N . PRO A 1 303 ? -16.183 -5.650 17.110 1.00 97.88 303 PRO A N 1
ATOM 2370 C CA . PRO A 1 303 ? -16.361 -6.390 18.355 1.00 97.88 303 PRO A CA 1
ATOM 2371 C C . PRO A 1 303 ? -15.405 -5.905 19.455 1.00 97.88 303 PRO A C 1
ATOM 2373 O O . PRO A 1 303 ? -14.183 -5.967 19.328 1.00 97.88 303 PRO A O 1
ATOM 2376 N N . GLY A 1 304 ? -15.969 -5.363 20.537 1.00 96.50 304 GLY A N 1
ATOM 2377 C CA . GLY A 1 304 ? -15.213 -4.825 21.670 1.00 96.50 304 GLY A CA 1
ATOM 2378 C C . GLY A 1 304 ? -14.384 -3.559 21.416 1.00 96.50 304 GLY A C 1
ATOM 2379 O O . GLY A 1 304 ? -13.684 -3.147 22.336 1.00 96.50 304 GLY A O 1
ATOM 2380 N N . LEU A 1 305 ? -14.452 -2.920 20.241 1.00 97.94 305 LEU A N 1
ATOM 2381 C CA . LEU A 1 305 ? -13.727 -1.677 19.938 1.00 97.94 305 LEU A CA 1
ATOM 2382 C C . LEU A 1 305 ? -14.656 -0.458 19.988 1.00 97.94 305 LEU A C 1
ATOM 2384 O O . LEU A 1 305 ? -15.691 -0.410 19.318 1.00 97.94 305 LEU A O 1
ATOM 2388 N N . LEU A 1 306 ? -14.270 0.537 20.785 1.00 97.25 306 LEU A N 1
ATOM 2389 C CA . LEU A 1 306 ? -15.046 1.740 21.075 1.00 97.25 306 LEU A CA 1
ATOM 2390 C C . LEU A 1 306 ? -14.671 2.902 20.149 1.00 97.25 306 LEU A C 1
ATOM 2392 O O . LEU A 1 306 ? -13.530 3.016 19.709 1.00 97.25 306 LEU A O 1
ATOM 2396 N N . LEU A 1 307 ? -15.611 3.827 19.931 1.00 97.00 307 LEU A N 1
ATOM 2397 C CA . LEU A 1 307 ? -15.267 5.159 19.423 1.00 97.00 307 LEU A CA 1
ATOM 2398 C C . LEU A 1 307 ? -14.251 5.860 20.344 1.00 97.00 307 LEU A C 1
ATOM 2400 O O . LEU A 1 307 ? -14.343 5.705 21.569 1.00 97.00 307 LEU A O 1
ATOM 2404 N N . PRO A 1 308 ? -13.349 6.696 19.793 1.00 95.62 308 PRO A N 1
ATOM 2405 C CA . PRO A 1 308 ? -12.437 7.486 20.607 1.00 95.62 308 PRO A CA 1
ATOM 2406 C C . PRO A 1 308 ? -13.225 8.401 21.560 1.00 95.62 308 PRO A C 1
ATOM 2408 O O . PRO A 1 308 ? -14.285 8.922 21.176 1.00 95.62 308 PRO A O 1
ATOM 2411 N N . PRO A 1 309 ? -12.746 8.625 22.796 1.00 93.75 309 PRO A N 1
ATOM 2412 C CA . PRO A 1 309 ? -13.369 9.575 23.712 1.00 93.75 309 PRO A CA 1
ATOM 2413 C C . PRO A 1 309 ? -13.503 10.962 23.073 1.00 93.75 309 PRO A C 1
ATOM 2415 O O . PRO A 1 309 ? -12.604 11.419 22.371 1.00 93.75 309 PRO A O 1
ATOM 2418 N N . ALA A 1 310 ? -14.650 11.609 23.282 1.00 91.00 310 ALA A N 1
ATOM 2419 C CA . ALA A 1 310 ? -14.904 12.950 22.749 1.00 91.00 310 ALA A CA 1
ATOM 2420 C C . ALA A 1 310 ? -14.280 14.050 23.621 1.00 91.00 310 ALA A C 1
ATOM 2422 O O . ALA A 1 310 ? -14.057 15.160 23.150 1.00 91.00 310 ALA A O 1
ATOM 2423 N N . ASP A 1 311 ? -14.031 13.760 24.898 1.00 92.81 311 ASP A N 1
ATOM 2424 C CA . ASP A 1 311 ? -13.459 14.699 25.851 1.00 92.81 311 ASP A CA 1
ATOM 2425 C C . ASP A 1 311 ? -11.929 14.597 25.911 1.00 92.81 311 ASP A C 1
ATOM 2427 O O . ASP A 1 311 ? -11.339 13.530 25.718 1.00 92.81 311 ASP A O 1
ATOM 2431 N N . SER A 1 312 ? -11.278 15.718 26.234 1.00 93.56 312 SER A N 1
ATOM 2432 C CA . SER A 1 312 ? -9.817 15.800 26.308 1.00 93.56 312 SER A CA 1
ATOM 2433 C C . SER A 1 312 ? -9.215 14.825 27.316 1.00 93.56 312 SER A C 1
ATOM 2435 O O . SER A 1 312 ? -8.203 14.204 27.017 1.00 93.56 312 SER A O 1
ATOM 2437 N N . SER A 1 313 ? -9.823 14.660 28.495 1.00 93.75 313 SER A N 1
ATOM 2438 C CA . SER A 1 313 ? -9.256 13.811 29.549 1.00 93.75 313 SER A CA 1
ATOM 2439 C C . SER A 1 313 ? -9.248 12.341 29.140 1.00 93.75 313 SER A C 1
ATOM 2441 O O . SER A 1 313 ? -8.237 11.662 29.309 1.00 93.75 313 SER A O 1
ATOM 2443 N N . GLY A 1 314 ? -10.367 11.853 28.604 1.00 92.88 314 GLY A N 1
ATOM 2444 C CA . GLY A 1 314 ? -10.503 10.485 28.130 1.00 92.88 314 GLY A CA 1
ATOM 2445 C C . GLY A 1 314 ? -9.592 10.209 26.941 1.00 92.88 314 GLY A C 1
ATOM 2446 O O . GLY A 1 314 ? -8.925 9.177 26.915 1.00 92.88 314 GLY A O 1
ATOM 2447 N N . PHE A 1 315 ? -9.518 11.134 25.979 1.00 94.88 315 PHE A N 1
ATOM 2448 C CA . PHE A 1 315 ? -8.690 10.928 24.794 1.00 94.88 315 PHE A CA 1
ATOM 2449 C C . PHE A 1 315 ? -7.202 10.930 25.155 1.00 94.88 315 PHE A C 1
ATOM 2451 O O . PHE A 1 315 ? -6.505 10.001 24.767 1.00 94.88 315 PHE A O 1
ATOM 2458 N N . VAL A 1 316 ? -6.728 11.887 25.965 1.00 94.38 316 VAL A N 1
ATOM 2459 C CA . VAL A 1 316 ? -5.333 11.941 26.449 1.00 94.38 316 VAL A CA 1
ATOM 2460 C C . VAL A 1 316 ? -4.945 10.660 27.188 1.00 94.38 316 VAL A C 1
ATOM 2462 O O . VAL A 1 316 ? -3.874 10.112 26.936 1.00 94.38 316 VAL A O 1
ATOM 2465 N N . ALA A 1 317 ? -5.819 10.144 28.058 1.00 91.12 317 ALA A N 1
ATOM 2466 C CA . ALA A 1 317 ? -5.557 8.907 28.795 1.00 91.12 317 ALA A CA 1
ATOM 2467 C C . ALA A 1 317 ? -5.374 7.685 27.875 1.00 91.12 317 ALA A C 1
ATOM 2469 O O . ALA A 1 317 ? -4.641 6.763 28.222 1.00 91.12 317 ALA A O 1
ATOM 2470 N N . ALA A 1 318 ? -5.991 7.694 26.690 1.00 91.50 318 ALA A N 1
ATOM 2471 C CA . ALA A 1 318 ? -5.863 6.633 25.695 1.00 91.50 318 ALA A CA 1
ATOM 2472 C C . ALA A 1 318 ? -4.594 6.740 24.821 1.00 91.50 318 ALA A C 1
ATOM 2474 O O . ALA A 1 318 ? -4.365 5.852 23.999 1.00 91.50 318 ALA A O 1
ATOM 2475 N N . GLN A 1 319 ? -3.769 7.788 24.979 1.00 92.88 319 GLN A N 1
ATOM 2476 C CA . GLN A 1 319 ? -2.569 8.034 24.165 1.00 92.88 319 GLN A CA 1
ATOM 2477 C C . GLN A 1 319 ? -1.257 7.843 24.953 1.00 92.88 319 GLN A C 1
ATOM 2479 O O . GLN A 1 319 ? -0.513 8.806 25.164 1.00 92.88 319 GLN A O 1
ATOM 2484 N N . PRO A 1 320 ? -0.900 6.608 25.360 1.00 86.50 320 PRO A N 1
ATOM 2485 C CA . PRO A 1 320 ? 0.280 6.370 26.194 1.00 86.50 320 PRO A CA 1
ATOM 2486 C C . PRO A 1 320 ? 1.606 6.716 25.494 1.00 86.50 320 PRO A C 1
ATOM 2488 O O . PRO A 1 320 ? 2.598 6.982 26.166 1.00 86.50 320 PRO A O 1
ATOM 2491 N N . PHE A 1 321 ? 1.635 6.750 24.158 1.00 86.38 321 PHE A N 1
ATOM 2492 C CA . PHE A 1 321 ? 2.837 7.066 23.378 1.00 86.38 321 PHE A CA 1
ATOM 2493 C C . PHE A 1 321 ? 2.998 8.553 23.057 1.00 86.38 321 PHE A C 1
ATOM 2495 O O . PHE A 1 321 ? 4.097 8.996 22.725 1.00 86.38 321 PHE A O 1
ATOM 2502 N N . ALA A 1 322 ? 1.922 9.339 23.132 1.00 79.62 322 ALA A N 1
ATOM 2503 C CA . ALA A 1 322 ? 1.963 10.732 22.700 1.00 79.62 322 ALA A CA 1
ATOM 2504 C C . ALA A 1 322 ? 2.758 11.632 23.660 1.00 79.62 322 ALA A C 1
ATOM 2506 O O . ALA A 1 322 ? 3.256 12.671 23.234 1.00 79.62 322 ALA A O 1
ATOM 2507 N N . VAL A 1 323 ? 2.899 11.210 24.921 1.00 76.44 323 VAL A N 1
ATOM 2508 C CA . VAL A 1 323 ? 3.634 11.918 25.984 1.00 76.44 323 VAL A CA 1
ATOM 2509 C C . VAL A 1 323 ? 5.137 11.624 26.000 1.00 76.44 323 VAL A C 1
ATOM 2511 O O . VAL A 1 323 ? 5.866 12.228 26.786 1.00 76.44 323 VAL A O 1
ATOM 2514 N N . LEU A 1 324 ? 5.610 10.688 25.172 1.00 79.38 324 LEU A N 1
ATOM 2515 C CA . LEU A 1 324 ? 7.020 10.310 25.152 1.00 79.38 324 LEU A CA 1
ATOM 2516 C C . LEU A 1 324 ? 7.862 11.356 24.406 1.00 79.38 324 LEU A C 1
ATOM 2518 O O . LEU A 1 324 ? 7.406 11.885 23.386 1.00 79.38 324 LEU A O 1
ATOM 2522 N N . PRO A 1 325 ? 9.097 11.631 24.872 1.00 78.00 325 PRO A N 1
ATOM 2523 C CA . PRO A 1 325 ? 10.083 12.368 24.091 1.00 78.00 325 PRO A CA 1
ATOM 2524 C C . PRO A 1 325 ? 10.272 11.713 22.723 1.00 78.00 325 PRO A C 1
ATOM 2526 O O . PRO A 1 325 ? 10.378 10.492 22.638 1.00 78.00 325 PRO A O 1
ATOM 2529 N N . ARG A 1 326 ? 10.302 12.523 21.666 1.00 80.31 326 ARG A N 1
ATOM 2530 C CA . ARG A 1 326 ? 10.422 12.048 20.287 1.00 80.31 326 ARG A CA 1
ATOM 2531 C C . ARG A 1 326 ? 11.122 13.072 19.404 1.00 80.31 326 ARG A C 1
ATOM 2533 O O . ARG A 1 326 ? 11.139 14.262 19.738 1.00 80.31 326 ARG A O 1
ATOM 2540 N N . SER A 1 327 ? 11.665 12.603 18.287 1.00 83.38 327 SER A N 1
ATOM 2541 C CA . SER A 1 327 ? 12.173 13.443 17.205 1.00 83.38 327 SER A CA 1
ATOM 2542 C C . SER A 1 327 ? 11.073 14.382 16.677 1.00 83.38 327 SER A C 1
ATOM 2544 O O . SER A 1 327 ? 9.872 14.128 16.818 1.00 83.38 327 SER A O 1
ATOM 2546 N N . GLN A 1 328 ? 11.476 15.487 16.046 1.00 82.94 328 GLN A N 1
ATOM 2547 C CA . GLN A 1 328 ? 10.539 16.415 15.403 1.00 82.94 328 GLN A CA 1
ATOM 2548 C C . GLN A 1 328 ? 9.821 15.802 14.184 1.00 82.94 328 GLN A C 1
ATOM 2550 O O . GLN A 1 328 ? 8.763 16.294 13.789 1.00 82.94 328 GLN A O 1
ATOM 2555 N N . HIS A 1 329 ? 10.377 14.736 13.599 1.00 88.25 329 HIS A N 1
ATOM 2556 C CA . HIS A 1 329 ? 9.817 14.033 12.444 1.00 88.25 329 HIS A CA 1
ATOM 2557 C C . HIS A 1 329 ? 9.098 12.734 12.838 1.00 88.25 329 HIS A C 1
ATOM 2559 O O . HIS A 1 329 ? 8.429 12.133 12.000 1.00 88.25 329 HIS A O 1
ATOM 2565 N N . THR A 1 330 ? 9.140 12.336 14.109 1.00 88.81 330 THR A N 1
ATOM 2566 C CA . THR A 1 330 ? 8.433 11.154 14.608 1.00 88.81 330 THR A CA 1
ATOM 2567 C C . THR A 1 330 ? 6.938 11.420 14.789 1.00 88.81 330 THR A C 1
ATOM 2569 O O . THR A 1 330 ? 6.516 12.284 15.567 1.00 88.81 330 THR A O 1
ATOM 2572 N N . ALA A 1 331 ? 6.110 10.611 14.128 1.00 90.69 331 ALA A N 1
ATOM 2573 C CA . ALA A 1 331 ? 4.693 10.481 14.442 1.00 90.69 331 ALA A CA 1
ATOM 2574 C C . ALA A 1 331 ? 4.478 9.300 15.410 1.00 90.69 331 ALA A C 1
ATOM 2576 O O . ALA A 1 331 ? 4.843 8.166 15.080 1.00 90.69 331 ALA A O 1
ATOM 2577 N N . PRO A 1 332 ? 3.882 9.532 16.597 1.00 91.50 332 PRO A N 1
ATOM 2578 C CA . PRO A 1 332 ? 3.614 8.470 17.558 1.00 91.50 332 PRO A CA 1
ATOM 2579 C C . PRO A 1 332 ? 2.472 7.556 17.093 1.00 91.50 332 PRO A C 1
ATOM 2581 O O . PRO A 1 332 ? 1.596 7.999 16.343 1.00 91.50 332 PRO A O 1
ATOM 2584 N N . PRO A 1 333 ? 2.377 6.331 17.640 1.00 92.62 333 PRO A N 1
ATOM 2585 C CA . PRO A 1 333 ? 1.128 5.587 17.618 1.00 92.62 333 PRO A CA 1
ATOM 2586 C C . PRO A 1 333 ? 0.010 6.387 18.291 1.00 92.62 333 PRO A C 1
ATOM 2588 O O . PRO A 1 333 ? 0.117 6.765 19.462 1.00 92.62 333 PRO A O 1
ATOM 2591 N N . VAL A 1 334 ? -1.082 6.606 17.564 1.00 95.12 334 VAL A N 1
ATOM 2592 C CA . VAL A 1 334 ? -2.311 7.219 18.071 1.00 95.12 334 VAL A CA 1
ATOM 2593 C C . VAL A 1 334 ? -3.376 6.136 18.177 1.00 95.12 334 VAL A C 1
ATOM 2595 O O . VAL A 1 334 ? -3.729 5.513 17.178 1.00 95.12 334 VAL A O 1
ATOM 2598 N N . CYS A 1 335 ? -3.905 5.907 19.378 1.00 95.94 335 CYS A N 1
ATOM 2599 C CA . CYS A 1 335 ? -5.055 5.038 19.599 1.00 95.94 335 CYS A CA 1
ATOM 2600 C C . CYS A 1 335 ? -6.289 5.658 18.939 1.00 95.94 335 CYS A C 1
ATOM 2602 O O . CYS A 1 335 ? -6.796 6.684 19.403 1.00 95.94 335 CYS A O 1
ATOM 2604 N N . LEU A 1 336 ? -6.752 5.046 17.850 1.00 97.19 336 LEU A N 1
ATOM 2605 C CA . LEU A 1 336 ? -7.949 5.458 17.122 1.00 97.19 336 LEU A CA 1
ATOM 2606 C C . LEU A 1 336 ? -9.207 4.882 17.772 1.00 97.19 336 LEU A C 1
ATOM 2608 O O . LEU A 1 336 ? -10.179 5.606 17.976 1.00 97.19 336 LEU A O 1
ATOM 2612 N N . PHE A 1 337 ? -9.177 3.590 18.118 1.00 97.44 337 PHE A N 1
ATOM 2613 C CA . PHE A 1 337 ? -10.316 2.871 18.694 1.00 97.44 337 PHE A CA 1
ATOM 2614 C C . PHE A 1 337 ? -9.852 1.985 19.859 1.00 97.44 337 PHE A C 1
ATOM 2616 O O . PHE A 1 337 ? -9.303 0.905 19.617 1.00 97.44 337 PHE A O 1
ATOM 2623 N N . PRO A 1 338 ? -10.039 2.413 21.121 1.00 95.94 338 PRO A N 1
ATOM 2624 C CA . PRO A 1 338 ? -9.632 1.621 22.277 1.00 95.94 338 PRO A CA 1
ATOM 2625 C C . PRO A 1 338 ? -10.548 0.408 22.474 1.00 95.94 338 PRO A C 1
ATOM 2627 O O . PRO A 1 338 ? -11.759 0.481 22.242 1.00 95.94 338 PRO A O 1
ATOM 2630 N N . ALA A 1 339 ? -9.990 -0.703 22.955 1.00 95.50 339 ALA A N 1
ATOM 2631 C CA . ALA A 1 339 ? -10.793 -1.849 23.360 1.00 95.50 339 ALA A CA 1
ATOM 2632 C C . ALA A 1 339 ? -11.548 -1.562 24.667 1.00 95.50 339 ALA A C 1
ATOM 2634 O O . ALA A 1 339 ? -11.014 -0.967 25.609 1.00 95.50 339 ALA A O 1
ATOM 2635 N N . GLU A 1 340 ? -12.795 -2.020 24.759 1.00 92.56 340 GLU A N 1
ATOM 2636 C CA . GLU A 1 340 ? -13.560 -1.945 25.998 1.00 92.56 340 GLU A CA 1
ATOM 2637 C C . GLU A 1 340 ? -12.881 -2.772 27.095 1.00 92.56 340 GLU A C 1
ATOM 2639 O O . GLU A 1 340 ? -12.642 -3.970 26.943 1.00 92.56 340 GLU A O 1
ATOM 2644 N N . GLY A 1 341 ? -12.551 -2.114 28.210 1.00 82.69 341 GLY A N 1
ATOM 2645 C CA . GLY A 1 341 ? -11.797 -2.743 29.292 1.00 82.69 341 GLY A CA 1
ATOM 2646 C C . GLY A 1 341 ? -10.349 -3.076 28.918 1.00 82.69 341 GLY A C 1
ATOM 2647 O O . GLY A 1 341 ? -9.756 -3.929 29.573 1.00 82.69 341 GLY A O 1
ATOM 2648 N N . GLY A 1 342 ? -9.765 -2.426 27.901 1.00 74.25 342 GLY A N 1
ATOM 2649 C CA . GLY A 1 342 ? -8.387 -2.672 27.456 1.00 74.25 342 GLY A CA 1
ATOM 2650 C C . GLY A 1 342 ? -7.342 -2.583 28.578 1.00 74.25 342 GLY A C 1
ATOM 2651 O O . GLY A 1 342 ? -6.399 -3.369 28.596 1.00 74.25 342 GLY A O 1
ATOM 2652 N N . ASP A 1 343 ? -7.559 -1.721 29.573 1.00 72.44 343 ASP A N 1
ATOM 2653 C CA . ASP A 1 343 ? -6.676 -1.578 30.743 1.00 72.44 343 ASP A CA 1
ATOM 2654 C C . ASP A 1 343 ? -6.712 -2.793 31.689 1.00 72.44 343 ASP A C 1
ATOM 2656 O O . ASP A 1 343 ? -5.808 -2.985 32.500 1.00 72.44 343 ASP A O 1
ATOM 2660 N N . GLN A 1 344 ? -7.760 -3.622 31.608 1.00 78.06 344 GLN A N 1
ATOM 2661 C CA . GLN A 1 344 ? -7.925 -4.816 32.445 1.00 78.06 344 GLN A CA 1
ATOM 2662 C C . GLN A 1 344 ? -7.103 -6.002 31.927 1.00 78.06 344 GLN A C 1
ATOM 2664 O O . GLN A 1 344 ? -6.753 -6.891 32.703 1.00 78.06 344 GLN A O 1
ATOM 2669 N N . ARG A 1 345 ? -6.793 -6.017 30.625 1.00 82.12 345 ARG A N 1
ATOM 2670 C CA . ARG A 1 345 ? -5.939 -7.015 29.964 1.00 82.12 345 ARG A CA 1
ATOM 2671 C C . ARG A 1 345 ? -4.851 -6.299 29.153 1.00 82.12 345 ARG A C 1
ATOM 2673 O O . ARG A 1 345 ? -4.896 -6.337 27.923 1.00 82.12 345 ARG A O 1
ATOM 2680 N N . PRO A 1 346 ? -3.911 -5.609 29.825 1.00 84.62 346 PRO A N 1
ATOM 2681 C CA . PRO A 1 346 ? -2.877 -4.862 29.135 1.00 84.62 346 PRO A CA 1
ATOM 2682 C C . PRO A 1 346 ? -1.922 -5.811 28.415 1.00 84.62 346 PRO A C 1
ATOM 2684 O O . PRO A 1 346 ? -1.580 -6.884 28.915 1.00 84.62 346 PRO A O 1
ATOM 2687 N N . ILE A 1 347 ? -1.453 -5.366 27.261 1.00 87.56 347 ILE A N 1
ATOM 2688 C CA . ILE A 1 347 ? -0.466 -6.050 26.442 1.00 87.56 347 ILE A CA 1
ATOM 2689 C C . ILE A 1 347 ? 0.911 -5.634 26.938 1.00 87.56 347 ILE A C 1
ATOM 2691 O O . ILE A 1 347 ? 1.198 -4.444 27.104 1.00 87.56 347 ILE A O 1
ATOM 2695 N N . GLN A 1 348 ? 1.753 -6.627 27.203 1.00 83.69 348 GLN A N 1
ATOM 2696 C CA . GLN A 1 348 ? 3.116 -6.396 27.646 1.00 83.69 348 GLN A CA 1
ATOM 2697 C C . GLN A 1 348 ? 3.997 -6.145 26.422 1.00 83.69 348 GLN A C 1
ATOM 2699 O O . GLN A 1 348 ? 4.286 -7.061 25.650 1.00 83.69 348 GLN A O 1
ATOM 2704 N N . LEU A 1 349 ? 4.442 -4.903 26.262 1.00 81.44 349 LEU A N 1
ATOM 2705 C CA . LEU A 1 349 ? 5.415 -4.566 25.236 1.00 81.44 349 LEU A CA 1
ATOM 2706 C C . LEU A 1 349 ? 6.816 -4.834 25.776 1.00 81.44 349 LEU A C 1
ATOM 2708 O O . LEU A 1 349 ? 7.175 -4.426 26.884 1.00 81.44 349 LEU A O 1
ATOM 2712 N N . THR A 1 350 ? 7.601 -5.550 24.983 1.00 74.06 350 THR A N 1
ATOM 2713 C CA . THR A 1 350 ? 9.027 -5.759 25.213 1.00 74.06 350 THR A CA 1
ATOM 2714 C C . THR A 1 350 ? 9.802 -5.250 24.007 1.00 74.06 350 THR A C 1
ATOM 2716 O O . THR A 1 350 ? 9.227 -4.976 22.952 1.00 74.06 350 THR A O 1
ATOM 2719 N N . ARG A 1 351 ? 11.126 -5.174 24.144 1.00 66.31 351 ARG A N 1
ATOM 2720 C CA . ARG A 1 351 ? 12.023 -4.797 23.051 1.00 66.31 351 ARG A CA 1
ATOM 2721 C C . ARG A 1 351 ? 11.827 -5.655 21.794 1.00 66.31 351 ARG A C 1
ATOM 2723 O O . ARG A 1 351 ? 11.944 -5.133 20.696 1.00 66.31 351 ARG A O 1
ATOM 2730 N N . THR A 1 352 ? 11.541 -6.946 21.949 1.00 66.75 352 THR A N 1
ATOM 2731 C CA . THR A 1 352 ? 11.426 -7.897 20.830 1.00 66.75 352 THR A CA 1
ATOM 2732 C C . THR A 1 352 ? 9.990 -8.137 20.386 1.00 66.75 352 THR A C 1
ATOM 2734 O O . THR A 1 352 ? 9.779 -8.814 19.391 1.00 66.75 352 THR A O 1
ATOM 2737 N N . THR A 1 353 ? 9.003 -7.626 21.125 1.00 72.81 353 THR A N 1
ATOM 2738 C CA . THR A 1 353 ? 7.581 -7.858 20.831 1.00 72.81 353 THR A CA 1
ATOM 2739 C C . THR A 1 353 ? 6.825 -6.588 20.461 1.00 72.81 353 THR A C 1
ATOM 2741 O O . THR A 1 353 ? 5.658 -6.667 20.099 1.00 72.81 353 THR A O 1
ATOM 2744 N N . THR A 1 354 ? 7.446 -5.406 20.556 1.00 77.88 354 THR A N 1
ATOM 2745 C CA . THR A 1 354 ? 6.797 -4.162 20.130 1.00 77.88 354 THR A CA 1
ATOM 2746 C C . THR A 1 354 ? 6.569 -4.157 18.612 1.00 77.88 354 THR A C 1
ATOM 2748 O O . THR A 1 354 ? 7.525 -4.323 17.858 1.00 77.88 354 THR A O 1
ATOM 2751 N N . PRO A 1 355 ? 5.337 -3.899 18.133 1.00 79.69 355 PRO A N 1
ATOM 2752 C CA . PRO A 1 355 ? 5.064 -3.764 16.701 1.00 79.69 355 PRO A CA 1
ATOM 2753 C C . PRO A 1 355 ? 5.447 -2.377 16.149 1.00 79.69 355 PRO A C 1
ATOM 2755 O O . PRO A 1 355 ? 5.203 -2.083 14.973 1.00 79.69 355 PRO A O 1
ATOM 2758 N N . PHE A 1 356 ? 5.998 -1.506 17.004 1.00 81.00 356 PHE A N 1
ATOM 2759 C CA . PHE A 1 356 ? 6.432 -0.145 16.698 1.00 81.00 356 PHE A CA 1
ATOM 2760 C C . PHE A 1 356 ? 7.967 -0.092 16.716 1.00 81.00 356 PHE A C 1
ATOM 2762 O O . PHE A 1 356 ? 8.577 0.113 17.765 1.00 81.00 356 PHE A O 1
ATOM 2769 N N . LEU A 1 357 ? 8.582 -0.321 15.555 1.00 65.62 357 LEU A N 1
ATOM 2770 C CA . LEU A 1 357 ? 10.024 -0.554 15.384 1.00 65.62 357 LEU A CA 1
ATOM 2771 C C . LEU A 1 357 ? 10.850 0.737 15.178 1.00 65.62 357 LEU A C 1
ATOM 2773 O O . LEU A 1 357 ? 11.784 0.748 14.385 1.00 65.62 357 LEU A O 1
ATOM 2777 N N . LEU A 1 358 ? 10.521 1.836 15.866 1.00 66.56 358 LEU A N 1
ATOM 2778 C CA . LEU A 1 358 ? 11.326 3.071 15.810 1.00 66.56 358 LEU A CA 1
ATOM 2779 C C . LEU A 1 358 ? 12.232 3.200 17.023 1.00 66.56 358 LEU A C 1
ATOM 2781 O O . LEU A 1 358 ? 11.792 2.897 18.127 1.00 66.56 358 LEU A O 1
ATOM 2785 N N . LEU A 1 359 ? 13.432 3.756 16.833 1.00 56.34 359 LEU A N 1
ATOM 2786 C CA . LEU A 1 359 ? 14.415 3.997 17.898 1.00 56.34 359 LEU A CA 1
ATOM 2787 C C . LEU A 1 359 ? 13.844 4.844 19.055 1.00 56.34 359 LEU A C 1
ATOM 2789 O O . LEU A 1 359 ? 14.109 4.559 20.218 1.00 56.34 359 LEU A O 1
ATOM 2793 N N . ASP A 1 360 ? 12.965 5.807 18.767 1.00 55.56 360 ASP A N 1
ATOM 2794 C CA . ASP A 1 360 ? 12.264 6.601 19.796 1.00 55.56 360 ASP A CA 1
ATOM 2795 C C . ASP A 1 360 ? 11.339 5.754 20.696 1.00 55.56 360 ASP A C 1
ATOM 2797 O O . ASP A 1 360 ? 11.079 6.097 21.850 1.00 55.56 360 ASP A O 1
ATOM 2801 N N . TYR A 1 361 ? 10.863 4.616 20.184 1.00 54.28 361 TYR A N 1
ATOM 2802 C CA . TYR A 1 361 ? 10.043 3.632 20.899 1.00 54.28 361 TYR A CA 1
ATOM 2803 C C . TYR A 1 361 ? 10.821 2.339 21.224 1.00 54.28 361 TYR A C 1
ATOM 2805 O O . TYR A 1 361 ? 10.270 1.426 21.848 1.00 54.28 361 TYR A O 1
ATOM 2813 N N . TYR A 1 362 ? 12.109 2.286 20.864 1.00 48.31 362 TYR A N 1
ATOM 2814 C CA . TYR A 1 362 ? 13.021 1.145 20.940 1.00 48.31 362 TYR A CA 1
ATOM 2815 C C . TYR A 1 362 ? 14.375 1.599 21.516 1.00 48.31 362 TYR A C 1
ATOM 2817 O O . TYR A 1 362 ? 15.235 2.096 20.800 1.00 48.31 362 TYR A O 1
ATOM 2825 N N . SER A 1 363 ? 14.613 1.400 22.817 1.00 44.97 363 SER A N 1
ATOM 2826 C CA . SER A 1 363 ? 15.927 1.689 23.419 1.00 44.97 363 SER A CA 1
ATOM 2827 C C . SER A 1 363 ? 16.784 0.426 23.567 1.00 44.97 363 SER A C 1
ATOM 2829 O O . SER A 1 363 ? 16.312 -0.620 24.016 1.00 44.97 363 SER A O 1
ATOM 2831 N N . MET A 1 364 ? 18.079 0.539 23.244 1.00 43.47 364 MET A N 1
ATOM 2832 C CA . MET A 1 364 ? 19.118 -0.441 23.607 1.00 43.47 364 MET A CA 1
ATOM 2833 C C . MET A 1 364 ? 19.564 -0.316 25.077 1.00 43.47 364 MET A C 1
ATOM 2835 O O . MET A 1 364 ? 20.265 -1.198 25.571 1.00 43.47 364 MET A O 1
ATOM 2839 N N . SER A 1 365 ? 19.167 0.751 25.782 1.00 47.22 365 SER A N 1
ATOM 2840 C CA . SER A 1 365 ? 19.418 0.935 27.215 1.00 47.22 365 SER A CA 1
ATOM 2841 C C . SER A 1 365 ? 18.243 0.430 28.061 1.00 47.22 365 SER A C 1
ATOM 2843 O O . SER A 1 365 ? 17.092 0.426 27.629 1.00 47.22 365 SER A O 1
ATOM 2845 N N . THR A 1 366 ? 18.524 0.032 29.303 1.00 44.84 366 THR A N 1
ATOM 2846 C CA . THR A 1 366 ? 17.518 -0.386 30.298 1.00 44.84 366 THR A CA 1
ATOM 2847 C C . THR A 1 366 ? 16.610 0.752 30.788 1.00 44.84 366 THR A C 1
ATOM 2849 O O . THR A 1 366 ? 15.670 0.489 31.532 1.00 44.84 366 THR A O 1
ATOM 2852 N N . ASP A 1 367 ? 16.859 1.995 30.366 1.00 47.31 367 ASP A N 1
ATOM 2853 C CA . ASP A 1 367 ? 16.061 3.182 30.700 1.00 47.31 367 ASP A CA 1
ATOM 2854 C C . ASP A 1 367 ? 14.955 3.406 29.652 1.00 47.31 367 ASP A C 1
ATOM 2856 O O . ASP A 1 367 ? 14.880 4.446 28.998 1.00 47.31 367 ASP A O 1
ATOM 2860 N N . THR A 1 368 ? 14.112 2.397 29.418 1.00 50.66 368 THR A N 1
ATOM 2861 C CA . THR A 1 368 ? 13.043 2.486 28.412 1.00 50.66 368 THR A CA 1
ATOM 2862 C C . THR A 1 368 ? 12.000 3.540 28.795 1.00 50.66 368 THR A C 1
ATOM 2864 O O . THR A 1 368 ? 11.376 3.436 29.851 1.00 50.66 368 THR A O 1
ATOM 2867 N N . LEU A 1 369 ? 11.752 4.501 27.897 1.00 57.81 369 LEU A N 1
ATOM 2868 C CA . LEU A 1 369 ? 10.596 5.409 27.942 1.00 57.81 369 LEU A CA 1
ATOM 2869 C C . LEU A 1 369 ? 9.320 4.756 27.380 1.00 57.81 369 LEU A C 1
ATOM 2871 O O . LEU A 1 369 ? 8.224 5.260 27.605 1.00 57.81 369 LEU A O 1
ATOM 2875 N N . THR A 1 370 ? 9.434 3.631 26.667 1.00 63.03 370 THR A N 1
ATOM 2876 C CA . THR A 1 370 ? 8.295 2.925 26.070 1.00 63.03 370 THR A CA 1
ATOM 2877 C C . THR A 1 370 ? 7.362 2.369 27.157 1.00 63.03 370 THR A C 1
ATOM 2879 O O . THR A 1 370 ? 7.833 1.665 28.057 1.00 63.03 370 THR A O 1
ATOM 2882 N N . PRO A 1 371 ? 6.041 2.631 27.096 1.00 71.50 371 PRO A N 1
ATOM 2883 C CA . PRO A 1 371 ? 5.086 2.079 28.041 1.00 71.50 371 PRO A CA 1
ATOM 2884 C C . PRO A 1 371 ? 5.161 0.553 28.022 1.00 71.50 371 PRO A C 1
ATOM 2886 O O . PRO A 1 371 ? 4.872 -0.088 27.015 1.00 71.50 371 PRO A O 1
ATOM 2889 N N . SER A 1 372 ? 5.551 -0.040 29.149 1.00 74.62 372 SER A N 1
ATOM 2890 C CA . SER A 1 372 ? 5.694 -1.495 29.261 1.00 74.62 372 SER A CA 1
ATOM 2891 C C . SER A 1 372 ? 4.349 -2.221 29.169 1.00 74.62 372 SER A C 1
ATOM 2893 O O . SER A 1 372 ? 4.298 -3.405 28.843 1.00 74.62 372 SER A O 1
ATOM 2895 N N . ARG A 1 373 ? 3.253 -1.507 29.438 1.00 82.12 373 ARG A N 1
ATOM 2896 C CA . ARG A 1 373 ? 1.880 -1.996 29.359 1.00 82.12 373 ARG A CA 1
ATOM 2897 C C . ARG A 1 373 ? 1.036 -1.036 28.546 1.00 82.12 373 ARG A C 1
ATOM 2899 O O . ARG A 1 373 ? 0.953 0.143 28.883 1.00 82.12 373 ARG A O 1
ATOM 2906 N N . VAL A 1 374 ? 0.403 -1.565 27.509 1.00 88.31 374 VAL A N 1
ATOM 2907 C CA . VAL A 1 374 ? -0.449 -0.803 26.596 1.00 88.31 374 VAL A CA 1
ATOM 2908 C C . VAL A 1 374 ? -1.783 -1.511 26.453 1.00 88.31 374 VAL A C 1
ATOM 2910 O O . VAL A 1 374 ? -1.852 -2.738 26.425 1.00 88.31 374 VAL A O 1
ATOM 2913 N N . SER A 1 375 ? -2.856 -0.738 26.415 1.00 90.94 375 SER A N 1
ATOM 2914 C CA . SER A 1 375 ? -4.211 -1.261 26.288 1.00 90.94 375 SER A CA 1
ATOM 2915 C C . SER A 1 375 ? -4.432 -1.849 24.890 1.00 90.94 375 SER A C 1
ATOM 2917 O O . SER A 1 375 ? -3.856 -1.389 23.906 1.00 90.94 375 SER A O 1
ATOM 2919 N N . ALA A 1 376 ? -5.273 -2.876 24.788 1.00 94.00 376 ALA A N 1
ATOM 2920 C CA . ALA A 1 376 ? -5.701 -3.386 23.488 1.00 94.00 376 ALA A CA 1
ATOM 2921 C C . ALA A 1 376 ? -6.498 -2.319 22.711 1.00 94.00 376 ALA A C 1
ATOM 2923 O O . ALA A 1 376 ? -7.186 -1.482 23.305 1.00 94.00 376 ALA A O 1
ATOM 2924 N N . GLY A 1 377 ? -6.438 -2.364 21.381 1.00 95.75 377 GLY A N 1
ATOM 2925 C CA . GLY A 1 377 ? -7.114 -1.389 20.524 1.00 95.75 377 GLY A CA 1
ATOM 2926 C C . GLY A 1 377 ? -6.487 -1.253 19.141 1.00 95.75 377 GLY A C 1
ATOM 2927 O O . GLY A 1 377 ? -5.494 -1.907 18.823 1.00 95.75 377 GLY A O 1
ATOM 2928 N N . LEU A 1 378 ? -7.073 -0.386 18.318 1.00 97.12 378 LEU A N 1
ATOM 2929 C CA . LEU A 1 378 ? -6.536 -0.027 17.009 1.00 97.12 378 LEU A CA 1
ATOM 2930 C C . LEU A 1 378 ? -5.702 1.251 17.106 1.00 97.12 378 LEU A C 1
ATOM 2932 O O . LEU A 1 378 ? -6.226 2.308 17.465 1.00 97.12 378 LEU A O 1
ATOM 2936 N N . TYR A 1 379 ? -4.433 1.157 16.725 1.00 96.19 379 TYR A N 1
ATOM 2937 C CA . TYR A 1 379 ? -3.469 2.253 16.750 1.00 96.19 379 TYR A CA 1
ATOM 2938 C C . TYR A 1 379 ? -2.997 2.581 15.335 1.00 96.19 379 TYR A C 1
ATOM 2940 O O . TYR A 1 379 ? -2.875 1.680 14.504 1.00 96.19 379 TYR A O 1
ATOM 2948 N N . THR A 1 380 ? -2.682 3.847 15.058 1.00 95.19 380 THR A N 1
ATOM 2949 C CA . THR A 1 380 ? -1.852 4.181 13.891 1.00 95.19 380 THR A CA 1
ATOM 2950 C C . THR A 1 380 ? -0.445 3.622 14.071 1.00 95.19 380 THR A C 1
ATOM 2952 O O . THR A 1 380 ? 0.019 3.410 15.195 1.00 95.19 380 THR A O 1
ATOM 2955 N N . ALA A 1 381 ? 0.248 3.380 12.964 1.00 90.50 381 ALA A N 1
ATOM 2956 C CA . ALA A 1 381 ? 1.654 3.012 13.014 1.00 90.50 381 ALA A CA 1
ATOM 2957 C C . ALA A 1 381 ? 2.516 4.159 13.571 1.00 90.50 381 ALA A C 1
ATOM 2959 O O . ALA A 1 381 ? 2.208 5.336 13.376 1.00 90.50 381 ALA A O 1
ATOM 2960 N N . ALA A 1 382 ? 3.610 3.802 14.247 1.00 88.75 382 ALA A N 1
ATOM 2961 C CA . ALA A 1 382 ? 4.687 4.742 14.530 1.00 88.75 382 ALA A CA 1
ATOM 2962 C C . ALA A 1 382 ? 5.511 4.926 13.255 1.00 88.75 382 ALA A C 1
ATOM 2964 O O . ALA A 1 382 ? 5.930 3.924 12.671 1.00 88.75 382 ALA A O 1
ATOM 2965 N N . VAL A 1 383 ? 5.770 6.168 12.842 1.00 89.62 383 VAL A N 1
ATOM 2966 C CA . VAL A 1 383 ? 6.636 6.437 11.684 1.00 89.62 383 VAL A CA 1
ATOM 2967 C C . VAL A 1 383 ? 7.646 7.542 11.963 1.00 89.62 383 VAL A C 1
ATOM 2969 O O . VAL A 1 383 ? 7.314 8.559 12.569 1.00 89.62 383 VAL A O 1
ATOM 2972 N N . GLU A 1 384 ? 8.870 7.349 11.484 1.00 88.75 384 GLU A N 1
ATOM 2973 C CA . GLU A 1 384 ? 9.838 8.426 11.306 1.00 88.75 384 GLU A CA 1
ATOM 2974 C C . GLU A 1 384 ? 9.572 9.040 9.927 1.00 88.75 384 GLU A C 1
ATOM 2976 O O . GLU A 1 384 ? 9.790 8.399 8.904 1.00 88.75 384 GLU A O 1
ATOM 2981 N N . ARG A 1 385 ? 9.038 10.259 9.866 1.00 90.25 385 ARG A N 1
ATOM 2982 C CA . ARG A 1 385 ? 8.518 10.823 8.606 1.00 90.25 385 ARG A CA 1
ATOM 2983 C C . ARG A 1 385 ? 9.581 11.148 7.562 1.00 90.25 385 ARG A C 1
ATOM 2985 O O . ARG A 1 385 ? 9.218 11.347 6.408 1.00 90.25 385 ARG A O 1
ATOM 2992 N N . ASN A 1 386 ? 10.846 11.208 7.964 1.00 87.75 386 ASN A N 1
ATOM 2993 C CA . ASN A 1 386 ? 11.981 11.352 7.057 1.00 87.75 386 ASN A CA 1
ATOM 2994 C C . ASN A 1 386 ? 12.586 9.998 6.643 1.00 87.75 386 ASN A C 1
ATOM 2996 O O . ASN A 1 386 ? 13.515 9.965 5.843 1.00 87.75 386 ASN A O 1
ATOM 3000 N N . GLY A 1 387 ? 12.056 8.895 7.181 1.00 83.00 387 GLY A N 1
ATOM 3001 C CA . GLY A 1 387 ? 12.494 7.543 6.883 1.00 83.00 387 GLY A CA 1
ATOM 3002 C C . GLY A 1 387 ? 11.950 7.015 5.559 1.00 83.00 387 GLY A C 1
ATOM 3003 O O . GLY A 1 387 ? 10.924 7.465 5.034 1.00 83.00 387 GLY A O 1
ATOM 3004 N N . LEU A 1 388 ? 12.639 6.001 5.050 1.00 78.62 388 LEU A N 1
ATOM 3005 C CA . LEU A 1 388 ? 12.277 5.281 3.838 1.00 78.62 388 LEU A CA 1
ATOM 3006 C C . LEU A 1 388 ? 11.006 4.439 4.057 1.00 78.62 388 LEU A C 1
ATOM 3008 O O . LEU A 1 388 ? 10.758 3.925 5.144 1.00 78.62 388 LEU A O 1
ATOM 3012 N N . ASP A 1 389 ? 10.179 4.333 3.015 1.00 80.12 389 ASP A N 1
ATOM 3013 C CA . ASP A 1 389 ? 8.992 3.465 2.949 1.00 80.12 389 ASP A CA 1
ATOM 3014 C C . ASP A 1 389 ? 7.957 3.586 4.100 1.00 80.12 389 ASP A C 1
ATOM 3016 O O . ASP A 1 389 ? 7.216 2.658 4.438 1.00 80.12 389 ASP A O 1
ATOM 3020 N N . THR A 1 390 ? 7.839 4.767 4.710 1.00 86.69 390 THR A N 1
ATOM 3021 C CA . THR A 1 390 ? 6.919 4.992 5.837 1.00 86.69 390 THR A CA 1
ATOM 3022 C C . THR A 1 390 ? 5.435 5.057 5.454 1.00 86.69 390 THR A C 1
ATOM 3024 O O . THR A 1 390 ? 5.040 5.571 4.408 1.00 86.69 390 THR A O 1
ATOM 3027 N N . ALA A 1 391 ? 4.545 4.572 6.319 1.00 90.69 391 ALA A N 1
ATOM 3028 C CA . ALA A 1 391 ? 3.098 4.612 6.086 1.00 90.69 391 ALA A CA 1
ATOM 3029 C C . ALA A 1 391 ? 2.358 5.096 7.337 1.00 90.69 391 ALA A C 1
ATOM 3031 O O . ALA A 1 391 ? 1.982 4.302 8.198 1.00 90.69 391 ALA A O 1
ATOM 3032 N N . GLU A 1 392 ? 2.155 6.415 7.440 1.00 93.81 392 GLU A N 1
ATOM 3033 C CA . GLU A 1 392 ? 1.425 7.029 8.562 1.00 93.81 392 GLU A CA 1
ATOM 3034 C C . GLU A 1 392 ? -0.075 6.679 8.527 1.00 93.81 392 GLU A C 1
ATOM 3036 O O . GLU A 1 392 ? -0.746 6.701 9.556 1.00 93.81 392 GLU A O 1
ATOM 3041 N N . ASP A 1 393 ? -0.590 6.308 7.349 1.00 94.38 393 ASP A N 1
ATOM 3042 C CA . ASP A 1 393 ? -1.931 5.750 7.142 1.00 94.38 393 ASP A CA 1
ATOM 3043 C C . ASP A 1 393 ? -2.047 4.262 7.508 1.00 94.38 393 ASP A C 1
ATOM 3045 O O . ASP A 1 393 ? -3.120 3.661 7.385 1.00 94.38 393 ASP A O 1
ATOM 3049 N N . GLY A 1 394 ? -0.946 3.660 7.957 1.00 94.50 394 GLY A N 1
ATOM 3050 C CA . GLY A 1 394 ? -0.905 2.295 8.443 1.00 94.50 394 GLY A CA 1
ATOM 3051 C C . GLY A 1 394 ? -1.471 2.128 9.852 1.00 94.50 394 GLY A C 1
ATOM 3052 O O . GLY A 1 394 ? -1.512 3.073 10.644 1.00 94.50 394 GLY A O 1
ATOM 3053 N N . PHE A 1 395 ? -1.865 0.902 10.198 1.00 95.62 395 PHE A N 1
ATOM 3054 C CA . PHE A 1 395 ? -2.386 0.575 11.529 1.00 95.62 395 PHE A CA 1
ATOM 3055 C C . PHE A 1 395 ? -1.726 -0.657 12.160 1.00 95.62 395 PHE A C 1
ATOM 3057 O O . PHE A 1 395 ? -1.165 -1.516 11.478 1.00 95.62 395 PHE A O 1
ATOM 3064 N N . ARG A 1 396 ? -1.880 -0.771 13.483 1.00 94.81 396 ARG A N 1
ATOM 3065 C CA . ARG A 1 396 ? -1.651 -1.985 14.276 1.00 94.81 396 ARG A CA 1
ATOM 3066 C C . ARG A 1 396 ? -2.882 -2.252 15.141 1.00 94.81 396 ARG A C 1
ATOM 3068 O O . ARG A 1 396 ? -3.297 -1.383 15.910 1.00 94.81 396 ARG A O 1
ATOM 3075 N N . LEU A 1 397 ? -3.475 -3.438 15.008 1.00 95.94 397 LEU A N 1
ATOM 3076 C CA . LEU A 1 397 ? -4.550 -3.899 15.889 1.00 95.94 397 LEU A CA 1
ATOM 3077 C C . LEU A 1 397 ? -3.923 -4.711 17.017 1.00 95.94 397 LEU A C 1
ATOM 3079 O O . LEU A 1 397 ? -3.514 -5.842 16.796 1.00 95.94 397 LEU A O 1
ATOM 3083 N N . LEU A 1 398 ? -3.838 -4.130 18.210 1.00 94.81 398 LEU A N 1
ATOM 3084 C CA . LEU A 1 398 ? -3.249 -4.788 19.369 1.00 94.81 398 LEU A CA 1
ATOM 3085 C C . LEU A 1 398 ? -4.309 -5.634 20.082 1.00 94.81 398 LEU A C 1
ATOM 3087 O O . LEU A 1 398 ? -5.284 -5.095 20.616 1.00 94.81 398 LEU A O 1
ATOM 3091 N N . LEU A 1 399 ? -4.109 -6.951 20.098 1.00 94.50 399 LEU A N 1
ATOM 3092 C CA . LEU A 1 399 ? -5.005 -7.927 20.714 1.00 94.50 399 LEU A CA 1
ATOM 3093 C C . LEU A 1 399 ? -4.515 -8.325 22.119 1.00 94.50 399 LEU A C 1
ATOM 3095 O O . LEU A 1 399 ? -3.316 -8.470 22.340 1.00 94.50 399 LEU A O 1
ATOM 3099 N N . PRO A 1 400 ? -5.413 -8.560 23.095 1.00 93.44 400 PRO A N 1
ATOM 3100 C CA . PRO A 1 400 ? -5.035 -8.983 24.448 1.00 93.44 400 PRO A CA 1
ATOM 3101 C C . PRO A 1 400 ? -4.701 -10.485 24.538 1.00 93.44 400 PRO A C 1
ATOM 3103 O O . PRO A 1 400 ? -4.742 -11.075 25.618 1.00 93.44 400 PRO A O 1
ATOM 3106 N N . PHE A 1 401 ? -4.449 -11.118 23.397 1.00 91.44 401 PHE A N 1
ATOM 3107 C CA . PHE A 1 401 ? -4.065 -12.510 23.229 1.00 91.44 401 PHE A CA 1
ATOM 3108 C C . PHE A 1 401 ? -3.195 -12.626 21.976 1.00 91.44 401 PHE A C 1
ATOM 3110 O O . PHE A 1 401 ? -3.177 -11.733 21.128 1.00 91.44 401 PHE A O 1
ATOM 3117 N N . THR A 1 402 ? -2.481 -13.733 21.888 1.00 91.56 402 THR A N 1
ATOM 3118 C CA . THR A 1 402 ? -1.554 -14.068 20.814 1.00 91.56 402 THR A CA 1
ATOM 3119 C C . THR A 1 402 ? -2.212 -14.987 19.788 1.00 91.56 402 THR A C 1
ATOM 3121 O O . THR A 1 402 ? -3.132 -15.736 20.113 1.00 91.56 402 THR A O 1
ATOM 3124 N N . LEU A 1 403 ? -1.765 -14.886 18.540 1.00 90.06 403 LEU A N 1
ATOM 3125 C CA . LEU A 1 403 ? -2.252 -15.641 17.391 1.00 90.06 403 LEU A CA 1
ATOM 3126 C C . LEU A 1 403 ? -1.294 -16.793 17.076 1.00 90.06 403 LEU A C 1
ATOM 3128 O O . LEU A 1 403 ? -0.075 -16.665 17.225 1.00 90.06 403 LEU A O 1
ATOM 3132 N N . ASN A 1 404 ? -1.848 -17.904 16.589 1.00 87.00 404 ASN A N 1
ATOM 3133 C CA . ASN A 1 404 ? -1.099 -19.045 16.056 1.00 87.00 404 ASN A CA 1
ATOM 3134 C C . ASN A 1 404 ? -0.088 -19.659 17.051 1.00 87.00 404 ASN A C 1
ATOM 3136 O O . ASN A 1 404 ? 0.958 -20.166 16.659 1.00 87.00 404 ASN A O 1
ATOM 3140 N N . ASP A 1 405 ? -0.396 -19.679 18.353 1.00 80.56 405 ASP A N 1
ATOM 3141 C CA . ASP A 1 405 ? 0.514 -20.205 19.390 1.00 80.56 405 ASP A CA 1
ATOM 3142 C C . ASP A 1 405 ? 0.801 -21.720 19.297 1.00 80.56 405 ASP A C 1
ATOM 3144 O O . ASP A 1 405 ? 1.752 -22.218 19.916 1.00 80.56 405 ASP A O 1
ATOM 3148 N N . GLY A 1 406 ? -0.001 -22.469 18.535 1.00 72.38 406 GLY A N 1
ATOM 3149 C CA . GLY A 1 406 ? 0.147 -23.913 18.334 1.00 72.38 406 GLY A CA 1
ATOM 3150 C C . GLY A 1 406 ? 1.216 -24.273 17.296 1.00 72.38 406 GLY A C 1
ATOM 3151 O O . GLY A 1 406 ? 1.305 -23.638 16.256 1.00 72.38 406 GLY A O 1
ATOM 3152 N N . TRP A 1 407 ? 2.002 -25.322 17.561 1.00 56.97 407 TRP A N 1
ATOM 3153 C CA . TRP A 1 407 ? 3.112 -25.771 16.699 1.00 56.97 407 TRP A CA 1
ATOM 3154 C C . TRP A 1 407 ? 2.687 -26.515 15.415 1.00 56.97 407 TRP A C 1
ATOM 3156 O O . TRP A 1 407 ? 3.535 -26.749 14.565 1.00 56.97 407 TRP A O 1
ATOM 3166 N N . ASP A 1 408 ? 1.419 -26.911 15.283 1.00 59.44 408 ASP A N 1
ATOM 3167 C CA . ASP A 1 408 ? 0.943 -27.828 14.232 1.00 59.44 408 ASP A CA 1
ATOM 3168 C C . ASP A 1 408 ? -0.433 -27.390 13.705 1.00 59.44 408 ASP A C 1
ATOM 3170 O O . ASP A 1 408 ? -1.462 -28.019 13.955 1.00 59.44 408 ASP A O 1
ATOM 3174 N N . ARG A 1 409 ? -0.489 -26.208 13.084 1.00 61.78 409 ARG A N 1
ATOM 3175 C CA . ARG A 1 409 ? -1.740 -25.647 12.563 1.00 61.78 409 ARG A CA 1
ATOM 3176 C C . ARG A 1 409 ? -1.629 -25.332 11.077 1.00 61.78 409 ARG A C 1
ATOM 3178 O O . ARG A 1 409 ? -0.937 -24.403 10.685 1.00 61.78 409 ARG A O 1
ATOM 3185 N N . SER A 1 410 ? -2.397 -26.062 10.269 1.00 70.12 410 SER A N 1
ATOM 3186 C CA . SER A 1 410 ? -2.702 -25.717 8.871 1.00 70.12 410 SER A CA 1
ATOM 3187 C C . SER A 1 410 ? -3.774 -24.618 8.745 1.00 70.12 410 SER A C 1
ATOM 3189 O O . SER A 1 410 ? -3.926 -24.000 7.688 1.00 70.12 410 SER A O 1
ATOM 3191 N N . VAL A 1 411 ? -4.505 -24.354 9.834 1.00 81.12 411 VAL A N 1
ATOM 3192 C CA . VAL A 1 411 ? -5.582 -23.361 9.945 1.00 81.12 411 VAL A CA 1
ATOM 3193 C C . VAL A 1 411 ? -5.209 -22.338 11.014 1.00 81.12 411 VAL A C 1
ATOM 3195 O O . VAL A 1 411 ? -4.872 -22.713 12.136 1.00 81.12 411 VAL A O 1
ATOM 3198 N N . GLY A 1 412 ? -5.269 -21.053 10.675 1.00 88.31 412 GLY A N 1
ATOM 3199 C CA . GLY A 1 412 ? -4.861 -19.981 11.572 1.00 88.31 412 GLY A CA 1
ATOM 3200 C C . GLY A 1 412 ? -4.998 -18.606 10.933 1.00 88.31 412 GLY A C 1
ATOM 3201 O O . GLY A 1 412 ? -5.317 -18.495 9.747 1.00 88.31 412 GLY A O 1
ATOM 3202 N N . ALA A 1 413 ? -4.729 -17.568 11.724 1.00 91.69 413 ALA A N 1
ATOM 3203 C CA . ALA A 1 413 ? -4.768 -16.193 11.245 1.00 91.69 413 ALA A CA 1
ATOM 3204 C C . ALA A 1 413 ? -3.690 -15.988 10.177 1.00 91.69 413 ALA A C 1
ATOM 3206 O O . ALA A 1 413 ? -2.558 -16.453 10.345 1.00 91.69 413 ALA A O 1
ATOM 3207 N N . ARG A 1 414 ? -4.040 -15.294 9.090 1.00 92.12 414 ARG A N 1
ATOM 3208 C CA . ARG A 1 414 ? -3.161 -15.073 7.936 1.00 92.12 414 ARG A CA 1
ATOM 3209 C C . ARG A 1 414 ? -2.993 -13.590 7.621 1.00 92.12 414 ARG A C 1
ATOM 3211 O O . ARG A 1 414 ? -3.905 -12.787 7.838 1.00 92.12 414 ARG A O 1
ATOM 3218 N N . ARG A 1 415 ? -1.811 -13.238 7.117 1.00 91.06 415 ARG A N 1
ATOM 3219 C CA . ARG A 1 415 ? -1.510 -11.927 6.528 1.00 91.06 415 ARG A CA 1
ATOM 3220 C C . ARG A 1 415 ? -2.076 -11.862 5.107 1.00 91.06 415 ARG A C 1
ATOM 3222 O O . ARG A 1 415 ? -2.660 -12.827 4.629 1.00 91.06 415 ARG A O 1
ATOM 3229 N N . SER A 1 416 ? -1.964 -10.710 4.448 1.00 88.88 416 SER A N 1
ATOM 3230 C CA . SER A 1 416 ? -2.545 -10.467 3.116 1.00 88.88 416 SER A CA 1
ATOM 3231 C C . SER A 1 416 ? -1.879 -11.297 2.011 1.00 88.88 416 SER A C 1
ATOM 3233 O O . SER A 1 416 ? -2.539 -11.631 1.037 1.00 88.88 416 SER A O 1
ATOM 3235 N N . ASP A 1 417 ? -0.615 -11.681 2.165 1.00 84.31 417 ASP A N 1
ATOM 3236 C CA . ASP A 1 417 ? 0.082 -12.655 1.305 1.00 84.31 417 ASP A CA 1
ATOM 3237 C C . ASP A 1 417 ? -0.442 -14.097 1.458 1.00 84.31 417 ASP A C 1
ATOM 3239 O O . ASP A 1 417 ? -0.064 -14.987 0.710 1.00 84.31 417 ASP A O 1
ATOM 3243 N N . GLY A 1 418 ? -1.347 -14.340 2.410 1.00 86.31 418 GLY A N 1
ATOM 3244 C CA . GLY A 1 418 ? -1.904 -15.660 2.677 1.00 86.31 418 GLY A CA 1
ATOM 3245 C C . GLY A 1 418 ? -1.039 -16.509 3.605 1.00 86.31 418 GLY A C 1
ATOM 3246 O O . GLY A 1 418 ? -1.491 -17.578 4.018 1.00 86.31 418 GLY A O 1
ATOM 3247 N N . GLU A 1 419 ? 0.143 -16.049 4.011 1.00 86.31 419 GLU A N 1
ATOM 3248 C CA . GLU A 1 419 ? 0.956 -16.742 5.005 1.00 86.31 419 GLU A CA 1
ATOM 3249 C C . GLU A 1 419 ? 0.351 -16.617 6.403 1.00 86.31 419 GLU A C 1
ATOM 3251 O O . GLU A 1 419 ? -0.343 -15.648 6.729 1.00 86.31 419 GLU A O 1
ATOM 3256 N N . LEU A 1 420 ? 0.615 -17.609 7.257 1.00 89.88 420 LEU A N 1
ATOM 3257 C CA . LEU A 1 420 ? 0.228 -17.541 8.664 1.00 89.88 420 LEU A CA 1
ATOM 3258 C C . LEU A 1 420 ? 0.925 -16.356 9.338 1.00 89.88 420 LEU A C 1
ATOM 3260 O O . LEU A 1 420 ? 2.102 -16.099 9.106 1.00 89.88 420 LEU A O 1
ATOM 3264 N N . THR A 1 421 ? 0.204 -15.645 10.205 1.00 88.50 421 THR A N 1
ATOM 3265 C CA . THR A 1 421 ? 0.826 -14.622 11.052 1.00 88.50 421 THR A CA 1
ATOM 3266 C C . THR A 1 421 ? 1.871 -15.251 11.960 1.00 88.50 421 THR A C 1
ATOM 3268 O O . THR A 1 421 ? 1.681 -16.387 12.418 1.00 88.50 421 THR A O 1
ATOM 3271 N N . ASP A 1 422 ? 2.901 -14.472 12.289 1.00 85.50 422 ASP A N 1
ATOM 3272 C CA . ASP A 1 422 ? 3.981 -14.899 13.164 1.00 85.50 422 ASP A CA 1
ATOM 3273 C C . ASP A 1 422 ? 3.430 -15.461 14.473 1.00 85.50 422 ASP A C 1
ATOM 3275 O O . ASP A 1 422 ? 2.484 -14.951 15.089 1.00 85.50 422 ASP A O 1
ATOM 3279 N N . ARG A 1 423 ? 4.040 -16.557 14.906 1.00 85.56 423 ARG A N 1
ATOM 3280 C CA . ARG A 1 423 ? 3.628 -17.246 16.116 1.00 85.56 423 ARG A CA 1
ATOM 3281 C C . ARG A 1 423 ? 3.834 -16.366 17.342 1.00 85.56 423 ARG A C 1
ATOM 3283 O O . ARG A 1 423 ? 4.917 -15.826 17.553 1.00 85.56 423 ARG A O 1
ATOM 3290 N N . GLY A 1 424 ? 2.818 -16.288 18.197 1.00 86.12 424 GLY A N 1
ATOM 3291 C CA . GLY A 1 424 ? 2.882 -15.434 19.379 1.00 86.12 424 GLY A CA 1
ATOM 3292 C C . GLY A 1 424 ? 2.654 -13.959 19.062 1.00 86.12 424 GLY A C 1
ATOM 3293 O O . GLY A 1 424 ? 2.815 -13.115 19.946 1.00 86.12 424 GLY A O 1
ATOM 3294 N N . SER A 1 425 ? 2.280 -13.624 17.825 1.00 88.44 425 SER A N 1
ATOM 3295 C CA . SER A 1 425 ? 1.964 -12.253 17.455 1.00 88.44 425 SER A CA 1
ATOM 3296 C C . SER A 1 425 ? 0.627 -11.820 18.034 1.00 88.44 425 SER A C 1
ATOM 3298 O O . SER A 1 425 ? -0.355 -12.556 18.010 1.00 88.44 425 SER A O 1
ATOM 3300 N N . PHE A 1 426 ? 0.566 -10.590 18.529 1.00 91.31 426 PHE A N 1
ATOM 3301 C CA . PHE A 1 426 ? -0.668 -9.943 18.978 1.00 91.31 426 PHE A CA 1
ATOM 3302 C C . PHE A 1 426 ? -1.047 -8.736 18.107 1.00 91.31 426 PHE A C 1
ATOM 3304 O O . PHE A 1 426 ? -1.969 -8.001 18.463 1.00 91.31 426 PHE A O 1
ATOM 3311 N N . ALA A 1 427 ? -0.319 -8.492 17.008 1.00 92.44 427 ALA A N 1
ATOM 3312 C CA . ALA A 1 427 ? -0.450 -7.283 16.190 1.00 92.44 427 ALA A CA 1
ATOM 3313 C C . ALA A 1 427 ? -0.503 -7.526 14.668 1.00 92.44 427 ALA A C 1
ATOM 3315 O O . ALA A 1 427 ? -0.756 -6.575 13.923 1.00 92.44 427 ALA A O 1
ATOM 3316 N N . ASP A 1 428 ? -0.305 -8.768 14.208 1.00 92.25 428 ASP A N 1
ATOM 3317 C CA . ASP A 1 428 ? -0.191 -9.080 12.772 1.00 92.25 428 ASP A CA 1
ATOM 3318 C C . ASP A 1 428 ? -1.516 -9.366 12.065 1.00 92.25 428 ASP A C 1
ATOM 3320 O O . ASP A 1 428 ? -1.548 -9.495 10.838 1.00 92.25 428 ASP A O 1
ATOM 3324 N N . LEU A 1 429 ? -2.631 -9.412 12.801 1.00 94.44 429 LEU A N 1
ATOM 3325 C CA . LEU A 1 429 ? -3.938 -9.567 12.173 1.00 94.44 429 LEU A CA 1
ATOM 3326 C C . LEU A 1 429 ? -4.193 -8.411 11.194 1.00 94.44 429 LEU A C 1
ATOM 3328 O O . LEU A 1 429 ? -3.984 -7.238 11.526 1.00 94.44 429 LEU A O 1
ATOM 3332 N N . PHE A 1 430 ? -4.667 -8.760 9.995 1.00 94.69 430 PHE A N 1
ATOM 3333 C CA . PHE A 1 430 ? -4.915 -7.842 8.881 1.00 94.69 430 PHE A CA 1
ATOM 3334 C C . PHE A 1 430 ? -3.665 -7.152 8.294 1.00 94.69 430 PHE A C 1
ATOM 3336 O O . PHE A 1 430 ? -3.810 -6.186 7.544 1.00 94.69 430 PHE A O 1
ATOM 3343 N N . GLN A 1 431 ? -2.444 -7.600 8.605 1.00 93.06 431 GLN A N 1
ATOM 3344 C CA . GLN A 1 431 ? -1.222 -7.015 8.032 1.00 93.06 431 GLN A CA 1
ATOM 3345 C C . GLN A 1 431 ? -0.895 -7.566 6.636 1.00 93.06 431 GLN A C 1
ATOM 3347 O O . GLN A 1 431 ? -1.495 -8.535 6.174 1.00 93.06 431 GLN A O 1
ATOM 3352 N N . HIS A 1 432 ? 0.026 -6.904 5.927 1.00 85.44 432 HIS A N 1
ATOM 3353 C CA . HIS A 1 432 ? 0.382 -7.240 4.544 1.00 85.44 432 HIS A CA 1
ATOM 3354 C C . HIS A 1 432 ? 1.048 -8.610 4.398 1.00 85.44 432 HIS A C 1
ATOM 3356 O O . HIS A 1 432 ? 0.575 -9.408 3.602 1.00 85.44 432 HIS A O 1
ATOM 3362 N N . GLY A 1 433 ? 2.119 -8.871 5.145 1.00 84.75 433 GLY A N 1
ATOM 3363 C CA . GLY A 1 433 ? 3.083 -9.883 4.717 1.00 84.75 433 GLY A CA 1
ATOM 3364 C C . GLY A 1 433 ? 3.918 -9.374 3.535 1.00 84.75 433 GLY A C 1
ATOM 3365 O O . GLY A 1 433 ? 4.186 -8.163 3.472 1.00 84.75 433 GLY A O 1
ATOM 3366 N N . PHE A 1 434 ? 4.321 -10.257 2.621 1.00 84.12 434 PHE A N 1
ATOM 3367 C CA . PHE A 1 434 ? 5.103 -9.892 1.437 1.00 84.12 434 PHE A CA 1
ATOM 3368 C C . PHE A 1 434 ? 4.349 -8.922 0.504 1.00 84.12 434 PHE A C 1
ATOM 3370 O O . PHE A 1 434 ? 3.117 -8.905 0.429 1.00 84.12 434 PHE A O 1
ATOM 3377 N N . LYS A 1 435 ? 5.093 -8.046 -0.188 1.00 84.81 435 LYS A N 1
ATOM 3378 C CA . LYS A 1 435 ? 4.546 -6.946 -1.001 1.00 84.81 435 LYS A CA 1
ATOM 3379 C C . LYS A 1 435 ? 5.080 -7.021 -2.438 1.00 84.81 435 LYS A C 1
ATOM 3381 O O . LYS A 1 435 ? 6.162 -6.499 -2.700 1.00 84.81 435 LYS A O 1
ATOM 3386 N N . PRO A 1 436 ? 4.309 -7.561 -3.399 1.00 78.12 436 PRO A N 1
ATOM 3387 C CA . PRO A 1 436 ? 4.826 -7.885 -4.735 1.00 78.12 436 PRO A CA 1
ATOM 3388 C C . PRO A 1 436 ? 5.188 -6.668 -5.603 1.00 78.12 436 PRO A C 1
ATOM 3390 O O . PRO A 1 436 ? 5.893 -6.806 -6.597 1.00 78.12 436 PRO A O 1
ATOM 3393 N N . PHE A 1 437 ? 4.736 -5.465 -5.233 1.00 82.69 437 PHE A N 1
ATOM 3394 C CA . PHE A 1 437 ? 4.968 -4.228 -5.993 1.00 82.69 437 PHE A CA 1
ATOM 3395 C C . PHE A 1 437 ? 6.000 -3.284 -5.356 1.00 82.69 437 PHE A C 1
ATOM 3397 O O . PHE A 1 437 ? 6.130 -2.132 -5.781 1.00 82.69 437 PHE A O 1
ATOM 3404 N N . GLY A 1 438 ? 6.728 -3.764 -4.344 1.00 76.62 438 GLY A N 1
ATOM 3405 C CA . GLY A 1 438 ? 7.749 -3.007 -3.628 1.00 76.62 438 GLY A CA 1
ATOM 3406 C C . GLY A 1 438 ? 7.291 -2.436 -2.282 1.00 76.62 438 GLY A C 1
ATOM 3407 O O . GLY A 1 438 ? 6.099 -2.258 -1.983 1.00 76.62 438 GLY A O 1
ATOM 3408 N N . GLY A 1 439 ? 8.293 -2.131 -1.464 1.00 77.81 439 GLY A N 1
ATOM 3409 C CA . GLY A 1 439 ? 8.150 -1.748 -0.066 1.00 77.81 439 GLY A CA 1
ATOM 3410 C C . GLY A 1 439 ? 8.692 -2.817 0.874 1.00 77.81 439 GLY A C 1
ATOM 3411 O O . GLY A 1 439 ? 8.691 -4.008 0.573 1.00 77.81 439 GLY A O 1
ATOM 3412 N N . ASP A 1 440 ? 9.160 -2.361 2.018 1.00 75.38 440 ASP A N 1
ATOM 3413 C CA . ASP A 1 440 ? 9.796 -3.147 3.053 1.00 75.38 440 ASP A CA 1
ATOM 3414 C C . ASP A 1 440 ? 8.764 -4.019 3.787 1.00 75.38 440 ASP A C 1
ATOM 3416 O O . ASP A 1 440 ? 7.593 -3.637 3.943 1.00 75.38 440 ASP A O 1
ATOM 3420 N N . TYR A 1 441 ? 9.162 -5.207 4.248 1.00 69.88 441 TYR A N 1
ATOM 3421 C CA . TYR A 1 441 ? 8.241 -6.198 4.824 1.00 69.88 441 TYR A CA 1
ATOM 3422 C C . TYR A 1 441 ? 7.492 -5.664 6.055 1.00 69.88 441 TYR A C 1
ATOM 3424 O O . TYR A 1 441 ? 6.293 -5.914 6.203 1.00 69.88 441 TYR A O 1
ATOM 3432 N N . TYR A 1 442 ? 8.128 -4.820 6.875 1.00 74.44 442 TYR A N 1
ATOM 3433 C CA . TYR A 1 442 ? 7.517 -4.257 8.086 1.00 74.44 442 TYR A CA 1
ATOM 3434 C C . TYR A 1 442 ? 6.483 -3.148 7.826 1.00 74.44 442 TYR A C 1
ATOM 3436 O O . TYR A 1 442 ? 5.738 -2.786 8.754 1.00 74.44 442 TYR A O 1
ATOM 3444 N N . ARG A 1 443 ? 6.383 -2.608 6.595 1.00 85.56 443 ARG A N 1
ATOM 3445 C CA . ARG A 1 443 ? 5.418 -1.539 6.274 1.00 85.56 443 ARG A CA 1
ATOM 3446 C C . ARG A 1 443 ? 3.977 -1.994 6.594 1.00 85.56 443 ARG A C 1
ATOM 3448 O O . ARG A 1 443 ? 3.539 -3.017 6.055 1.00 85.56 443 ARG A O 1
ATOM 3455 N N . PRO A 1 444 ? 3.239 -1.269 7.458 1.00 89.75 444 PRO A N 1
ATOM 3456 C CA . PRO A 1 444 ? 1.891 -1.627 7.913 1.00 89.75 444 PRO A CA 1
ATOM 3457 C C . PRO A 1 444 ? 0.839 -1.613 6.801 1.00 89.75 444 PRO A C 1
ATOM 3459 O O . PRO A 1 444 ? 0.973 -0.889 5.816 1.00 89.75 444 PRO A O 1
ATOM 3462 N N . GLN A 1 445 ? -0.242 -2.377 6.997 1.00 92.12 445 GLN A N 1
ATOM 3463 C CA . GLN A 1 445 ? -1.428 -2.314 6.136 1.00 92.12 445 GLN A CA 1
ATOM 3464 C C . GLN A 1 445 ? -2.187 -0.999 6.320 1.00 92.12 445 GLN A C 1
ATOM 3466 O O . GLN A 1 445 ? -2.250 -0.455 7.422 1.00 92.12 445 GLN A O 1
ATOM 3471 N N . ARG A 1 446 ? -2.789 -0.506 5.232 1.00 93.31 446 ARG A N 1
ATOM 3472 C CA . ARG A 1 446 ? -3.539 0.758 5.197 1.00 93.31 446 ARG A CA 1
ATOM 3473 C C . ARG A 1 446 ? -4.843 0.668 5.986 1.00 93.31 446 ARG A C 1
ATOM 3475 O O . ARG A 1 446 ? -5.627 -0.264 5.793 1.00 93.31 446 ARG A O 1
ATOM 3482 N N . LEU A 1 447 ? -5.128 1.687 6.798 1.00 97.06 447 LEU A N 1
ATOM 3483 C CA . LEU A 1 447 ? -6.352 1.778 7.603 1.00 97.06 447 LEU A CA 1
ATOM 3484 C C . LEU A 1 447 ? -7.625 1.700 6.750 1.00 97.06 447 LEU A C 1
ATOM 3486 O O . LEU A 1 447 ? -8.582 1.028 7.123 1.00 97.06 447 LEU A O 1
ATOM 3490 N N . GLU A 1 448 ? -7.622 2.326 5.575 1.00 96.69 448 GLU A N 1
ATOM 3491 C CA . GLU A 1 448 ? -8.725 2.260 4.609 1.00 96.69 448 GLU A CA 1
ATOM 3492 C C . GLU A 1 448 ? -9.150 0.809 4.312 1.00 96.69 448 GLU A C 1
ATOM 3494 O O . GLU A 1 448 ? -10.338 0.480 4.347 1.00 96.69 448 GLU A O 1
ATOM 3499 N N . ARG A 1 449 ? -8.173 -0.078 4.078 1.00 95.44 449 ARG A N 1
ATOM 3500 C CA . ARG A 1 449 ? -8.411 -1.483 3.718 1.00 95.44 449 ARG A CA 1
ATOM 3501 C C . ARG A 1 449 ? -9.029 -2.262 4.873 1.00 95.44 449 ARG A C 1
ATOM 3503 O O . ARG A 1 449 ? -9.912 -3.087 4.644 1.00 95.44 449 ARG A O 1
ATOM 3510 N N . LEU A 1 450 ? -8.614 -1.963 6.104 1.00 97.56 450 LEU A N 1
ATOM 3511 C CA . LEU A 1 450 ? -9.220 -2.525 7.309 1.00 97.56 450 LEU A CA 1
ATOM 3512 C C . LEU A 1 450 ? -10.683 -2.105 7.448 1.00 97.56 450 LEU A C 1
ATOM 3514 O O . LEU A 1 450 ? -11.542 -2.952 7.677 1.00 97.56 450 LEU A O 1
ATOM 3518 N N . LEU A 1 451 ? -10.977 -0.815 7.276 1.00 98.38 451 LEU A N 1
ATOM 3519 C CA . LEU A 1 451 ? -12.341 -0.296 7.402 1.00 98.38 451 LEU A CA 1
ATOM 3520 C C . LEU A 1 451 ? -13.277 -0.909 6.350 1.00 98.38 451 LEU A C 1
ATOM 3522 O O . LEU A 1 451 ? -14.413 -1.264 6.669 1.00 98.38 451 LEU A O 1
ATOM 3526 N N . ASP A 1 452 ? -12.798 -1.104 5.118 1.00 97.25 452 ASP A N 1
ATOM 3527 C CA . ASP A 1 452 ? -13.559 -1.811 4.085 1.00 97.25 452 ASP A CA 1
ATOM 3528 C C . ASP A 1 452 ? -13.730 -3.311 4.383 1.00 97.25 452 ASP A C 1
ATOM 3530 O O . ASP A 1 452 ? -14.787 -3.868 4.079 1.00 97.25 452 ASP A O 1
ATOM 3534 N N . CYS A 1 453 ? -12.742 -3.970 4.997 1.00 97.06 453 CYS A N 1
ATOM 3535 C CA . CYS A 1 453 ? -12.871 -5.352 5.470 1.00 97.06 453 CYS A CA 1
ATOM 3536 C C . CYS A 1 453 ? -13.945 -5.464 6.567 1.00 97.06 453 CYS A C 1
ATOM 3538 O O . CYS A 1 453 ? -14.891 -6.241 6.438 1.00 97.06 453 CYS A O 1
ATOM 3540 N N . TRP A 1 454 ? -13.884 -4.610 7.591 1.00 98.31 454 TRP A N 1
ATOM 3541 C CA . TRP A 1 454 ? -14.882 -4.558 8.665 1.00 98.31 454 TRP A CA 1
ATOM 3542 C C . TRP A 1 454 ? -16.288 -4.267 8.147 1.00 98.31 454 TRP A C 1
ATOM 3544 O O . TRP A 1 454 ? -17.260 -4.873 8.602 1.00 98.31 454 TRP A O 1
ATOM 3554 N N . ARG A 1 455 ? -16.410 -3.401 7.135 1.00 98.19 455 ARG A N 1
ATOM 3555 C CA . ARG A 1 455 ? -17.686 -3.150 6.460 1.00 98.19 455 ARG A CA 1
ATOM 3556 C C . ARG A 1 455 ? -18.249 -4.434 5.860 1.00 98.19 455 ARG A C 1
ATOM 3558 O O . ARG A 1 455 ? -19.419 -4.732 6.092 1.00 98.19 455 ARG A O 1
ATOM 3565 N N . LYS A 1 456 ? -17.431 -5.215 5.144 1.00 97.06 456 LYS A N 1
ATOM 3566 C CA . LYS A 1 456 ? -17.859 -6.500 4.566 1.00 97.06 456 LYS A CA 1
ATOM 3567 C C . LYS A 1 456 ? -18.333 -7.476 5.647 1.00 97.06 456 LYS A C 1
ATOM 3569 O O . LYS A 1 456 ? -19.324 -8.165 5.424 1.00 97.06 456 LYS A O 1
ATOM 3574 N N . LEU A 1 457 ? -17.691 -7.510 6.817 1.00 97.69 457 LEU A N 1
ATOM 3575 C CA . LEU A 1 457 ? -18.108 -8.369 7.936 1.00 97.69 457 LEU A CA 1
ATOM 3576 C C . LEU A 1 457 ? -19.495 -7.993 8.475 1.00 97.69 457 LEU A C 1
ATOM 3578 O O . LEU A 1 457 ? -20.311 -8.869 8.767 1.00 97.69 457 LEU A O 1
ATOM 3582 N N . VAL A 1 458 ? -19.804 -6.698 8.534 1.00 98.12 458 VAL A N 1
ATOM 3583 C CA . VAL A 1 458 ? -21.134 -6.193 8.911 1.00 98.12 458 VAL A CA 1
ATOM 3584 C C . VAL A 1 458 ? -22.174 -6.454 7.812 1.00 98.12 458 VAL A C 1
ATOM 3586 O O . VAL A 1 458 ? -23.289 -6.911 8.083 1.00 98.12 458 VAL A O 1
ATOM 3589 N N . GLU A 1 459 ? -21.831 -6.182 6.553 1.00 96.94 459 GLU A N 1
ATOM 3590 C CA . GLU A 1 459 ? -22.728 -6.359 5.404 1.00 96.94 459 GLU A CA 1
ATOM 3591 C C . GLU A 1 459 ? -23.086 -7.835 5.194 1.00 96.94 459 GLU A C 1
ATOM 3593 O O . GLU A 1 459 ? -24.259 -8.148 5.001 1.00 96.94 459 GLU A O 1
ATOM 3598 N N . LYS A 1 460 ? -22.126 -8.754 5.339 1.00 95.81 460 LYS A N 1
ATOM 3599 C CA . LYS A 1 460 ? -22.359 -10.206 5.261 1.00 95.81 460 LYS A CA 1
ATOM 3600 C C . LYS A 1 460 ? -23.070 -10.783 6.489 1.00 95.81 460 LYS A C 1
ATOM 3602 O O . LYS A 1 460 ? -23.504 -11.928 6.450 1.00 95.81 460 LYS A O 1
ATOM 3607 N N . GLY A 1 461 ? -23.208 -10.013 7.572 1.00 94.94 461 GLY A N 1
ATOM 3608 C CA . GLY A 1 461 ? -23.792 -10.491 8.830 1.00 94.94 461 GLY A CA 1
ATOM 3609 C C . GLY A 1 461 ? -22.885 -11.453 9.604 1.00 94.94 461 GLY A C 1
ATOM 3610 O O . GLY A 1 461 ? -23.355 -12.120 10.520 1.00 94.94 461 GLY A O 1
ATOM 3611 N N . VAL A 1 462 ? -21.595 -11.509 9.253 1.00 96.25 462 VAL A N 1
ATOM 3612 C CA . VAL A 1 462 ? -20.560 -12.198 10.037 1.00 96.25 462 VAL A CA 1
ATOM 3613 C C . VAL A 1 462 ? -20.470 -11.567 11.422 1.00 96.25 462 VAL A C 1
ATOM 3615 O O . VAL A 1 462 ? -20.434 -12.273 12.429 1.00 96.25 462 VAL A O 1
ATOM 3618 N N . TRP A 1 463 ? -20.475 -10.236 11.468 1.00 97.88 463 TRP A N 1
ATOM 3619 C CA . TRP A 1 463 ? -20.618 -9.481 12.701 1.00 97.88 463 TRP A CA 1
ATOM 3620 C C . TRP A 1 463 ? -22.076 -9.093 12.913 1.00 97.88 463 TRP A C 1
ATOM 3622 O O . TRP A 1 463 ? -22.699 -8.439 12.074 1.00 97.88 463 TRP A O 1
ATOM 3632 N N . SER A 1 464 ? -22.612 -9.488 14.066 1.00 96.81 464 SER A N 1
ATOM 3633 C CA . SER A 1 464 ? -23.941 -9.062 14.503 1.00 96.81 464 SER A CA 1
ATOM 3634 C C . SER A 1 464 ? -23.909 -7.597 14.935 1.00 96.81 464 SER A C 1
ATOM 3636 O O . SER A 1 464 ? -22.914 -7.115 15.475 1.00 96.81 464 SER A O 1
ATOM 3638 N N . VAL A 1 465 ? -25.000 -6.875 14.686 1.00 97.31 465 VAL A N 1
ATOM 3639 C CA . VAL A 1 465 ? -25.134 -5.456 15.034 1.00 97.31 465 VAL A CA 1
ATOM 3640 C C . VAL A 1 465 ? -26.363 -5.272 15.910 1.00 97.31 465 VAL A C 1
ATOM 3642 O O . VAL A 1 465 ? -27.476 -5.601 15.508 1.00 97.31 465 VAL A O 1
ATOM 3645 N N . GLY A 1 466 ? -26.146 -4.704 17.092 1.00 94.75 466 GLY A N 1
ATOM 3646 C CA . GLY A 1 466 ? -27.170 -4.387 18.077 1.00 94.75 466 GLY A CA 1
ATOM 3647 C C . GLY A 1 466 ? -27.379 -2.877 18.227 1.00 94.75 466 GLY A C 1
ATOM 3648 O O . GLY A 1 466 ? -26.763 -2.075 17.522 1.00 94.75 466 GLY A O 1
ATOM 3649 N N . PRO A 1 467 ? -28.203 -2.433 19.196 1.00 91.94 467 PRO A N 1
ATOM 3650 C CA . PRO A 1 467 ? -28.556 -1.017 19.362 1.00 91.94 467 PRO A CA 1
ATOM 3651 C C . PRO A 1 467 ? -27.370 -0.073 19.615 1.00 91.94 467 PRO A C 1
ATOM 3653 O O . PRO A 1 467 ? -27.498 1.136 19.443 1.00 91.94 467 PRO A O 1
ATOM 3656 N N . LYS A 1 468 ? -26.229 -0.606 20.069 1.00 94.62 468 LYS A N 1
ATOM 3657 C CA . LYS A 1 468 ? -25.011 0.160 20.372 1.00 94.62 468 LYS A CA 1
ATOM 3658 C C . LYS A 1 468 ? -23.938 0.054 19.282 1.00 94.62 468 LYS A C 1
ATOM 3660 O O . LYS A 1 468 ? -22.856 0.603 19.485 1.00 94.62 468 LYS A O 1
ATOM 3665 N N . GLY A 1 469 ? -24.210 -0.599 18.154 1.00 96.62 469 GLY A N 1
ATOM 3666 C CA . GLY A 1 469 ? -23.226 -0.879 17.105 1.00 96.62 469 GLY A CA 1
ATOM 3667 C C . GLY A 1 469 ? -22.895 -2.364 17.019 1.00 96.62 469 GLY A C 1
ATOM 3668 O O . GLY A 1 469 ? -23.732 -3.204 17.351 1.00 96.62 469 GLY A O 1
ATOM 3669 N N . VAL A 1 470 ? -21.688 -2.681 16.557 1.00 97.88 470 VAL A N 1
ATOM 3670 C CA . VAL A 1 470 ? -21.234 -4.069 16.395 1.00 97.88 470 VAL A CA 1
ATOM 3671 C C . VAL A 1 470 ? -21.184 -4.784 17.750 1.00 97.88 470 VAL A C 1
ATOM 3673 O O . VAL A 1 470 ? -20.665 -4.246 18.726 1.00 97.88 470 VAL A O 1
ATOM 3676 N N . GLU A 1 471 ? -21.753 -5.985 17.815 1.00 96.75 471 GLU A N 1
ATOM 3677 C CA . GLU A 1 471 ? -21.782 -6.821 19.016 1.00 96.75 471 GLU A CA 1
ATOM 3678 C C . GLU A 1 471 ? -20.545 -7.721 19.116 1.00 96.75 471 GLU A C 1
ATOM 3680 O O . GLU A 1 471 ? -19.819 -7.939 18.148 1.00 96.75 471 GLU A O 1
ATOM 3685 N N . GLY A 1 472 ? -20.318 -8.265 20.310 1.00 95.44 472 GLY A N 1
ATOM 3686 C CA . GLY A 1 472 ? -19.164 -9.104 20.619 1.00 95.44 472 GLY A CA 1
ATOM 3687 C C . GLY A 1 472 ? -18.117 -8.376 21.455 1.00 95.44 472 GLY A C 1
ATOM 3688 O O . GLY A 1 472 ? -18.311 -7.247 21.909 1.00 95.44 472 GLY A O 1
ATOM 3689 N N . THR A 1 473 ? -17.003 -9.057 21.694 1.00 95.25 473 THR A N 1
ATOM 3690 C CA . THR A 1 473 ? -15.882 -8.541 22.484 1.00 95.25 473 THR A CA 1
ATOM 3691 C C . THR A 1 473 ? -14.611 -8.581 21.648 1.00 95.25 473 THR A C 1
ATOM 3693 O O . THR A 1 473 ? -14.591 -9.145 20.558 1.00 95.25 473 THR A O 1
ATOM 3696 N N . ILE A 1 474 ? -13.517 -8.034 22.175 1.00 94.81 474 ILE A N 1
ATOM 3697 C CA . ILE A 1 474 ? -12.206 -8.128 21.521 1.00 94.81 474 ILE A CA 1
ATOM 3698 C C . ILE A 1 474 ? -11.764 -9.591 21.301 1.00 94.81 474 ILE A C 1
ATOM 3700 O O . ILE A 1 474 ? -10.955 -9.865 20.425 1.00 94.81 474 ILE A O 1
ATOM 3704 N N . ASP A 1 475 ? -12.317 -10.552 22.052 1.00 94.94 475 ASP A N 1
ATOM 3705 C CA . ASP A 1 475 ? -12.046 -11.981 21.858 1.00 94.94 475 ASP A CA 1
ATOM 3706 C C . ASP A 1 475 ? -12.711 -12.557 20.598 1.00 94.94 475 ASP A C 1
ATOM 3708 O O . ASP A 1 475 ? -12.314 -13.631 20.163 1.00 94.94 475 ASP A O 1
ATOM 3712 N N . THR A 1 476 ? -13.667 -11.860 19.973 1.00 96.12 476 THR A N 1
ATOM 3713 C CA . THR A 1 476 ? -14.269 -12.280 18.693 1.00 96.12 476 THR A CA 1
ATOM 3714 C C . THR A 1 476 ? -13.231 -12.361 17.569 1.00 96.12 476 THR A C 1
ATOM 3716 O O . THR A 1 476 ? -13.379 -13.166 16.660 1.00 96.12 476 THR A O 1
ATOM 3719 N N . PHE A 1 477 ? -12.128 -11.608 17.651 1.00 96.00 477 PHE A N 1
ATOM 3720 C CA . PHE A 1 477 ? -11.028 -11.720 16.687 1.00 96.00 477 PHE A CA 1
ATOM 3721 C C . PHE A 1 477 ? -10.302 -13.081 16.730 1.00 96.00 477 PHE A C 1
ATOM 3723 O O . PHE A 1 477 ? -9.561 -13.384 15.801 1.00 96.00 477 PHE A O 1
ATOM 3730 N N . LYS A 1 478 ? -10.542 -13.933 17.742 1.00 94.06 478 LYS A N 1
ATOM 3731 C CA . LYS A 1 478 ? -10.056 -15.329 17.761 1.00 94.06 478 LYS A CA 1
ATOM 3732 C C . LYS A 1 478 ? -10.668 -16.193 16.665 1.00 94.06 478 LYS A C 1
ATOM 3734 O O . LYS A 1 478 ? -10.079 -17.208 16.313 1.00 94.06 478 LYS A O 1
ATOM 3739 N N . ASP A 1 479 ? -11.800 -15.785 16.094 1.00 94.00 479 ASP A N 1
ATOM 3740 C CA . ASP A 1 479 ? -12.375 -16.443 14.917 1.00 94.00 479 ASP A CA 1
ATOM 3741 C C . ASP A 1 479 ? -11.384 -16.458 13.736 1.00 94.00 479 ASP A C 1
ATOM 3743 O O . ASP A 1 479 ? -11.456 -17.340 12.886 1.00 94.00 479 ASP A O 1
ATOM 3747 N N . ALA A 1 480 ? -10.414 -15.535 13.702 1.00 93.06 480 ALA A N 1
ATOM 3748 C CA . ALA A 1 480 ? -9.338 -15.553 12.716 1.00 93.06 480 ALA A CA 1
ATOM 3749 C C . ALA A 1 480 ? -8.444 -16.804 12.813 1.00 93.06 480 ALA A C 1
ATOM 3751 O O . ALA A 1 480 ? -7.788 -17.151 11.841 1.00 93.06 480 ALA A O 1
ATOM 3752 N N . GLU A 1 481 ? -8.407 -17.485 13.962 1.00 90.31 481 GLU A N 1
ATOM 3753 C CA . GLU A 1 481 ? -7.653 -18.728 14.156 1.00 90.31 481 GLU A CA 1
ATOM 3754 C C . GLU A 1 481 ? -8.464 -19.992 13.823 1.00 90.31 481 GLU A C 1
ATOM 3756 O O . GLU A 1 481 ? -7.964 -21.107 13.996 1.00 90.31 481 GLU A O 1
ATOM 3761 N N . SER A 1 482 ? -9.721 -19.845 13.395 1.00 88.50 482 SER A N 1
ATOM 3762 C CA . SER A 1 482 ? -10.587 -20.963 13.023 1.00 88.50 482 SER A CA 1
ATOM 3763 C C . SER A 1 482 ? -10.656 -21.147 11.502 1.00 88.50 482 SER A C 1
ATOM 3765 O O . SER A 1 482 ? -9.980 -20.478 10.723 1.00 88.50 482 SER A O 1
ATOM 3767 N N . ASP A 1 483 ? -11.528 -22.050 11.064 1.00 87.12 483 ASP A N 1
ATOM 3768 C CA . ASP A 1 483 ? -12.001 -22.175 9.680 1.00 87.12 483 ASP A CA 1
ATOM 3769 C C . ASP A 1 483 ? -12.570 -20.874 9.075 1.00 87.12 483 ASP A C 1
ATOM 3771 O O . ASP A 1 483 ? -12.777 -20.798 7.868 1.00 87.12 483 ASP A O 1
ATOM 3775 N N . ARG A 1 484 ? -12.789 -19.837 9.891 1.00 89.50 484 ARG A N 1
ATOM 3776 C CA . ARG A 1 484 ? -13.280 -18.518 9.485 1.00 89.50 484 ARG A CA 1
ATOM 3777 C C . ARG A 1 484 ? -12.175 -17.511 9.184 1.00 89.50 484 ARG A C 1
ATOM 3779 O O . ARG A 1 484 ? -12.479 -16.339 8.978 1.00 89.50 484 ARG A O 1
ATOM 3786 N N . TRP A 1 485 ? -10.910 -17.924 9.152 1.00 90.94 485 TRP A N 1
ATOM 3787 C CA . TRP A 1 485 ? -9.778 -17.028 8.896 1.00 90.94 485 TRP A CA 1
ATOM 3788 C C . TRP A 1 485 ? -9.950 -16.174 7.624 1.00 90.94 485 TRP A C 1
ATOM 3790 O O . TRP A 1 485 ? -9.526 -15.020 7.610 1.00 90.94 485 TRP A O 1
ATOM 3800 N N . GLU A 1 486 ? -10.632 -16.693 6.594 1.00 91.31 486 GLU A N 1
ATOM 3801 C CA . GLU A 1 486 ? -10.912 -15.985 5.334 1.00 91.31 486 GLU A CA 1
ATOM 3802 C C . GLU A 1 486 ? -11.772 -14.723 5.526 1.00 91.31 486 GLU A C 1
ATOM 3804 O O . GLU A 1 486 ? -11.636 -13.756 4.776 1.00 91.31 486 GLU A O 1
ATOM 3809 N N . ASP A 1 487 ? -12.634 -14.696 6.550 1.00 93.44 487 ASP A N 1
ATOM 3810 C CA . ASP A 1 487 ? -13.393 -13.499 6.929 1.00 93.44 487 ASP A CA 1
ATOM 3811 C C . ASP A 1 487 ? -12.445 -12.405 7.471 1.00 93.44 487 ASP A C 1
ATOM 3813 O O . ASP A 1 487 ? -12.673 -11.211 7.269 1.00 93.44 487 ASP A O 1
ATOM 3817 N N . TYR A 1 488 ? -11.352 -12.800 8.130 1.00 94.06 488 TYR A N 1
ATOM 3818 C CA . TYR A 1 488 ? -10.386 -11.915 8.794 1.00 94.06 488 TYR A CA 1
ATOM 3819 C C . TYR A 1 488 ? -9.125 -11.651 7.954 1.00 94.06 488 TYR A C 1
ATOM 3821 O O . TYR A 1 488 ? -8.095 -11.212 8.469 1.00 94.06 488 TYR A O 1
ATOM 3829 N N . TYR A 1 489 ? -9.221 -11.881 6.648 1.00 91.31 489 TYR A N 1
ATOM 3830 C CA . TYR A 1 489 ? -8.149 -11.719 5.677 1.00 91.31 489 TYR A CA 1
ATOM 3831 C C . TYR A 1 489 ? -8.407 -10.500 4.776 1.00 91.31 489 TYR A C 1
ATOM 3833 O O . TYR A 1 489 ? -9.520 -10.276 4.288 1.00 91.31 489 TYR A O 1
ATOM 3841 N N . ILE A 1 490 ? -7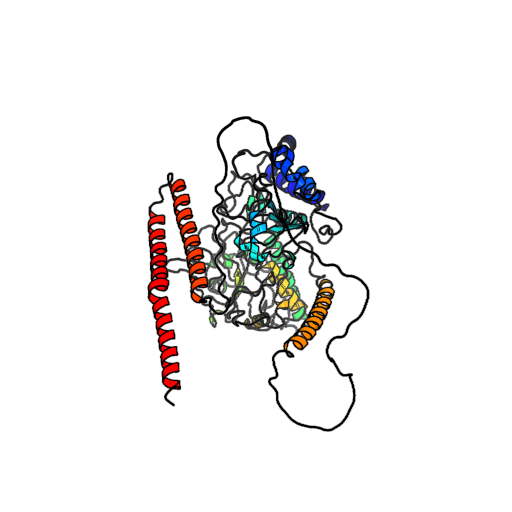.372 -9.684 4.546 1.00 92.25 490 ILE A N 1
ATOM 3842 C CA . ILE A 1 490 ? -7.419 -8.602 3.554 1.00 92.25 490 ILE A CA 1
ATOM 3843 C C . ILE A 1 490 ? -6.724 -9.112 2.295 1.00 92.25 490 ILE A C 1
ATOM 3845 O O . ILE A 1 490 ? -5.506 -9.256 2.316 1.00 92.25 490 ILE A O 1
ATOM 3849 N N . PRO A 1 491 ? -7.446 -9.340 1.186 1.00 83.88 491 PRO A N 1
ATOM 3850 C CA . PRO A 1 491 ? -6.804 -9.767 -0.045 1.00 83.88 491 PRO A CA 1
ATOM 3851 C C . PRO A 1 491 ? -5.858 -8.681 -0.575 1.00 83.88 491 PRO A C 1
ATOM 3853 O O . PRO A 1 491 ? -6.172 -7.476 -0.460 1.00 83.88 491 PRO A O 1
ATOM 3856 N N . PRO A 1 492 ? -4.731 -9.083 -1.189 1.00 72.25 492 PRO A N 1
ATOM 3857 C CA . PRO A 1 492 ? -3.805 -8.162 -1.810 1.00 72.25 492 PRO A CA 1
ATOM 3858 C C . PRO A 1 492 ? -4.559 -7.409 -2.902 1.00 72.25 492 PRO A C 1
ATOM 3860 O O . PRO A 1 492 ? -5.377 -7.961 -3.640 1.00 72.25 492 PRO A O 1
ATOM 3863 N N . THR A 1 493 ? -4.352 -6.099 -2.974 1.00 60.91 493 THR A N 1
ATOM 3864 C CA . THR A 1 493 ? -4.864 -5.331 -4.105 1.00 60.91 493 THR A CA 1
ATOM 3865 C C . THR A 1 493 ? -4.031 -5.679 -5.321 1.00 60.91 493 THR A C 1
ATOM 3867 O O . THR A 1 493 ? -2.942 -5.132 -5.482 1.00 60.91 493 THR A O 1
ATOM 3870 N N . CYS A 1 494 ? -4.565 -6.516 -6.205 1.00 36.88 494 CYS A N 1
ATOM 3871 C CA . CYS A 1 494 ? -4.254 -6.333 -7.611 1.00 36.88 494 CYS A CA 1
ATOM 3872 C C . CYS A 1 494 ? -4.857 -4.972 -8.025 1.00 36.88 494 CYS A C 1
ATOM 3874 O O . CYS A 1 494 ? -5.980 -4.665 -7.602 1.00 36.88 494 CYS A O 1
ATOM 3876 N N . PRO A 1 495 ? -4.174 -4.132 -8.820 1.00 34.69 495 PRO A N 1
ATOM 3877 C CA . PRO A 1 495 ? -4.767 -2.906 -9.365 1.00 34.69 495 PRO A CA 1
ATOM 3878 C C . PRO A 1 495 ? -6.024 -3.133 -10.243 1.00 34.69 495 PRO A C 1
ATOM 3880 O O . PRO A 1 495 ? -6.585 -2.174 -10.769 1.00 34.69 495 PRO A O 1
ATOM 3883 N N . SER A 1 496 ? -6.512 -4.372 -10.381 1.00 33.09 496 SER A N 1
ATOM 3884 C CA . SER A 1 496 ? -7.576 -4.778 -11.300 1.00 33.09 496 SER A CA 1
ATOM 3885 C C . SER A 1 496 ? -8.931 -5.172 -10.688 1.00 33.09 496 SER A C 1
ATOM 3887 O O . SER A 1 496 ? -9.795 -5.583 -11.453 1.00 33.09 496 SER A O 1
ATOM 3889 N N . THR A 1 497 ? -9.225 -5.001 -9.390 1.00 28.17 497 THR A N 1
ATOM 3890 C CA . THR A 1 497 ? -10.565 -5.401 -8.879 1.00 28.17 497 THR A CA 1
ATOM 3891 C C . THR A 1 497 ? -11.216 -4.424 -7.901 1.00 28.17 497 THR A C 1
ATOM 3893 O O . THR A 1 497 ? -10.719 -4.173 -6.800 1.00 28.17 497 THR A O 1
ATOM 3896 N N . THR A 1 498 ? -12.399 -3.933 -8.287 1.00 26.97 498 THR A N 1
ATOM 3897 C CA . THR A 1 498 ? -13.423 -3.431 -7.358 1.00 26.97 498 THR A CA 1
ATOM 3898 C C . THR A 1 498 ? -14.056 -4.609 -6.587 1.00 26.97 498 THR A C 1
ATOM 3900 O O . THR A 1 498 ? -13.856 -5.764 -6.960 1.00 26.97 498 THR A O 1
ATOM 3903 N N . PRO A 1 499 ? -14.769 -4.373 -5.468 1.00 32.50 499 PRO A N 1
ATOM 3904 C CA . PRO A 1 499 ? -15.017 -5.394 -4.442 1.00 32.50 499 PRO A CA 1
ATOM 3905 C C . PRO A 1 499 ? -15.924 -6.586 -4.801 1.00 32.50 499 PRO A C 1
ATOM 3907 O O . PRO A 1 499 ? -16.068 -7.453 -3.937 1.00 32.50 499 PRO A O 1
ATOM 3910 N N . ASP A 1 500 ? -16.525 -6.639 -5.994 1.00 26.11 500 ASP A N 1
ATOM 3911 C CA . ASP A 1 500 ? -17.701 -7.486 -6.258 1.00 26.11 500 ASP A CA 1
ATOM 3912 C C . ASP A 1 500 ? -17.446 -8.752 -7.105 1.00 26.11 500 ASP A C 1
ATOM 3914 O O . ASP A 1 500 ? -18.364 -9.550 -7.279 1.00 26.11 500 ASP A O 1
ATOM 3918 N N . GLU A 1 501 ? -16.217 -9.031 -7.557 1.00 29.11 501 GLU A N 1
ATOM 3919 C CA . GLU A 1 501 ? -15.943 -10.170 -8.464 1.00 29.11 501 GLU A CA 1
ATOM 3920 C C . GLU A 1 501 ? -15.110 -11.324 -7.868 1.00 29.11 501 GLU A C 1
ATOM 3922 O O . GLU A 1 501 ? -14.560 -12.152 -8.588 1.00 29.11 501 GLU A O 1
ATOM 3927 N N . ASN A 1 502 ? -15.093 -11.490 -6.541 1.00 31.14 502 ASN A N 1
ATOM 3928 C CA . ASN A 1 502 ? -14.376 -12.602 -5.884 1.00 31.14 502 ASN A CA 1
ATOM 3929 C C . ASN A 1 502 ? -15.042 -13.994 -6.027 1.00 31.14 502 ASN A C 1
ATOM 3931 O O . ASN A 1 502 ? -14.612 -14.943 -5.376 1.00 31.14 502 ASN A O 1
ATOM 3935 N N . LEU A 1 503 ? -16.091 -14.154 -6.840 1.00 29.78 503 LEU A N 1
ATOM 3936 C CA . LEU A 1 503 ? -16.865 -15.406 -6.911 1.00 29.78 503 LEU A CA 1
ATOM 3937 C C . LEU A 1 503 ? -16.553 -16.314 -8.111 1.00 29.78 503 LEU A C 1
ATOM 3939 O O . LEU A 1 503 ? -17.037 -17.442 -8.133 1.00 29.78 503 LEU A O 1
ATOM 3943 N N . TRP A 1 504 ? -15.719 -15.892 -9.067 1.00 25.91 504 TRP A N 1
ATOM 3944 C CA . TRP A 1 504 ? -15.427 -16.704 -10.263 1.00 25.91 504 TRP A CA 1
ATOM 3945 C C . TRP A 1 504 ? -14.082 -17.451 -10.230 1.00 25.91 504 TRP A C 1
ATOM 3947 O O . TRP A 1 504 ? -13.948 -18.470 -10.904 1.00 25.91 504 TRP A O 1
ATOM 3957 N N . GLY A 1 505 ? -13.131 -17.046 -9.378 1.00 27.09 505 GLY A N 1
ATOM 3958 C CA . GLY A 1 505 ? -11.843 -17.745 -9.212 1.00 27.09 505 GLY A CA 1
ATOM 3959 C C . GLY A 1 505 ? -11.914 -19.056 -8.410 1.00 27.09 505 GLY A C 1
ATOM 3960 O O . GLY A 1 505 ? -11.055 -19.921 -8.544 1.00 27.09 505 GLY A O 1
ATOM 3961 N N . PHE A 1 506 ? -12.971 -19.259 -7.617 1.00 31.39 506 PHE A N 1
ATOM 3962 C CA . PHE A 1 506 ? -13.107 -20.434 -6.741 1.00 31.39 506 PHE A CA 1
ATOM 3963 C C . PHE A 1 506 ? -13.481 -21.735 -7.477 1.00 31.39 506 PHE A C 1
ATOM 3965 O O . PHE A 1 506 ? -13.293 -22.829 -6.943 1.00 31.39 506 PHE A O 1
ATOM 3972 N N . GLY A 1 507 ? -13.983 -21.644 -8.714 1.00 25.84 507 GLY A N 1
ATOM 3973 C CA . GLY A 1 507 ? -14.410 -22.813 -9.492 1.00 25.84 507 GLY A CA 1
ATOM 3974 C C . GLY A 1 507 ? -13.263 -23.707 -9.977 1.00 25.84 507 GLY A C 1
ATOM 3975 O O . GLY A 1 507 ? -13.496 -24.877 -10.276 1.00 25.84 507 GLY A O 1
ATOM 3976 N N . GLN A 1 508 ? -12.031 -23.190 -10.033 1.00 30.16 508 GLN A N 1
ATOM 3977 C CA . GLN A 1 508 ? -10.874 -23.931 -10.551 1.00 30.16 508 GLN A CA 1
ATOM 3978 C C . GLN A 1 508 ? -10.073 -24.646 -9.446 1.00 30.16 508 GLN A C 1
ATOM 3980 O O . GLN A 1 508 ? -9.564 -25.743 -9.680 1.00 30.16 508 GLN A O 1
ATOM 3985 N N . CYS A 1 509 ? -10.067 -24.133 -8.209 1.00 28.70 509 CYS A N 1
ATOM 3986 C CA . CYS A 1 509 ? -9.344 -24.755 -7.089 1.00 28.70 509 CYS A CA 1
ATOM 3987 C C . CYS A 1 509 ? -10.019 -26.036 -6.555 1.00 28.70 509 CYS A C 1
ATOM 3989 O O . CYS A 1 509 ? -9.339 -26.974 -6.136 1.00 28.70 509 CYS A O 1
ATOM 3991 N N . LEU A 1 510 ? -11.351 -26.141 -6.644 1.00 31.91 510 LEU A N 1
ATOM 3992 C CA . LEU A 1 510 ? -12.095 -27.348 -6.243 1.00 31.91 510 LEU A CA 1
ATOM 3993 C C . LEU A 1 510 ? -11.864 -28.545 -7.185 1.00 31.91 510 LEU A C 1
ATOM 3995 O O . LEU A 1 510 ? -11.961 -29.694 -6.754 1.00 31.91 510 LEU A O 1
ATOM 3999 N N . GLY A 1 511 ? -11.513 -28.290 -8.451 1.00 28.28 511 GLY A N 1
ATOM 4000 C CA . GLY A 1 511 ? -11.167 -29.338 -9.416 1.00 28.28 511 GLY A CA 1
ATOM 4001 C C . GLY A 1 511 ? -9.814 -29.993 -9.122 1.00 28.28 511 GLY A C 1
ATOM 4002 O O . GLY A 1 511 ? -9.699 -31.215 -9.194 1.00 28.28 511 GLY A O 1
ATOM 4003 N N . MET A 1 512 ? -8.816 -29.200 -8.718 1.00 31.95 512 MET A N 1
ATOM 4004 C CA . MET A 1 512 ? -7.471 -29.683 -8.371 1.00 31.95 512 MET A CA 1
ATOM 4005 C C . MET A 1 512 ? -7.448 -30.447 -7.041 1.00 31.95 512 MET A C 1
ATOM 4007 O O . MET A 1 512 ? -6.843 -31.516 -6.961 1.00 31.95 512 MET A O 1
ATOM 4011 N N . ALA A 1 513 ? -8.179 -29.979 -6.022 1.00 30.61 513 ALA A N 1
ATOM 4012 C CA . ALA A 1 513 ? -8.244 -30.655 -4.723 1.00 30.61 513 ALA A CA 1
ATOM 4013 C C . ALA A 1 513 ? -8.843 -32.076 -4.815 1.00 30.61 513 ALA A C 1
ATOM 4015 O O . ALA A 1 513 ? -8.398 -32.992 -4.126 1.00 30.61 513 ALA A O 1
ATOM 4016 N N . MET A 1 514 ? -9.806 -32.294 -5.719 1.00 32.38 514 MET A N 1
ATOM 4017 C CA . MET A 1 514 ? -10.399 -33.617 -5.955 1.00 32.38 514 MET A CA 1
ATOM 4018 C C . MET A 1 514 ? -9.448 -34.578 -6.683 1.00 32.38 514 MET A C 1
ATOM 4020 O O . MET A 1 514 ? -9.477 -35.777 -6.414 1.00 32.38 514 MET A O 1
ATOM 4024 N N . VAL A 1 515 ? -8.574 -34.079 -7.562 1.00 34.22 515 VAL A N 1
ATOM 4025 C CA . VAL A 1 515 ? -7.578 -34.911 -8.264 1.00 34.22 515 VAL A CA 1
ATOM 4026 C C . VAL A 1 515 ? -6.439 -35.316 -7.322 1.00 34.22 515 VAL A C 1
ATOM 4028 O O . VAL A 1 515 ? -6.004 -36.467 -7.346 1.00 34.22 515 VAL A O 1
ATOM 4031 N N . VAL A 1 516 ? -6.022 -34.417 -6.426 1.00 34.59 516 VAL A N 1
ATOM 4032 C CA . VAL A 1 516 ? -4.988 -34.695 -5.415 1.00 34.59 516 VAL A CA 1
ATOM 4033 C C . VAL A 1 516 ? -5.481 -35.697 -4.364 1.00 34.59 516 VAL A C 1
ATOM 4035 O O . VAL A 1 516 ? -4.746 -36.617 -4.012 1.00 34.59 516 VAL A O 1
ATOM 4038 N N . LEU A 1 517 ? -6.746 -35.621 -3.935 1.00 34.97 517 LEU A N 1
ATOM 4039 C CA . LEU A 1 517 ? -7.322 -36.597 -2.996 1.00 34.97 517 LEU A CA 1
ATOM 4040 C C . LEU A 1 517 ? -7.474 -38.005 -3.602 1.00 34.97 517 LEU A C 1
ATOM 4042 O O . LEU A 1 517 ? -7.304 -39.001 -2.898 1.00 34.97 517 LEU A O 1
ATOM 4046 N N . VAL A 1 518 ? -7.728 -38.111 -4.912 1.00 37.62 518 VAL A N 1
ATOM 4047 C CA . VAL A 1 518 ? -7.778 -39.405 -5.619 1.00 37.62 518 VAL A CA 1
ATOM 4048 C C . VAL A 1 518 ? -6.377 -40.008 -5.794 1.00 37.62 518 VAL A C 1
ATOM 4050 O O . VAL A 1 518 ? -6.226 -41.227 -5.718 1.00 37.62 518 VAL A O 1
ATOM 4053 N N . LEU A 1 519 ? -5.344 -39.176 -5.961 1.00 33.59 519 LEU A N 1
ATOM 4054 C CA . LEU A 1 519 ? -3.951 -39.627 -6.056 1.00 33.59 519 LEU A CA 1
ATOM 4055 C C . LEU A 1 519 ? -3.363 -40.029 -4.692 1.00 33.59 519 LEU A C 1
ATOM 4057 O O . LEU A 1 519 ? -2.659 -41.034 -4.619 1.00 33.59 519 LEU A O 1
ATOM 4061 N N . PHE A 1 520 ? -3.707 -39.327 -3.608 1.00 33.31 520 PHE A N 1
ATOM 4062 C CA . PHE A 1 520 ? -3.262 -39.682 -2.252 1.00 33.31 520 PHE A CA 1
ATOM 4063 C C . PHE A 1 520 ? -3.902 -40.978 -1.736 1.00 33.31 520 PHE A C 1
ATOM 4065 O O . PHE A 1 520 ? -3.205 -41.823 -1.175 1.00 33.31 520 PHE A O 1
ATOM 4072 N N . SER A 1 521 ? -5.190 -41.206 -2.019 1.00 33.78 521 SER A N 1
ATOM 4073 C CA . SER A 1 521 ? -5.865 -42.460 -1.649 1.00 33.78 521 SER A CA 1
ATOM 4074 C C . SER A 1 521 ? -5.266 -43.690 -2.350 1.00 33.78 521 SER A C 1
ATOM 4076 O O . SER A 1 521 ? -5.242 -44.776 -1.767 1.00 33.78 521 SER A O 1
ATOM 4078 N N . ALA A 1 522 ? -4.747 -43.524 -3.573 1.00 31.61 522 ALA A N 1
ATOM 4079 C CA . ALA A 1 522 ? -4.085 -44.588 -4.329 1.00 31.61 522 ALA A CA 1
ATOM 4080 C C . ALA A 1 522 ? -2.644 -44.870 -3.856 1.00 31.61 522 ALA A C 1
ATOM 4082 O O . ALA A 1 522 ? -2.138 -45.972 -4.071 1.00 31.61 522 ALA A O 1
ATOM 4083 N N . LEU A 1 523 ? -1.988 -43.898 -3.211 1.00 32.62 523 LEU A N 1
ATOM 4084 C CA . LEU A 1 523 ? -0.617 -44.031 -2.712 1.00 32.62 523 LEU A CA 1
ATOM 4085 C C . LEU A 1 523 ? -0.574 -44.669 -1.312 1.00 32.62 523 LEU A C 1
ATOM 4087 O O . LEU A 1 523 ? 0.278 -45.520 -1.058 1.00 32.62 523 LEU A O 1
ATOM 4091 N N . GLU A 1 524 ? -1.534 -44.352 -0.435 1.00 32.56 524 GLU A N 1
ATOM 4092 C CA . GLU A 1 524 ? -1.653 -44.992 0.889 1.00 32.56 524 GLU A CA 1
ATOM 4093 C C . GLU A 1 524 ? -1.944 -46.497 0.786 1.00 32.56 524 GLU A C 1
ATOM 4095 O O . GLU A 1 524 ? -1.361 -47.294 1.521 1.00 32.56 524 GLU A O 1
ATOM 4100 N N . THR A 1 525 ? -2.741 -46.924 -0.202 1.00 34.34 525 THR A N 1
ATOM 4101 C CA . THR A 1 525 ? -3.019 -48.357 -0.422 1.00 34.34 525 THR A CA 1
ATOM 4102 C C . THR A 1 525 ? -1.818 -49.147 -0.952 1.00 34.34 525 THR A C 1
ATOM 4104 O O . THR A 1 525 ? -1.823 -50.376 -0.877 1.00 34.34 525 THR A O 1
ATOM 4107 N N . TYR A 1 526 ? -0.789 -48.476 -1.479 1.00 30.12 526 TYR A N 1
ATOM 4108 C CA . TYR A 1 526 ? 0.427 -49.121 -1.981 1.00 30.12 526 TYR A CA 1
ATOM 4109 C C . TYR A 1 526 ? 1.499 -49.284 -0.889 1.00 30.12 526 TYR A C 1
ATOM 4111 O O . TYR A 1 526 ? 2.284 -50.226 -0.941 1.00 30.12 526 TYR A O 1
ATOM 4119 N N . ILE A 1 527 ? 1.511 -48.402 0.118 1.00 32.62 527 ILE A N 1
ATOM 4120 C CA . ILE A 1 527 ? 2.533 -48.373 1.178 1.00 32.62 527 ILE A CA 1
ATOM 4121 C C . ILE A 1 527 ? 2.159 -49.279 2.365 1.00 32.62 527 ILE A C 1
ATOM 4123 O O . ILE A 1 527 ? 3.038 -49.909 2.952 1.00 32.62 527 ILE A O 1
ATOM 4127 N N . GLU A 1 528 ? 0.870 -49.441 2.687 1.00 31.20 528 GLU A N 1
ATOM 4128 C CA . GLU A 1 528 ? 0.442 -50.331 3.784 1.00 31.20 528 GLU A CA 1
ATOM 4129 C C . GLU A 1 528 ? 0.602 -51.834 3.476 1.00 31.20 528 GLU A C 1
ATOM 4131 O O . GLU A 1 528 ? 0.623 -52.654 4.393 1.00 31.20 528 GLU A O 1
ATOM 4136 N N . ALA A 1 529 ? 0.768 -52.217 2.206 1.00 31.42 529 ALA A N 1
ATOM 4137 C CA . ALA A 1 529 ? 0.907 -53.618 1.801 1.00 31.42 529 ALA A CA 1
ATOM 4138 C C . ALA A 1 529 ? 2.333 -54.192 1.958 1.00 31.42 529 ALA A C 1
ATOM 4140 O O . ALA A 1 529 ? 2.496 -55.408 1.860 1.00 31.42 529 ALA A O 1
ATOM 4141 N N . ASP A 1 530 ? 3.351 -53.357 2.204 1.00 30.31 530 ASP A N 1
ATOM 4142 C CA . ASP A 1 530 ? 4.770 -53.765 2.144 1.00 30.31 530 ASP A CA 1
ATOM 4143 C C . ASP A 1 530 ? 5.434 -53.942 3.531 1.00 30.31 530 ASP A C 1
ATOM 4145 O O . ASP A 1 530 ? 6.595 -54.336 3.628 1.00 30.31 530 ASP A O 1
ATOM 4149 N N . ILE A 1 531 ? 4.712 -53.681 4.635 1.00 29.22 531 ILE A N 1
ATOM 4150 C CA . ILE A 1 531 ? 5.288 -53.650 6.002 1.00 29.22 531 ILE A CA 1
ATOM 4151 C C . ILE A 1 531 ? 4.818 -54.808 6.915 1.00 29.22 531 ILE A C 1
ATOM 4153 O O . ILE A 1 531 ? 5.354 -54.989 8.009 1.00 29.22 531 ILE A O 1
ATOM 4157 N N . SER A 1 532 ? 3.911 -55.687 6.480 1.00 29.11 532 SER A N 1
ATOM 4158 C CA . SER A 1 532 ? 3.439 -56.815 7.306 1.00 29.11 532 SER A CA 1
ATOM 4159 C C . SER A 1 532 ? 3.459 -58.137 6.543 1.00 29.11 532 SER A C 1
ATOM 4161 O O . SER A 1 532 ? 2.578 -58.382 5.730 1.00 29.11 532 SER A O 1
ATOM 4163 N N . ASP A 1 533 ? 4.459 -58.992 6.799 1.00 30.56 533 ASP A N 1
ATOM 4164 C CA . ASP A 1 533 ? 4.222 -60.366 7.288 1.00 30.56 533 ASP A CA 1
ATOM 4165 C C . ASP A 1 533 ? 5.483 -61.252 7.254 1.00 30.56 533 ASP A C 1
ATOM 4167 O O . ASP A 1 533 ? 5.958 -61.700 6.209 1.00 30.56 533 ASP A O 1
ATOM 4171 N N . GLN A 1 534 ? 5.958 -61.616 8.451 1.00 29.66 534 GLN A N 1
ATOM 4172 C CA . GLN A 1 534 ? 6.571 -62.919 8.706 1.00 29.66 534 GLN A CA 1
ATOM 4173 C C . GLN A 1 534 ? 5.458 -63.905 9.116 1.00 29.66 534 GLN A C 1
ATOM 4175 O O . GLN A 1 534 ? 4.856 -63.781 10.176 1.00 29.66 534 GLN A O 1
ATOM 4180 N N . THR A 1 535 ? 5.192 -64.895 8.264 1.00 28.23 535 THR A N 1
ATOM 4181 C CA . THR A 1 535 ? 4.350 -66.099 8.489 1.00 28.23 535 THR A CA 1
ATOM 4182 C C . THR A 1 535 ? 4.847 -66.972 9.670 1.00 28.23 535 THR A C 1
ATOM 4184 O O . THR A 1 535 ? 6.057 -66.916 9.912 1.00 28.23 535 THR A O 1
ATOM 4187 N N . PRO A 1 536 ? 4.047 -67.883 10.320 1.00 36.88 536 PRO A N 1
ATOM 4188 C CA . PRO A 1 536 ? 3.286 -68.921 9.585 1.00 36.88 536 PRO A CA 1
ATOM 4189 C C . PRO A 1 536 ? 2.047 -69.651 10.221 1.00 36.88 536 PRO A C 1
ATOM 4191 O O . PRO A 1 536 ? 1.801 -69.617 11.419 1.00 36.88 536 PRO A O 1
ATOM 4194 N N . ILE A 1 537 ? 1.370 -70.423 9.339 1.00 25.73 537 ILE A N 1
ATOM 4195 C CA . ILE A 1 537 ? 0.457 -71.605 9.476 1.00 25.73 537 ILE A CA 1
ATOM 4196 C C . ILE A 1 537 ? -0.957 -71.446 10.094 1.00 25.73 537 ILE A C 1
ATOM 4198 O O . ILE A 1 537 ? -1.077 -71.333 11.306 1.00 25.73 537 ILE A O 1
ATOM 4202 N N . ALA A 1 538 ? -2.021 -71.675 9.289 1.00 25.09 538 ALA A N 1
ATOM 4203 C CA . ALA A 1 538 ? -3.080 -72.690 9.536 1.00 25.09 538 ALA A CA 1
ATOM 4204 C C . ALA A 1 538 ? -4.175 -72.766 8.436 1.00 25.09 538 ALA A C 1
ATOM 4206 O O . ALA A 1 538 ? -4.673 -71.764 7.937 1.00 25.09 538 ALA A O 1
ATOM 4207 N N . THR A 1 539 ? -4.541 -74.011 8.113 1.00 23.88 539 THR A N 1
ATOM 4208 C CA . THR A 1 539 ? -5.751 -74.559 7.446 1.00 23.88 539 THR A CA 1
ATOM 4209 C C . THR A 1 539 ? -7.072 -73.945 7.957 1.00 23.88 539 THR A C 1
ATOM 4211 O O . THR A 1 539 ? -7.130 -73.653 9.143 1.00 23.88 539 THR A O 1
ATOM 4214 N N . GLY A 1 540 ? -8.211 -73.802 7.266 1.00 23.61 540 GLY A N 1
ATOM 4215 C CA . GLY A 1 540 ? -8.763 -74.228 5.971 1.00 23.61 540 GLY A CA 1
ATOM 4216 C C . GLY A 1 540 ? -10.317 -74.154 6.050 1.00 23.61 540 GLY A C 1
ATOM 4217 O O . GLY A 1 540 ? -10.847 -74.317 7.147 1.00 23.61 540 GLY A O 1
ATOM 4218 N N . THR A 1 541 ? -10.999 -73.959 4.902 1.00 25.25 541 THR A N 1
ATOM 4219 C CA . THR A 1 541 ? -12.467 -74.088 4.591 1.00 25.25 541 THR A CA 1
ATOM 4220 C C . THR A 1 541 ? -13.437 -73.040 5.178 1.00 25.25 541 THR A C 1
ATOM 4222 O O . THR A 1 541 ? -13.341 -72.763 6.367 1.00 25.25 541 THR A O 1
ATOM 4225 N N . ASP A 1 542 ? -14.431 -72.420 4.513 1.00 25.14 542 ASP A N 1
ATOM 4226 C CA . ASP A 1 542 ? -15.001 -72.268 3.140 1.00 25.14 542 ASP A CA 1
ATOM 4227 C C . ASP A 1 542 ? -15.894 -70.972 3.225 1.00 25.14 542 ASP A C 1
ATOM 4229 O O . ASP A 1 542 ? -16.371 -70.675 4.317 1.00 25.14 542 ASP A O 1
ATOM 4233 N N . GLU A 1 543 ? -16.067 -70.038 2.268 1.00 27.94 543 GLU A N 1
ATOM 4234 C CA . GLU A 1 543 ? -16.892 -70.037 1.034 1.00 27.94 543 GLU A CA 1
ATOM 4235 C C . GLU A 1 543 ? -16.707 -68.696 0.230 1.00 27.94 543 GLU A C 1
ATOM 4237 O O . GLU A 1 543 ? -16.275 -67.680 0.768 1.00 27.94 543 GLU A O 1
ATOM 4242 N N . PHE A 1 544 ? -17.032 -68.733 -1.075 1.00 24.95 544 PHE A N 1
ATOM 4243 C CA . PHE A 1 544 ? -16.674 -67.896 -2.261 1.00 24.95 544 PHE A CA 1
ATOM 4244 C C . PHE A 1 544 ? -17.503 -66.591 -2.515 1.00 24.95 544 PHE A C 1
ATOM 4246 O O . PHE A 1 544 ? -18.452 -66.380 -1.766 1.00 24.95 544 PHE A O 1
ATOM 4253 N N . PRO A 1 545 ? -17.311 -65.761 -3.600 1.00 37.50 545 PRO A N 1
ATOM 4254 C CA . PRO A 1 545 ? -16.342 -65.773 -4.730 1.00 37.50 545 PRO A CA 1
ATOM 4255 C C . PRO A 1 545 ? -15.661 -64.410 -5.074 1.00 37.50 545 PRO A C 1
ATOM 4257 O O . PRO A 1 545 ? -16.251 -63.355 -4.896 1.00 37.50 545 PRO A O 1
ATOM 4260 N N . TRP A 1 546 ? -14.454 -64.441 -5.664 1.00 23.03 546 TRP A N 1
ATOM 4261 C CA . TRP A 1 546 ? -13.947 -63.653 -6.823 1.00 23.03 546 TRP A CA 1
ATOM 4262 C C . TRP A 1 546 ? -12.400 -63.648 -6.835 1.00 23.03 546 TRP A C 1
ATOM 4264 O O . TRP A 1 546 ? -11.770 -63.479 -5.798 1.00 23.03 546 TRP A O 1
ATOM 4274 N N . ARG A 1 547 ? -11.833 -63.721 -8.054 1.00 23.22 547 ARG A N 1
ATOM 4275 C CA . ARG A 1 547 ? -10.430 -63.519 -8.507 1.00 23.22 547 ARG A CA 1
ATOM 4276 C C . ARG A 1 547 ? -9.529 -64.751 -8.779 1.00 23.22 547 ARG A C 1
ATOM 4278 O O . ARG A 1 547 ? -9.632 -65.764 -8.096 1.00 23.22 547 ARG A O 1
ATOM 4285 N N . PRO A 1 548 ? -8.657 -64.653 -9.815 1.00 26.48 548 PRO A N 1
ATOM 4286 C CA . PRO A 1 548 ? -7.841 -65.750 -10.348 1.00 26.48 548 PRO A CA 1
ATOM 4287 C C . PRO A 1 548 ? -6.478 -65.899 -9.626 1.00 26.48 548 PRO A C 1
ATOM 4289 O O . PRO A 1 548 ? -5.941 -64.894 -9.160 1.00 26.48 548 PRO A O 1
ATOM 4292 N N . PRO A 1 549 ? -5.857 -67.099 -9.591 1.00 24.09 549 PRO A N 1
ATOM 4293 C CA . PRO A 1 549 ? -4.460 -67.299 -9.183 1.00 24.09 549 PRO A CA 1
ATOM 4294 C C . PRO A 1 549 ? -3.539 -67.508 -10.407 1.00 24.09 549 PRO A C 1
ATOM 4296 O O . PRO A 1 549 ? -3.931 -68.129 -11.389 1.00 24.09 549 PRO A O 1
ATOM 4299 N N . ARG A 1 550 ? -2.395 -66.815 -10.487 1.00 24.92 550 ARG A N 1
ATOM 4300 C CA . ARG A 1 550 ? -1.057 -67.093 -9.903 1.00 24.92 550 ARG A CA 1
ATOM 4301 C C . ARG A 1 550 ? -0.187 -68.092 -10.694 1.00 24.92 550 ARG A C 1
ATOM 4303 O O . ARG A 1 550 ? -0.428 -69.289 -10.695 1.00 24.92 550 ARG A O 1
ATOM 4310 N N . SER A 1 551 ? 0.867 -67.521 -11.280 1.00 28.55 551 SER A N 1
ATOM 4311 C CA . SER A 1 551 ? 2.298 -67.810 -11.054 1.00 28.55 551 SER A CA 1
ATOM 4312 C C . SER A 1 551 ? 2.897 -69.218 -11.265 1.00 28.55 551 SER A C 1
ATOM 4314 O O . SER A 1 551 ? 2.654 -70.132 -10.492 1.00 28.55 551 SER A O 1
ATOM 4316 N N . ALA A 1 552 ? 3.878 -69.244 -12.181 1.00 29.19 552 ALA A N 1
ATOM 4317 C CA . ALA A 1 552 ? 5.226 -69.842 -12.095 1.00 29.19 552 ALA A CA 1
ATOM 4318 C C . ALA A 1 552 ? 5.441 -71.375 -12.016 1.00 29.19 552 ALA A C 1
ATOM 4320 O O . ALA A 1 552 ? 5.140 -72.033 -11.025 1.00 29.19 552 ALA A O 1
ATOM 4321 N N . THR A 1 553 ? 6.159 -71.914 -13.015 1.00 23.61 553 THR A N 1
ATOM 4322 C CA . THR A 1 553 ? 7.016 -73.127 -12.952 1.00 23.61 553 THR A CA 1
ATOM 4323 C C . THR A 1 553 ? 8.038 -73.019 -14.116 1.00 23.61 553 THR A C 1
ATOM 4325 O O . THR A 1 553 ? 7.632 -72.743 -15.237 1.00 23.61 553 THR A O 1
ATOM 4328 N N . ILE A 1 554 ? 9.344 -72.863 -13.844 1.00 22.27 554 ILE A N 1
ATOM 4329 C CA . ILE A 1 554 ? 10.428 -73.879 -13.925 1.00 22.27 554 ILE A CA 1
ATOM 4330 C C . ILE A 1 554 ? 10.985 -74.168 -15.346 1.00 22.27 554 ILE A C 1
ATOM 4332 O O . ILE A 1 554 ? 10.288 -74.690 -16.199 1.00 22.27 554 ILE A O 1
ATOM 4336 N N . ILE A 1 555 ? 12.290 -73.873 -15.485 1.00 21.11 555 ILE A N 1
ATOM 4337 C CA . ILE A 1 555 ? 13.411 -74.622 -16.112 1.00 21.11 555 ILE A CA 1
ATOM 4338 C C . ILE A 1 555 ? 13.328 -75.074 -17.595 1.00 21.11 555 ILE A C 1
ATOM 4340 O O . ILE A 1 555 ? 12.459 -75.832 -17.998 1.00 21.11 555 ILE A O 1
ATOM 4344 N N . SER A 1 556 ? 14.364 -74.625 -18.326 1.00 25.17 556 SER A N 1
ATOM 4345 C CA . SER A 1 556 ? 15.028 -75.075 -19.573 1.00 25.17 556 SER A CA 1
ATOM 4346 C C . SER A 1 556 ? 14.437 -76.186 -20.453 1.00 25.17 556 SER A C 1
ATOM 4348 O O . SER A 1 556 ? 14.112 -77.253 -19.945 1.00 25.17 556 SER A O 1
ATOM 4350 N N . VAL A 1 557 ? 14.536 -75.981 -21.777 1.00 24.23 557 VAL A N 1
ATOM 4351 C CA . VAL A 1 557 ? 15.058 -76.882 -22.847 1.00 24.23 557 VAL A CA 1
ATOM 4352 C C . VAL A 1 557 ? 14.877 -76.108 -24.180 1.00 24.23 557 VAL A C 1
ATOM 4354 O O . VAL A 1 557 ? 13.802 -75.568 -24.418 1.00 24.23 557 VAL A O 1
ATOM 4357 N N . GLU A 1 558 ? 15.954 -75.693 -24.868 1.00 24.95 558 GLU A N 1
ATOM 4358 C CA . GLU A 1 558 ? 16.569 -76.384 -26.034 1.00 24.95 558 GLU A CA 1
ATOM 4359 C C . GLU A 1 558 ? 15.567 -76.548 -27.196 1.00 24.95 558 GLU A C 1
ATOM 4361 O O . GLU A 1 558 ? 14.575 -77.250 -27.068 1.00 24.95 558 GLU A O 1
ATOM 4366 N N . GLU A 1 559 ? 15.622 -75.760 -28.273 1.00 27.17 559 GLU A N 1
ATOM 4367 C CA . GLU A 1 559 ? 16.346 -75.951 -29.551 1.00 27.17 559 GLU A CA 1
ATOM 4368 C C . GLU A 1 559 ? 15.531 -75.104 -30.573 1.00 27.17 559 GLU A C 1
ATOM 4370 O O . GLU A 1 559 ? 14.339 -74.904 -30.371 1.00 27.17 559 GLU A O 1
ATOM 4375 N N . GLN A 1 560 ? 15.973 -74.538 -31.693 1.00 27.56 560 GLN A N 1
ATOM 4376 C CA . GLN A 1 560 ? 17.136 -74.663 -32.560 1.00 27.56 560 GLN A CA 1
ATOM 4377 C C . GLN A 1 560 ? 17.023 -73.489 -33.556 1.00 27.56 560 GLN A C 1
ATOM 4379 O O . GLN A 1 560 ? 15.936 -73.250 -34.078 1.00 27.56 560 GLN A O 1
ATOM 4384 N N . SER A 1 561 ? 18.128 -72.810 -33.878 1.00 27.77 561 SER A N 1
ATOM 4385 C CA . SER A 1 561 ? 18.502 -72.512 -35.274 1.00 27.77 561 SER A CA 1
ATOM 4386 C C . SER A 1 561 ? 19.777 -71.658 -35.339 1.00 27.77 561 SER A C 1
ATOM 4388 O O . SER A 1 561 ? 19.706 -70.435 -35.313 1.00 27.77 561 SER A O 1
ATOM 4390 N N . LEU A 1 562 ? 20.903 -72.370 -35.512 1.00 27.42 562 LEU A N 1
ATOM 4391 C CA . LEU A 1 562 ? 22.036 -72.077 -36.414 1.00 27.42 562 LEU A CA 1
ATOM 4392 C C . LEU A 1 562 ? 22.826 -70.767 -36.163 1.00 27.42 562 LEU A C 1
ATOM 4394 O O . LEU A 1 562 ? 22.306 -69.676 -36.306 1.00 27.42 562 LEU A O 1
ATOM 4398 N N . GLY A 1 563 ? 24.131 -70.768 -35.889 1.00 25.61 563 GLY A N 1
ATOM 4399 C CA . GLY A 1 563 ? 25.125 -71.818 -36.044 1.00 25.61 563 GLY A CA 1
ATOM 4400 C C . GLY A 1 563 ? 26.519 -71.338 -35.613 1.00 25.61 563 GLY A C 1
ATOM 4401 O O . GLY A 1 563 ? 26.860 -70.161 -35.648 1.00 25.61 563 GLY A O 1
ATOM 4402 N N . THR A 1 564 ? 27.282 -72.324 -35.170 1.00 24.22 564 THR A N 1
ATOM 4403 C CA . THR A 1 564 ? 28.667 -72.396 -34.687 1.00 24.22 564 THR A CA 1
ATOM 4404 C C . THR A 1 564 ? 29.761 -71.786 -35.576 1.00 24.22 564 THR A C 1
ATOM 4406 O O . THR A 1 564 ? 29.718 -71.967 -36.788 1.00 24.22 564 THR A O 1
ATOM 4409 N N . SER A 1 565 ? 30.826 -71.242 -34.960 1.00 24.95 565 SER A N 1
ATOM 4410 C CA . SER A 1 565 ? 32.216 -71.789 -34.964 1.00 24.95 565 SER A CA 1
ATOM 4411 C C . SER A 1 565 ? 33.172 -70.768 -34.305 1.00 24.95 565 SER A C 1
ATOM 4413 O O . SER A 1 565 ? 33.262 -69.634 -34.753 1.00 24.95 565 SER A O 1
ATOM 4415 N N . ILE A 1 566 ? 33.760 -71.007 -33.125 1.00 25.19 566 ILE A N 1
ATOM 4416 C CA . ILE A 1 566 ? 35.059 -71.676 -32.871 1.00 25.19 566 ILE A CA 1
ATOM 4417 C C . ILE A 1 566 ? 36.161 -71.321 -33.897 1.00 25.19 566 ILE A C 1
ATOM 4419 O O . ILE A 1 566 ? 36.090 -71.790 -35.027 1.00 25.19 566 ILE A O 1
ATOM 4423 N N . HIS A 1 567 ? 37.196 -70.559 -33.492 1.00 25.61 567 HIS A N 1
ATOM 4424 C CA . HIS A 1 567 ? 38.606 -71.009 -33.384 1.00 25.61 567 HIS A CA 1
ATOM 4425 C C . HIS A 1 567 ? 39.626 -69.858 -33.153 1.00 25.61 567 HIS A C 1
ATOM 4427 O O . HIS A 1 567 ? 39.746 -68.936 -33.944 1.00 25.61 567 HIS A O 1
ATOM 4433 N N . GLN A 1 568 ? 40.397 -70.004 -32.063 1.00 24.00 568 GLN A N 1
ATOM 4434 C CA . GLN A 1 568 ? 41.868 -69.874 -31.943 1.00 24.00 568 GLN A CA 1
ATOM 4435 C C . GLN A 1 568 ? 42.641 -68.573 -32.316 1.00 24.00 568 GLN A C 1
ATOM 4437 O O . GLN A 1 568 ? 42.795 -68.197 -33.469 1.00 24.00 568 GLN A O 1
ATOM 4442 N N . ARG A 1 569 ? 43.292 -68.017 -31.271 1.00 22.14 569 ARG A N 1
ATOM 4443 C CA . ARG A 1 569 ? 44.687 -67.485 -31.157 1.00 22.14 569 ARG A CA 1
ATOM 4444 C C . ARG A 1 569 ? 45.723 -68.037 -32.188 1.00 22.14 569 ARG A C 1
ATOM 4446 O O . ARG A 1 569 ? 45.507 -69.152 -32.649 1.00 22.14 569 ARG A O 1
ATOM 4453 N N . PRO A 1 570 ? 46.995 -67.543 -32.243 1.00 41.28 570 PRO A N 1
ATOM 4454 C CA . PRO A 1 570 ? 47.592 -66.190 -32.067 1.00 41.28 570 PRO A CA 1
ATOM 4455 C C . PRO A 1 570 ? 48.819 -65.913 -33.014 1.00 41.28 570 PRO A C 1
ATOM 4457 O O . PRO A 1 570 ? 49.235 -66.810 -33.735 1.00 41.28 570 PRO A O 1
ATOM 4460 N N . ARG A 1 571 ? 49.512 -64.758 -32.835 1.00 23.59 571 ARG A N 1
ATOM 4461 C CA . ARG A 1 571 ? 50.935 -64.451 -33.218 1.00 23.59 571 ARG A CA 1
ATOM 4462 C C . ARG A 1 571 ? 51.229 -64.385 -34.736 1.00 23.59 571 ARG A C 1
ATOM 4464 O O . ARG A 1 571 ? 50.621 -65.102 -35.502 1.00 23.59 571 ARG A O 1
ATOM 4471 N N . SER A 1 572 ? 52.149 -63.598 -35.294 1.00 22.64 572 SER A N 1
ATOM 4472 C CA . SER A 1 572 ? 53.269 -62.722 -34.893 1.00 22.64 572 SER A C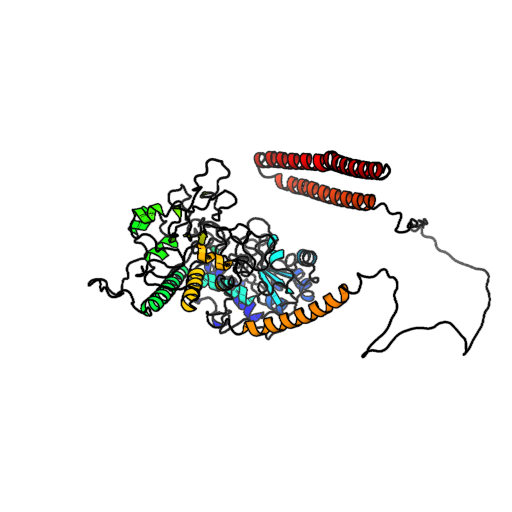A 1
ATOM 4473 C C . SER A 1 572 ? 53.624 -61.889 -36.157 1.00 22.64 572 SER A C 1
ATOM 4475 O O . SER A 1 572 ? 53.235 -62.283 -37.250 1.00 22.64 572 SER A O 1
ATOM 4477 N N . SER A 1 573 ? 54.217 -60.693 -36.107 1.00 24.97 573 SER A N 1
ATOM 4478 C CA . SER A 1 573 ? 55.666 -60.370 -36.091 1.00 24.97 573 SER A CA 1
ATOM 4479 C C . SER A 1 573 ? 55.998 -59.422 -37.253 1.00 24.97 573 SER A C 1
ATOM 4481 O O . SER A 1 573 ? 55.718 -59.795 -38.384 1.00 24.97 573 SER A O 1
ATOM 4483 N N . GLN A 1 574 ? 56.704 -58.325 -36.924 1.00 26.09 574 GLN A N 1
ATOM 4484 C CA . GLN A 1 574 ? 57.817 -57.704 -37.679 1.00 26.09 574 GLN A CA 1
ATOM 4485 C C . GLN A 1 574 ? 57.515 -57.104 -39.066 1.00 26.09 574 GLN A C 1
ATOM 4487 O O . GLN A 1 574 ? 56.701 -57.620 -39.809 1.00 26.09 574 GLN A O 1
ATOM 4492 N N . ASN A 1 575 ? 58.198 -56.079 -39.565 1.00 25.55 575 ASN A N 1
ATOM 4493 C CA . ASN A 1 575 ? 59.123 -55.046 -39.084 1.00 25.55 575 ASN A CA 1
ATOM 4494 C C . ASN A 1 575 ? 59.369 -54.136 -40.314 1.00 25.55 575 ASN A C 1
ATOM 4496 O O . ASN A 1 575 ? 59.016 -54.507 -41.430 1.00 25.55 575 ASN A O 1
ATOM 4500 N N . GLU A 1 576 ? 60.101 -53.046 -40.073 1.00 26.48 576 GLU A N 1
ATOM 4501 C CA . GLU A 1 576 ? 60.846 -52.207 -41.031 1.00 26.48 576 GLU A CA 1
ATOM 4502 C C . GLU A 1 576 ? 60.074 -51.050 -41.680 1.00 26.48 576 GLU A C 1
ATOM 4504 O O . GLU A 1 576 ? 58.967 -51.232 -42.166 1.00 26.48 576 GLU A O 1
ATOM 4509 N N . ALA A 1 577 ? 60.613 -49.839 -41.832 1.00 26.62 577 ALA A N 1
ATOM 4510 C CA . ALA A 1 577 ? 61.665 -49.015 -41.205 1.00 26.62 577 ALA A CA 1
ATOM 4511 C C . ALA A 1 577 ? 61.879 -47.812 -42.161 1.00 26.62 577 ALA A C 1
ATOM 4513 O O . ALA A 1 577 ? 61.532 -47.905 -43.334 1.00 26.62 577 ALA A O 1
ATOM 4514 N N . GLU A 1 578 ? 62.530 -46.758 -41.649 1.00 27.88 578 GLU A N 1
ATOM 4515 C CA . GLU A 1 578 ? 63.104 -45.584 -42.352 1.00 27.88 578 GLU A CA 1
ATOM 4516 C C . GLU A 1 578 ? 62.127 -44.443 -42.729 1.00 27.88 578 GLU A C 1
ATOM 4518 O O . GLU A 1 578 ? 61.067 -44.675 -43.287 1.00 27.88 578 GLU A O 1
ATOM 4523 N N . HIS A 1 579 ? 62.405 -43.152 -42.486 1.00 28.28 579 HIS A N 1
ATOM 4524 C CA . HIS A 1 579 ? 63.571 -42.475 -41.905 1.00 28.28 579 HIS A CA 1
ATOM 4525 C C . HIS A 1 579 ? 63.206 -41.026 -41.475 1.00 28.28 579 HIS A C 1
ATOM 4527 O O . HIS A 1 579 ? 62.510 -40.336 -42.207 1.00 28.28 579 HIS A O 1
ATOM 4533 N N . ALA A 1 580 ? 63.756 -40.609 -40.321 1.00 26.52 580 ALA A N 1
ATOM 4534 C CA . ALA A 1 580 ? 64.295 -39.288 -39.921 1.00 26.52 580 ALA A CA 1
ATOM 4535 C C . ALA A 1 580 ? 63.473 -37.978 -40.069 1.00 26.52 580 ALA A C 1
ATOM 4537 O O . ALA A 1 580 ? 63.198 -37.545 -41.179 1.00 26.52 580 ALA A O 1
ATOM 4538 N N . ASP A 1 581 ? 63.277 -37.240 -38.961 1.00 25.66 581 ASP A N 1
ATOM 4539 C CA . ASP A 1 581 ? 64.158 -36.108 -38.590 1.00 25.66 581 ASP A CA 1
ATOM 4540 C C . ASP A 1 581 ? 63.982 -35.677 -37.109 1.00 25.66 581 ASP A C 1
ATOM 4542 O O . ASP A 1 581 ? 62.968 -35.962 -36.473 1.00 25.66 581 ASP A O 1
ATOM 4546 N N . MET A 1 582 ? 65.023 -35.053 -36.552 1.00 25.23 582 MET A N 1
ATOM 4547 C CA . MET A 1 582 ? 65.226 -34.645 -35.152 1.00 25.23 582 MET A CA 1
ATOM 4548 C C . MET A 1 582 ? 64.427 -33.401 -34.730 1.00 25.23 582 MET A C 1
ATOM 4550 O O . MET A 1 582 ? 64.335 -32.438 -35.482 1.00 25.23 582 MET A O 1
ATOM 4554 N N . GLY A 1 583 ? 64.009 -33.339 -33.457 1.00 25.02 583 GLY A N 1
ATOM 4555 C CA . GLY A 1 583 ? 63.562 -32.080 -32.845 1.00 25.02 583 GLY A CA 1
ATOM 4556 C C . GLY A 1 583 ? 62.906 -32.218 -31.472 1.00 25.02 583 GLY A C 1
ATOM 4557 O O . GLY A 1 583 ? 61.692 -32.226 -31.371 1.00 25.02 583 GLY A O 1
ATOM 4558 N N . GLN A 1 584 ? 63.752 -32.365 -30.453 1.00 24.09 584 GLN A N 1
ATOM 4559 C CA . GLN A 1 584 ? 63.573 -32.178 -29.003 1.00 24.09 584 GLN A CA 1
ATOM 4560 C C . GLN A 1 584 ? 62.208 -31.771 -28.396 1.00 24.09 584 GLN A C 1
ATOM 4562 O O . GLN A 1 584 ? 61.657 -30.723 -28.705 1.00 24.09 584 GLN A O 1
ATOM 4567 N N . ALA A 1 585 ? 61.894 -32.525 -27.330 1.00 24.66 585 ALA A N 1
ATOM 4568 C CA . ALA A 1 585 ? 61.253 -32.114 -26.074 1.00 24.66 585 ALA A CA 1
ATOM 4569 C C . ALA A 1 585 ? 59.745 -31.814 -26.099 1.00 24.66 585 ALA A C 1
ATOM 4571 O O . ALA A 1 585 ? 59.338 -30.688 -26.337 1.00 24.66 585 ALA A O 1
ATOM 4572 N N . ASP A 1 586 ? 58.944 -32.844 -25.797 1.00 26.20 586 ASP A N 1
ATOM 4573 C CA . ASP A 1 586 ? 57.932 -32.851 -24.721 1.00 26.20 586 ASP A CA 1
ATOM 4574 C C . ASP A 1 586 ? 56.984 -34.052 -24.899 1.00 26.20 586 ASP A C 1
ATOM 4576 O O . ASP A 1 586 ? 56.335 -34.162 -25.934 1.00 26.20 586 ASP A O 1
ATOM 4580 N N . ALA A 1 587 ? 56.931 -34.966 -23.911 1.00 25.78 587 ALA A N 1
ATOM 4581 C CA . ALA A 1 587 ? 55.724 -35.687 -23.449 1.00 25.78 587 ALA A CA 1
ATOM 4582 C C . ALA A 1 587 ? 56.010 -37.016 -22.709 1.00 25.78 587 ALA A C 1
ATOM 4584 O O . ALA A 1 587 ? 56.719 -37.901 -23.181 1.00 25.78 587 ALA A O 1
ATOM 4585 N N . SER A 1 588 ? 55.278 -37.175 -21.602 1.00 25.55 588 SER A N 1
ATOM 4586 C CA . SER A 1 588 ? 54.743 -38.414 -21.012 1.00 25.55 588 SER A CA 1
ATOM 4587 C C . SER A 1 588 ? 55.698 -39.449 -20.398 1.00 25.55 588 SER A C 1
ATOM 4589 O O . SER A 1 588 ? 56.264 -40.303 -21.073 1.00 25.55 588 SER A O 1
ATOM 4591 N N . ILE A 1 589 ? 55.710 -39.484 -19.062 1.00 26.17 589 ILE A N 1
ATOM 4592 C CA . ILE A 1 589 ? 55.704 -40.747 -18.319 1.00 26.17 589 ILE A CA 1
ATOM 4593 C C . ILE A 1 589 ? 54.297 -40.902 -17.744 1.00 26.17 589 ILE A C 1
ATOM 4595 O O . ILE A 1 589 ? 53.909 -40.230 -16.792 1.00 26.17 589 ILE A O 1
ATOM 4599 N N . THR A 1 590 ? 53.534 -41.791 -18.370 1.00 26.20 590 THR A N 1
ATOM 4600 C CA . THR A 1 590 ? 52.420 -42.514 -17.764 1.00 26.20 590 THR A CA 1
ATOM 4601 C C . THR A 1 590 ? 52.957 -43.335 -16.595 1.00 26.20 590 THR A C 1
ATOM 4603 O O . THR A 1 590 ? 53.725 -44.276 -16.797 1.00 26.20 590 THR A O 1
ATOM 4606 N N . GLY A 1 591 ? 52.581 -42.954 -15.378 1.00 26.91 591 GLY A N 1
ATOM 4607 C CA . GLY A 1 591 ? 52.734 -43.772 -14.184 1.00 26.91 591 GLY A CA 1
ATOM 4608 C C . GLY A 1 591 ? 51.379 -44.347 -13.803 1.00 26.91 591 GLY A C 1
ATOM 4609 O O . GLY A 1 591 ? 50.491 -43.608 -13.383 1.00 26.91 591 GLY A O 1
ATOM 4610 N N . ASP A 1 592 ? 51.235 -45.657 -13.976 1.00 26.64 592 ASP A N 1
ATOM 4611 C CA . ASP A 1 592 ? 50.132 -46.464 -13.466 1.00 26.64 592 ASP A CA 1
ATOM 4612 C C . ASP A 1 592 ? 49.811 -46.096 -12.013 1.00 26.64 592 ASP A C 1
ATOM 4614 O O . ASP A 1 592 ? 50.613 -46.329 -11.108 1.00 26.64 592 ASP A O 1
ATOM 4618 N N . THR A 1 593 ? 48.615 -45.558 -11.772 1.00 27.34 593 THR A N 1
ATOM 4619 C CA . THR A 1 593 ? 48.043 -45.522 -10.425 1.00 27.34 593 THR A CA 1
ATOM 4620 C C . THR A 1 593 ? 46.904 -46.528 -10.395 1.00 27.34 593 THR A C 1
ATOM 4622 O O . THR A 1 593 ? 45.794 -46.263 -10.850 1.00 27.34 593 THR A O 1
ATOM 4625 N N . LEU A 1 594 ? 47.229 -47.723 -9.902 1.00 31.02 594 LEU A N 1
ATOM 4626 C CA . LEU A 1 594 ? 46.272 -48.704 -9.402 1.00 31.02 594 LEU A CA 1
ATOM 4627 C C . LEU A 1 594 ? 45.231 -47.977 -8.539 1.00 31.02 594 LEU A C 1
ATOM 4629 O O . LEU A 1 594 ? 45.578 -47.373 -7.524 1.00 31.02 594 LEU A O 1
ATOM 4633 N N . GLY A 1 595 ? 43.970 -48.009 -8.972 1.00 28.23 595 GLY A N 1
ATOM 4634 C CA . GLY A 1 595 ? 42.857 -47.434 -8.223 1.00 28.23 595 GLY A CA 1
ATOM 4635 C C . GLY A 1 595 ? 42.739 -48.065 -6.829 1.00 28.23 595 GLY A C 1
ATOM 4636 O O . GLY A 1 595 ? 43.055 -49.250 -6.669 1.00 28.23 595 GLY A O 1
ATOM 4637 N N . PRO A 1 596 ? 42.282 -47.318 -5.808 1.00 30.81 596 PRO A N 1
ATOM 4638 C CA . PRO A 1 596 ? 42.010 -47.907 -4.510 1.00 30.81 596 PRO A CA 1
ATOM 4639 C C . PRO A 1 596 ? 40.855 -48.900 -4.659 1.00 30.81 596 PRO A C 1
ATOM 4641 O O . PRO A 1 596 ? 39.728 -48.543 -5.001 1.00 30.81 596 PRO A O 1
ATOM 4644 N N . SER A 1 597 ? 41.169 -50.168 -4.413 1.00 29.88 597 SER A N 1
ATOM 4645 C CA . SER A 1 597 ? 40.217 -51.251 -4.212 1.00 29.88 597 SER A CA 1
ATOM 4646 C C . SER A 1 597 ? 39.126 -50.809 -3.239 1.00 29.88 597 SER A C 1
ATOM 4648 O O . SER A 1 597 ? 39.382 -50.634 -2.047 1.00 29.88 597 SER A O 1
ATOM 4650 N N . SER A 1 598 ? 37.912 -50.619 -3.754 1.00 37.19 598 SER A N 1
ATOM 4651 C CA . SER A 1 598 ? 36.725 -50.344 -2.958 1.00 37.19 598 SER A CA 1
ATOM 4652 C C . SER A 1 598 ? 36.429 -51.553 -2.072 1.00 37.19 598 SER A C 1
ATOM 4654 O O . SER A 1 598 ? 36.022 -52.605 -2.571 1.00 37.19 598 SER A O 1
ATOM 4656 N N . LEU A 1 599 ? 36.635 -51.411 -0.764 1.00 35.50 599 LEU A N 1
ATOM 4657 C CA . LEU A 1 599 ? 36.107 -52.360 0.214 1.00 35.50 599 LEU A CA 1
ATOM 4658 C C . LEU A 1 599 ? 34.565 -52.422 0.089 1.00 35.50 599 LEU A C 1
ATOM 4660 O O . LEU A 1 599 ? 33.943 -51.385 -0.176 1.00 35.50 599 LEU A O 1
ATOM 4664 N N . PRO A 1 600 ? 33.933 -53.601 0.246 1.00 34.47 600 PRO A N 1
ATOM 4665 C CA . PRO A 1 600 ? 32.480 -53.750 0.178 1.00 34.47 600 PRO A CA 1
ATOM 4666 C C . PRO A 1 600 ? 31.747 -52.896 1.227 1.00 34.47 600 PRO A C 1
ATOM 4668 O O . PRO A 1 600 ? 32.247 -52.668 2.326 1.00 34.47 600 PRO A O 1
ATOM 4671 N N . ALA A 1 601 ? 30.524 -52.466 0.901 1.00 38.97 601 ALA A N 1
ATOM 4672 C CA . ALA A 1 601 ? 29.722 -51.468 1.624 1.00 38.97 601 ALA A CA 1
ATOM 4673 C C . ALA A 1 601 ? 29.380 -51.771 3.104 1.00 38.97 601 ALA A C 1
ATOM 4675 O O . ALA A 1 601 ? 28.774 -50.929 3.758 1.00 38.97 601 ALA A O 1
ATOM 4676 N N . TYR A 1 602 ? 29.769 -52.925 3.652 1.00 40.84 602 TYR A N 1
ATOM 4677 C CA . TYR A 1 602 ? 29.541 -53.270 5.060 1.00 40.84 602 TYR A CA 1
ATOM 4678 C C . TYR A 1 602 ? 30.752 -52.983 5.976 1.00 40.84 602 TYR A C 1
ATOM 4680 O O . TYR A 1 602 ? 30.643 -53.155 7.186 1.00 40.84 602 TYR A O 1
ATOM 4688 N N . GLU A 1 603 ? 31.885 -52.519 5.426 1.00 36.12 603 GLU A N 1
ATOM 4689 C CA . GLU A 1 603 ? 33.113 -52.185 6.179 1.00 36.12 603 GLU A CA 1
ATOM 4690 C C . GLU A 1 603 ? 33.494 -50.686 6.138 1.00 36.12 603 GLU A C 1
ATOM 4692 O O . GLU A 1 603 ? 34.543 -50.304 6.656 1.00 36.12 603 GLU A O 1
ATOM 4697 N N . ARG A 1 604 ? 32.653 -49.799 5.577 1.00 38.31 604 ARG A N 1
ATOM 4698 C CA . ARG A 1 604 ? 32.860 -48.340 5.685 1.00 38.31 604 ARG A CA 1
ATOM 4699 C C . ARG A 1 604 ? 32.408 -47.836 7.051 1.00 38.31 604 ARG A C 1
ATOM 4701 O O . ARG A 1 604 ? 31.244 -47.959 7.424 1.00 38.31 604 ARG A O 1
ATOM 4708 N N . ASN A 1 605 ? 33.340 -47.250 7.790 1.00 41.84 605 ASN A N 1
ATOM 4709 C CA . ASN A 1 605 ? 33.089 -46.684 9.104 1.00 41.84 605 ASN A CA 1
ATOM 4710 C C . ASN A 1 605 ? 32.275 -45.386 8.947 1.00 41.84 605 ASN A C 1
ATOM 4712 O O . ASN A 1 605 ? 32.804 -44.353 8.548 1.00 41.84 605 ASN A O 1
ATOM 4716 N N . TYR A 1 606 ? 30.976 -45.448 9.249 1.00 38.28 606 TYR A N 1
ATOM 4717 C CA . TYR A 1 606 ? 29.996 -44.355 9.114 1.00 38.28 606 TYR A CA 1
ATOM 4718 C C . TYR A 1 606 ? 30.437 -43.016 9.751 1.00 38.28 606 TYR A C 1
ATOM 4720 O O . TYR A 1 606 ? 29.969 -41.946 9.360 1.00 38.28 606 TYR A O 1
ATOM 4728 N N . TYR A 1 607 ? 31.355 -43.062 10.719 1.00 37.34 607 TYR A N 1
ATOM 4729 C CA . TYR A 1 607 ? 31.878 -41.892 11.424 1.00 37.34 607 TYR A CA 1
ATOM 4730 C C . TYR A 1 607 ? 33.022 -41.168 10.696 1.00 37.34 607 TYR A C 1
ATOM 4732 O O . TYR A 1 607 ? 33.153 -39.956 10.868 1.00 37.34 607 TYR A O 1
ATOM 4740 N N . ASP A 1 608 ? 33.802 -41.857 9.858 1.00 39.44 608 ASP A N 1
ATOM 4741 C CA . ASP A 1 608 ? 34.946 -41.249 9.162 1.00 39.44 608 ASP A CA 1
ATOM 4742 C C . ASP A 1 608 ? 34.486 -40.375 7.978 1.00 39.44 608 ASP A C 1
ATOM 4744 O O . ASP A 1 608 ? 34.995 -39.269 7.792 1.00 39.44 608 ASP A O 1
ATOM 4748 N N . ASP A 1 609 ? 33.438 -40.793 7.255 1.00 39.97 609 ASP A N 1
ATOM 4749 C CA . ASP A 1 609 ? 32.877 -40.019 6.134 1.00 39.97 609 ASP A CA 1
ATOM 4750 C C . ASP A 1 609 ? 32.216 -38.712 6.612 1.00 39.97 609 ASP A C 1
ATOM 4752 O O . ASP A 1 609 ? 32.427 -37.654 6.017 1.00 39.97 609 ASP A O 1
ATOM 4756 N N . ARG A 1 610 ? 31.480 -38.731 7.735 1.00 40.25 610 ARG A N 1
ATOM 4757 C CA . ARG A 1 610 ? 30.922 -37.494 8.315 1.00 40.25 610 ARG A CA 1
ATOM 4758 C C . ARG A 1 610 ? 31.998 -36.584 8.899 1.00 40.25 610 ARG A C 1
ATOM 4760 O O . ARG A 1 610 ? 31.870 -35.373 8.769 1.00 40.25 610 ARG A O 1
ATOM 4767 N N . TRP A 1 611 ? 33.059 -37.133 9.493 1.00 41.00 611 TRP A N 1
ATOM 4768 C CA . TRP A 1 611 ? 34.170 -36.327 10.002 1.00 41.00 611 TRP A CA 1
ATOM 4769 C C . TRP A 1 611 ? 34.899 -35.586 8.875 1.00 41.00 611 TRP A C 1
ATOM 4771 O O . TRP A 1 611 ? 35.151 -34.388 8.992 1.00 41.00 611 TRP A O 1
ATOM 4781 N N . CYS A 1 612 ? 35.172 -36.255 7.751 1.00 40.03 612 CYS A N 1
ATOM 4782 C CA . CYS A 1 612 ? 35.791 -35.625 6.584 1.00 40.03 612 CYS A CA 1
ATOM 4783 C C . CYS A 1 612 ? 34.891 -34.562 5.935 1.00 40.03 612 CYS A C 1
ATOM 4785 O O . CYS A 1 612 ? 35.388 -33.499 5.564 1.00 40.03 612 CYS A O 1
ATOM 4787 N N . ILE A 1 613 ? 33.577 -34.801 5.859 1.00 44.25 613 ILE A N 1
ATOM 4788 C CA . ILE A 1 613 ? 32.604 -33.820 5.349 1.00 44.25 613 ILE A CA 1
ATOM 4789 C C . ILE A 1 613 ? 32.509 -32.606 6.285 1.00 44.25 613 ILE A C 1
ATOM 4791 O O . ILE A 1 613 ? 32.548 -31.467 5.822 1.00 44.25 613 ILE A O 1
ATOM 4795 N N . SER A 1 614 ? 32.464 -32.819 7.602 1.00 42.94 614 SER A N 1
ATOM 4796 C CA . SER A 1 614 ? 32.462 -31.731 8.586 1.00 42.94 614 SER A CA 1
ATOM 4797 C C . SER A 1 614 ? 33.772 -30.941 8.587 1.00 42.94 614 SER A C 1
ATOM 4799 O O . SER A 1 614 ? 33.740 -29.721 8.715 1.00 42.94 614 SER A O 1
ATOM 4801 N N . LEU A 1 615 ? 34.919 -31.596 8.385 1.00 42.78 615 LEU A N 1
ATOM 4802 C CA . LEU A 1 615 ? 36.216 -30.928 8.268 1.00 42.78 615 LEU A CA 1
ATOM 4803 C C . LEU A 1 615 ? 36.327 -30.115 6.966 1.00 42.78 615 LEU A C 1
ATOM 4805 O O . LEU A 1 615 ? 36.916 -29.036 6.966 1.00 42.78 615 LEU A O 1
ATOM 4809 N N . ALA A 1 616 ? 35.748 -30.598 5.865 1.00 40.09 616 ALA A N 1
ATOM 4810 C CA . ALA A 1 616 ? 35.682 -29.859 4.604 1.00 40.09 616 ALA A CA 1
ATOM 4811 C C . ALA A 1 616 ? 34.773 -28.623 4.719 1.00 40.09 616 ALA A C 1
ATOM 4813 O O . ALA A 1 616 ? 35.184 -27.529 4.337 1.00 40.09 616 ALA A O 1
ATOM 4814 N N . ALA A 1 617 ? 33.593 -28.770 5.330 1.00 40.94 617 ALA A N 1
ATOM 4815 C CA . ALA A 1 617 ? 32.683 -27.659 5.606 1.00 40.94 617 ALA A CA 1
ATOM 4816 C C . ALA A 1 617 ? 33.309 -26.623 6.560 1.00 40.94 617 ALA A C 1
ATOM 4818 O O . ALA A 1 617 ? 33.216 -25.422 6.324 1.00 40.94 617 ALA A O 1
ATOM 4819 N N . PHE A 1 618 ? 34.025 -27.075 7.594 1.00 42.56 618 PHE A N 1
ATOM 4820 C CA . PHE A 1 618 ? 34.738 -26.195 8.522 1.00 42.56 618 PHE A CA 1
ATOM 4821 C C . PHE A 1 618 ? 35.860 -25.402 7.831 1.00 42.56 618 PHE A C 1
ATOM 4823 O O . PHE A 1 618 ? 35.973 -24.195 8.034 1.00 42.56 618 PHE A O 1
ATOM 4830 N N . ASN A 1 619 ? 36.652 -26.043 6.963 1.00 40.94 619 ASN A N 1
ATOM 4831 C CA . ASN A 1 619 ? 37.691 -25.351 6.193 1.00 40.94 619 ASN A CA 1
ATOM 4832 C C . ASN A 1 619 ? 37.105 -24.355 5.178 1.00 40.94 619 ASN A C 1
ATOM 4834 O O . ASN A 1 619 ? 37.693 -23.294 4.964 1.00 40.94 619 ASN A O 1
ATOM 4838 N N . LEU A 1 620 ? 35.941 -24.653 4.589 1.00 41.19 620 LEU A N 1
ATOM 4839 C CA . LEU A 1 620 ? 35.228 -23.738 3.694 1.00 41.19 620 LEU A CA 1
ATOM 4840 C C . LEU A 1 620 ? 34.782 -22.469 4.440 1.00 41.19 620 LEU A C 1
ATOM 4842 O O . LEU A 1 620 ? 35.075 -21.358 4.000 1.00 41.19 620 LEU A O 1
ATOM 4846 N N . VAL A 1 621 ? 34.172 -22.632 5.617 1.00 42.62 621 VAL A N 1
ATOM 4847 C CA . VAL A 1 621 ? 33.735 -21.518 6.476 1.00 42.62 621 VAL A CA 1
ATOM 4848 C C . VAL A 1 621 ? 34.930 -20.704 6.983 1.00 42.62 621 VAL A C 1
ATOM 4850 O O . VAL A 1 621 ? 34.903 -19.475 6.952 1.00 42.62 621 VAL A O 1
ATOM 4853 N N . GLN A 1 622 ? 36.021 -21.362 7.383 1.00 41.59 622 GLN A N 1
ATOM 4854 C CA . GLN A 1 622 ? 37.248 -20.683 7.807 1.00 41.59 622 GLN A CA 1
ATOM 4855 C C . GLN A 1 622 ? 37.882 -19.874 6.663 1.00 41.59 622 GLN A C 1
ATOM 4857 O O . GLN A 1 622 ? 38.376 -18.769 6.890 1.00 41.59 622 GLN A O 1
ATOM 4862 N N . THR A 1 623 ? 37.833 -20.393 5.434 1.00 42.62 623 THR A N 1
ATOM 4863 C CA . THR A 1 623 ? 38.332 -19.690 4.244 1.00 42.62 623 THR A CA 1
ATOM 4864 C C . THR A 1 623 ? 37.471 -18.468 3.935 1.00 42.62 623 THR A C 1
ATOM 4866 O O . THR A 1 623 ? 38.030 -17.394 3.742 1.00 42.62 623 THR A O 1
ATOM 4869 N N . MET A 1 624 ? 36.139 -18.596 4.000 1.00 41.19 624 MET A N 1
ATOM 4870 C CA . MET A 1 624 ? 35.201 -17.483 3.798 1.00 41.19 624 MET A CA 1
ATOM 4871 C C . MET A 1 624 ? 35.377 -16.357 4.829 1.00 41.19 624 MET A C 1
ATOM 4873 O O . MET A 1 624 ? 35.384 -15.177 4.471 1.00 41.19 624 MET A O 1
ATOM 4877 N N . LEU A 1 625 ? 35.586 -16.710 6.101 1.00 42.19 625 LEU A N 1
ATOM 4878 C CA . LEU A 1 625 ? 35.806 -15.743 7.182 1.00 42.19 625 LEU A CA 1
ATOM 4879 C C . LEU A 1 625 ? 37.161 -15.030 7.062 1.00 42.19 625 LEU A C 1
ATOM 4881 O O . LEU A 1 625 ? 37.246 -13.822 7.290 1.00 42.19 625 LEU A O 1
ATOM 4885 N N . LEU A 1 626 ? 38.217 -15.745 6.660 1.00 41.38 626 LEU A N 1
ATOM 4886 C CA . LEU A 1 626 ? 39.528 -15.143 6.408 1.00 41.38 626 LEU A CA 1
ATOM 4887 C C . LEU A 1 626 ? 39.520 -14.264 5.149 1.00 41.38 626 LEU A C 1
ATOM 4889 O O . LEU A 1 626 ? 40.129 -13.196 5.165 1.00 41.38 626 LEU A O 1
ATOM 4893 N N . SER A 1 627 ? 38.795 -14.643 4.091 1.00 40.16 627 SER A N 1
ATOM 4894 C CA . SER A 1 627 ? 38.642 -13.800 2.899 1.00 40.16 627 SER A CA 1
ATOM 4895 C C . SER A 1 627 ? 37.831 -12.534 3.176 1.00 40.16 627 SER A C 1
ATOM 4897 O O . SER A 1 627 ? 38.224 -11.469 2.711 1.00 40.16 627 SER A O 1
ATOM 4899 N N . MET A 1 628 ? 36.776 -12.593 4.000 1.00 38.91 628 MET A N 1
ATOM 4900 C CA . MET A 1 628 ? 36.046 -11.388 4.425 1.00 38.91 628 MET A CA 1
ATOM 4901 C C . MET A 1 628 ? 36.917 -10.446 5.270 1.00 38.91 628 MET A C 1
ATOM 4903 O O . MET A 1 628 ? 36.846 -9.229 5.106 1.00 38.91 628 MET A O 1
ATOM 4907 N N . ALA A 1 629 ? 37.795 -10.988 6.121 1.00 39.84 629 ALA A N 1
ATOM 4908 C CA . ALA A 1 629 ? 38.736 -10.185 6.902 1.00 39.84 629 ALA A CA 1
ATOM 4909 C C . ALA A 1 629 ? 39.817 -9.508 6.034 1.00 39.84 629 ALA A C 1
ATOM 4911 O O . ALA A 1 629 ? 40.235 -8.393 6.343 1.00 39.84 629 ALA A O 1
ATOM 4912 N N . PHE A 1 630 ? 40.253 -10.150 4.943 1.00 33.19 630 PHE A N 1
ATOM 4913 C CA . PHE A 1 630 ? 41.224 -9.573 4.005 1.00 33.19 630 PHE A CA 1
ATOM 4914 C C . PHE A 1 630 ? 40.597 -8.553 3.046 1.00 33.19 630 PHE A C 1
ATOM 4916 O O . PHE A 1 630 ? 41.197 -7.507 2.813 1.00 33.19 630 PHE A O 1
ATOM 4923 N N . VAL A 1 631 ? 39.379 -8.800 2.552 1.00 38.50 631 VAL A N 1
ATOM 4924 C CA . VAL A 1 631 ? 38.653 -7.846 1.693 1.00 38.50 631 VAL A CA 1
ATOM 4925 C C . VAL A 1 631 ? 38.244 -6.597 2.487 1.00 38.50 631 VAL A C 1
ATOM 4927 O O . VAL A 1 631 ? 38.335 -5.489 1.969 1.00 38.50 631 VAL A O 1
ATOM 4930 N N . GLY A 1 632 ? 37.905 -6.727 3.775 1.00 37.41 632 GLY A N 1
ATOM 4931 C CA . GLY A 1 632 ? 37.623 -5.577 4.644 1.00 37.41 632 GLY A CA 1
ATOM 4932 C C . GLY A 1 632 ? 38.850 -4.733 5.025 1.00 37.41 632 GLY A C 1
ATOM 4933 O O . GLY A 1 632 ? 38.704 -3.558 5.362 1.00 37.41 632 GLY A O 1
ATOM 4934 N N . ALA A 1 633 ? 40.062 -5.296 4.966 1.00 36.25 633 ALA A N 1
ATOM 4935 C CA . ALA A 1 633 ? 41.285 -4.599 5.366 1.00 36.25 633 ALA A CA 1
ATOM 4936 C C . ALA A 1 633 ? 41.812 -3.622 4.298 1.00 36.25 633 ALA A C 1
ATOM 4938 O O . ALA A 1 633 ? 42.412 -2.609 4.660 1.00 36.25 633 ALA A O 1
ATOM 4939 N N . ASP A 1 634 ? 41.556 -3.876 3.009 1.00 33.47 634 ASP A N 1
ATOM 4940 C CA . ASP A 1 634 ? 42.044 -3.019 1.913 1.00 33.47 634 ASP A CA 1
ATOM 4941 C C . ASP A 1 634 ? 41.149 -1.780 1.689 1.00 33.47 634 ASP A C 1
ATOM 4943 O O . ASP A 1 634 ? 41.622 -0.713 1.300 1.00 33.47 634 ASP A O 1
ATOM 4947 N N . TYR A 1 635 ? 39.863 -1.860 2.059 1.00 35.66 635 TYR A N 1
ATOM 4948 C CA . TYR A 1 635 ? 38.926 -0.727 1.998 1.00 35.66 635 TYR A CA 1
ATOM 4949 C C . TYR A 1 635 ? 39.037 0.247 3.187 1.00 35.66 635 TYR A C 1
ATOM 4951 O O . TYR A 1 635 ? 38.549 1.376 3.120 1.00 35.66 635 TYR A O 1
ATOM 4959 N N . ALA A 1 636 ? 39.710 -0.144 4.275 1.00 37.53 636 ALA A N 1
ATOM 4960 C CA . ALA A 1 636 ? 39.814 0.653 5.502 1.00 37.53 636 ALA A CA 1
ATOM 4961 C C . ALA A 1 636 ? 40.999 1.638 5.525 1.00 37.53 636 ALA A C 1
ATOM 4963 O O . ALA A 1 636 ? 41.149 2.401 6.483 1.00 37.53 636 ALA A O 1
ATOM 4964 N N . ALA A 1 637 ? 41.826 1.689 4.476 1.00 35.19 637 ALA A N 1
ATOM 4965 C CA . ALA A 1 637 ? 42.977 2.592 4.424 1.00 35.19 637 ALA A CA 1
ATOM 4966 C C . ALA A 1 637 ? 42.609 4.090 4.307 1.00 35.19 637 ALA A C 1
ATOM 4968 O O . ALA A 1 637 ? 43.515 4.920 4.219 1.00 35.19 637 ALA A O 1
ATOM 4969 N N . HIS A 1 638 ? 41.320 4.469 4.304 1.00 38.78 638 HIS A N 1
ATOM 4970 C CA . HIS A 1 638 ? 40.895 5.867 4.137 1.00 38.78 638 HIS A CA 1
ATOM 4971 C C . HIS A 1 638 ? 39.938 6.462 5.178 1.00 38.78 638 HIS A C 1
ATOM 4973 O O . HIS A 1 638 ? 39.677 7.658 5.080 1.00 38.78 638 HIS A O 1
ATOM 4979 N N . PHE A 1 639 ? 39.475 5.748 6.215 1.00 32.41 639 PHE A N 1
ATOM 4980 C CA . PHE A 1 639 ? 38.587 6.377 7.210 1.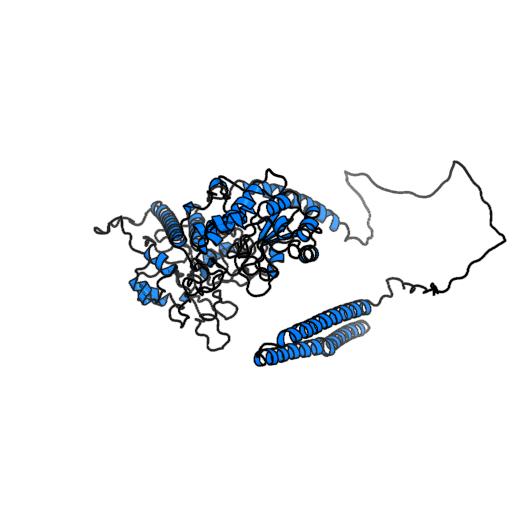00 32.41 639 PHE A CA 1
ATOM 4981 C C . PHE A 1 639 ? 38.803 5.926 8.666 1.00 32.41 639 PHE A C 1
ATOM 4983 O O . PHE A 1 639 ? 38.903 4.748 8.999 1.00 32.41 639 PHE A O 1
ATOM 4990 N N . HIS A 1 640 ? 38.859 6.921 9.558 1.00 36.91 640 HIS A N 1
ATOM 4991 C CA . HIS A 1 640 ? 39.027 6.808 11.009 1.00 36.91 640 HIS A CA 1
ATOM 4992 C C . HIS A 1 640 ? 37.776 6.202 11.684 1.00 36.91 640 HIS A C 1
ATOM 4994 O O . HIS A 1 640 ? 36.910 6.927 12.165 1.00 36.91 640 HIS A O 1
ATOM 5000 N N . ALA A 1 641 ? 37.699 4.872 11.788 1.00 39.28 641 ALA A N 1
ATOM 5001 C CA . ALA A 1 641 ? 36.674 4.173 12.581 1.00 39.28 641 ALA A CA 1
ATOM 5002 C C . ALA A 1 641 ? 37.260 2.999 13.396 1.00 39.28 641 ALA A C 1
ATOM 5004 O O . ALA A 1 641 ? 36.765 1.877 13.385 1.00 39.28 641 ALA A O 1
ATOM 5005 N N . ILE A 1 642 ? 38.334 3.261 14.148 1.00 35.78 642 ILE A N 1
ATOM 5006 C CA . ILE A 1 642 ? 39.059 2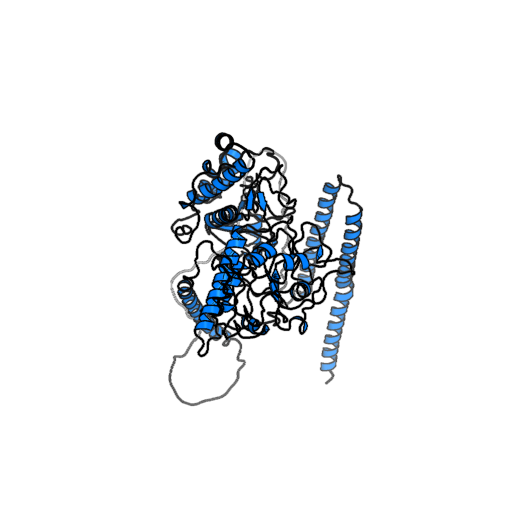.246 14.942 1.00 35.78 642 ILE A CA 1
ATOM 5007 C C . ILE A 1 642 ? 38.244 1.756 16.168 1.00 35.78 642 ILE A C 1
ATOM 5009 O O . ILE A 1 642 ? 38.476 0.663 16.681 1.00 35.78 642 ILE A O 1
ATOM 5013 N N . ALA A 1 643 ? 37.236 2.503 16.636 1.00 35.09 643 ALA A N 1
ATOM 5014 C CA . ALA A 1 643 ? 36.511 2.157 17.867 1.00 35.09 643 ALA A CA 1
ATOM 5015 C C . ALA A 1 643 ? 35.411 1.090 17.680 1.00 35.09 643 ALA A C 1
ATOM 5017 O O . ALA A 1 643 ? 35.189 0.288 18.584 1.00 35.09 643 ALA A O 1
ATOM 5018 N N . VAL A 1 644 ? 34.763 1.042 16.510 1.00 37.97 644 VAL A N 1
ATOM 5019 C CA . VAL A 1 644 ? 33.652 0.109 16.228 1.00 37.97 644 VAL A CA 1
ATOM 5020 C C . VAL A 1 644 ? 34.178 -1.302 15.933 1.00 37.97 644 VAL A C 1
ATOM 5022 O O . VAL A 1 644 ? 33.609 -2.293 16.385 1.00 37.97 644 VAL A O 1
ATOM 5025 N N . TRP A 1 645 ? 35.340 -1.403 15.283 1.00 36.03 645 TRP A N 1
ATOM 5026 C CA . TRP A 1 645 ? 35.933 -2.687 14.896 1.00 36.03 645 TRP A CA 1
ATOM 5027 C C . TRP A 1 645 ? 36.561 -3.460 16.069 1.00 36.03 645 TRP A C 1
ATOM 5029 O O . TRP A 1 645 ? 36.458 -4.684 16.141 1.00 36.03 645 TRP A O 1
ATOM 5039 N N . THR A 1 646 ? 37.160 -2.764 17.044 1.00 34.81 646 THR A N 1
ATOM 5040 C CA . THR A 1 646 ? 37.789 -3.421 18.212 1.00 34.81 646 THR A CA 1
ATOM 5041 C C . THR A 1 646 ? 36.773 -4.124 19.128 1.00 34.81 646 THR A C 1
ATOM 5043 O O . THR A 1 646 ? 37.135 -5.055 19.848 1.00 34.81 646 THR A O 1
ATOM 5046 N N . LEU A 1 647 ? 35.504 -3.698 19.105 1.00 40.19 647 LEU A N 1
ATOM 5047 C CA . LEU A 1 647 ? 34.407 -4.339 19.841 1.00 40.19 647 LEU A CA 1
ATOM 5048 C C . LEU A 1 647 ? 33.840 -5.538 19.069 1.00 40.19 647 LEU A C 1
ATOM 5050 O O . LEU A 1 647 ? 33.652 -6.595 19.666 1.00 40.19 647 LEU A O 1
ATOM 5054 N N . TYR A 1 648 ? 33.707 -5.424 17.743 1.00 36.84 648 TYR A N 1
ATOM 5055 C CA . TYR A 1 648 ? 33.243 -6.515 16.880 1.00 36.84 648 TYR A CA 1
ATOM 5056 C C . TYR A 1 648 ? 34.200 -7.721 16.886 1.00 36.84 648 TYR A C 1
ATOM 5058 O O . TYR A 1 648 ? 33.764 -8.860 17.026 1.00 36.84 648 TYR A O 1
ATOM 5066 N N . ILE A 1 649 ? 35.523 -7.488 16.864 1.00 40.44 649 ILE A N 1
ATOM 5067 C CA . ILE A 1 649 ? 36.520 -8.567 17.012 1.00 40.44 649 ILE A CA 1
ATOM 5068 C C . ILE A 1 649 ? 36.348 -9.305 18.344 1.00 40.44 649 ILE A C 1
ATOM 5070 O O . ILE A 1 649 ? 36.535 -10.516 18.398 1.00 40.44 649 ILE A O 1
ATOM 5074 N N . LYS A 1 650 ? 36.010 -8.603 19.430 1.00 37.22 650 LYS A N 1
ATOM 5075 C CA . LYS A 1 650 ? 35.922 -9.205 20.766 1.00 37.22 650 LYS A CA 1
ATOM 5076 C C . LYS A 1 650 ? 34.742 -10.170 20.888 1.00 37.22 650 LYS A C 1
ATOM 5078 O O . LYS A 1 650 ? 34.909 -11.240 21.472 1.00 37.22 650 LYS A O 1
ATOM 5083 N N . ASP A 1 651 ? 33.604 -9.814 20.300 1.00 42.09 651 ASP A N 1
ATOM 5084 C CA . ASP A 1 651 ? 32.399 -10.647 20.308 1.00 42.09 651 ASP A CA 1
ATOM 5085 C C . ASP A 1 651 ? 32.527 -11.827 19.337 1.00 42.09 651 ASP A C 1
ATOM 5087 O O . ASP A 1 651 ? 32.204 -12.958 19.701 1.00 42.09 651 ASP A O 1
ATOM 5091 N N . VAL A 1 652 ? 33.128 -11.617 18.160 1.00 41.88 652 VAL A N 1
ATOM 5092 C CA . VAL A 1 652 ? 33.427 -12.700 17.207 1.00 41.88 652 VAL A CA 1
ATOM 5093 C C . VAL A 1 652 ? 34.445 -13.690 17.788 1.00 41.88 652 VAL A C 1
ATOM 5095 O O . VAL A 1 652 ? 34.266 -14.900 17.660 1.00 41.88 652 VAL A O 1
ATOM 5098 N N . LEU A 1 653 ? 35.475 -13.216 18.502 1.00 41.62 653 LEU A N 1
ATOM 5099 C CA . LEU A 1 653 ? 36.436 -14.092 19.184 1.00 41.62 653 LEU A CA 1
ATOM 5100 C C . LEU A 1 653 ? 35.786 -14.848 20.357 1.00 41.62 653 LEU A C 1
ATOM 5102 O O . LEU A 1 653 ? 36.138 -15.995 20.620 1.00 41.62 653 LEU A O 1
ATOM 5106 N N . GLY A 1 654 ? 34.825 -14.229 21.050 1.00 40.75 654 GLY A N 1
ATOM 5107 C CA . GLY A 1 654 ? 34.047 -14.863 22.116 1.00 40.75 654 GLY A CA 1
ATOM 5108 C C . GLY A 1 654 ? 33.134 -15.980 21.603 1.00 40.75 654 GLY A C 1
ATOM 5109 O O . GLY A 1 654 ? 33.097 -17.064 22.190 1.00 40.75 654 GLY A O 1
ATOM 5110 N N . ILE A 1 655 ? 32.464 -15.756 20.470 1.00 43.44 655 ILE A N 1
ATOM 5111 C CA . ILE A 1 655 ? 31.653 -16.774 19.787 1.00 43.44 655 ILE A CA 1
ATOM 5112 C C . ILE A 1 655 ? 32.559 -17.902 19.280 1.00 43.44 655 ILE A C 1
ATOM 5114 O O . ILE A 1 655 ? 32.301 -19.068 19.568 1.00 43.44 655 ILE A O 1
ATOM 5118 N N . PHE A 1 656 ? 33.690 -17.569 18.652 1.00 41.34 656 PHE A N 1
ATOM 5119 C CA . PHE A 1 656 ? 34.672 -18.547 18.178 1.00 41.34 656 PHE A CA 1
ATOM 5120 C C . PHE A 1 656 ? 35.222 -19.436 19.306 1.00 41.34 656 PHE A C 1
ATOM 5122 O O . PHE A 1 656 ? 35.289 -20.653 19.160 1.00 41.34 656 PHE A O 1
ATOM 5129 N N . VAL A 1 657 ? 35.569 -18.866 20.466 1.00 46.56 657 VAL A N 1
ATOM 5130 C CA . VAL A 1 657 ? 36.048 -19.642 21.627 1.00 46.56 657 VAL A CA 1
ATOM 5131 C C . VAL A 1 657 ? 34.942 -20.528 22.210 1.00 46.56 657 VAL A C 1
ATOM 5133 O O . VAL A 1 657 ? 35.222 -21.643 22.656 1.00 46.56 657 VAL A O 1
ATOM 5136 N N . THR A 1 658 ? 33.691 -20.066 22.195 1.00 46.06 658 THR A N 1
ATOM 5137 C CA . THR A 1 658 ? 32.532 -20.851 22.651 1.00 46.06 658 THR A CA 1
ATOM 5138 C C . THR A 1 658 ? 32.281 -22.057 21.746 1.00 46.06 658 THR A C 1
ATOM 5140 O O . THR A 1 658 ? 32.153 -23.171 22.251 1.00 46.06 658 THR A O 1
ATOM 5143 N N . GLU A 1 659 ? 32.304 -21.858 20.429 1.00 45.12 659 GLU A N 1
ATOM 5144 C CA . GLU A 1 659 ? 32.110 -22.911 19.424 1.00 45.12 659 GLU A CA 1
ATOM 5145 C C . GLU A 1 659 ? 33.262 -23.926 19.420 1.00 45.12 659 GLU A C 1
ATOM 5147 O O . GLU A 1 659 ? 33.043 -25.139 19.439 1.00 45.12 659 GLU A O 1
ATOM 5152 N N . VAL A 1 660 ? 34.509 -23.452 19.515 1.00 47.16 660 VAL A N 1
ATOM 5153 C CA . VAL A 1 660 ? 35.688 -24.323 19.652 1.00 47.16 660 VAL A CA 1
ATOM 5154 C C . VAL A 1 660 ? 35.607 -25.144 20.944 1.00 47.16 660 VAL A C 1
ATOM 5156 O O . VAL A 1 660 ? 35.868 -26.346 20.922 1.00 47.16 660 VAL A O 1
ATOM 5159 N N . ASN A 1 661 ? 35.183 -24.563 22.069 1.00 43.72 661 ASN A N 1
ATOM 5160 C CA . ASN A 1 661 ? 34.976 -25.337 23.297 1.00 43.72 661 ASN A CA 1
ATOM 5161 C C . ASN A 1 661 ? 33.839 -26.361 23.156 1.00 43.72 661 ASN A C 1
ATOM 5163 O O . ASN A 1 661 ? 33.969 -27.486 23.642 1.00 43.72 661 ASN A O 1
ATOM 5167 N N . TRP A 1 662 ? 32.749 -26.024 22.465 1.00 48.50 662 TRP A N 1
ATOM 5168 C CA . TRP A 1 662 ? 31.655 -26.960 22.189 1.00 48.50 662 TRP A CA 1
ATOM 5169 C C . TRP A 1 662 ? 32.118 -28.177 21.385 1.00 48.50 662 TRP A C 1
ATOM 5171 O O . TRP A 1 662 ? 31.869 -29.318 21.785 1.00 48.50 662 TRP A O 1
ATOM 5181 N N . ILE A 1 663 ? 32.868 -27.938 20.311 1.00 43.84 663 ILE A N 1
ATOM 5182 C CA . ILE A 1 663 ? 33.338 -28.979 19.392 1.00 43.84 663 ILE A CA 1
ATOM 5183 C C . ILE A 1 663 ? 34.456 -29.825 20.016 1.00 43.84 663 ILE A C 1
ATOM 5185 O O . ILE A 1 663 ? 34.429 -31.050 19.909 1.00 43.84 663 ILE A O 1
ATOM 5189 N N . PHE A 1 664 ? 35.431 -29.210 20.693 1.00 40.34 664 PHE A N 1
ATOM 5190 C CA . PHE A 1 664 ? 36.613 -29.929 21.185 1.00 40.34 664 PHE A CA 1
ATOM 5191 C C . PHE A 1 664 ? 36.481 -30.469 22.613 1.00 40.34 664 PHE A C 1
ATOM 5193 O O . PHE A 1 664 ? 37.184 -31.417 22.960 1.00 40.34 664 PHE A O 1
ATOM 5200 N N . VAL A 1 665 ? 35.601 -29.903 23.447 1.00 49.31 665 VAL A N 1
ATOM 5201 C CA . VAL A 1 665 ? 35.466 -30.307 24.859 1.00 49.31 665 VAL A CA 1
ATOM 5202 C C . VAL A 1 665 ? 34.152 -31.038 25.107 1.00 49.31 665 VAL A C 1
ATOM 5204 O O . VAL A 1 665 ? 34.160 -32.125 25.686 1.00 49.31 665 VAL A O 1
ATOM 5207 N N . TYR A 1 666 ? 33.024 -30.489 24.653 1.00 44.62 666 TYR A N 1
ATOM 5208 C CA . TYR A 1 666 ? 31.702 -31.004 25.026 1.00 44.62 666 TYR A CA 1
ATOM 5209 C C . TYR A 1 666 ? 31.183 -32.114 24.100 1.00 44.62 666 TYR A C 1
ATOM 5211 O O . TYR A 1 666 ? 30.576 -33.074 24.586 1.00 44.62 666 TYR A O 1
ATOM 5219 N N . ALA A 1 667 ? 31.468 -32.059 22.796 1.00 43.06 667 ALA A N 1
ATOM 5220 C CA . ALA A 1 667 ? 31.081 -33.115 21.855 1.00 43.06 667 ALA A CA 1
ATOM 5221 C C . ALA A 1 667 ? 31.769 -34.478 22.136 1.00 43.06 667 ALA A C 1
ATOM 5223 O O . ALA A 1 667 ? 31.085 -35.506 22.142 1.00 43.06 667 ALA A O 1
ATOM 5224 N N . PRO A 1 668 ? 33.073 -34.544 22.485 1.00 46.78 668 PRO A N 1
ATOM 5225 C CA . PRO A 1 668 ? 33.705 -35.806 22.873 1.00 46.78 668 PRO A CA 1
ATOM 5226 C C . PRO A 1 668 ? 33.188 -36.333 24.216 1.00 46.78 668 PRO A C 1
ATOM 5228 O O . PRO A 1 668 ? 32.999 -37.537 24.372 1.00 46.78 668 PRO A O 1
ATOM 5231 N N . PHE A 1 669 ? 32.906 -35.446 25.179 1.00 44.59 669 PHE A N 1
ATOM 5232 C CA . PHE A 1 669 ? 32.378 -35.831 26.493 1.00 44.59 669 PHE A CA 1
ATOM 5233 C C . PHE A 1 669 ? 30.957 -36.394 26.420 1.00 44.59 669 PHE A C 1
ATOM 5235 O O . PHE A 1 669 ? 30.651 -37.387 27.080 1.00 44.59 669 PHE A O 1
ATOM 5242 N N . SER A 1 670 ? 30.093 -35.785 25.608 1.00 44.41 670 SER A N 1
ATOM 5243 C CA . SER A 1 670 ? 28.725 -36.265 25.383 1.00 44.41 670 SER A CA 1
ATOM 5244 C C . SER A 1 670 ? 28.717 -37.605 24.642 1.00 44.41 670 SER A C 1
ATOM 5246 O O . SER A 1 670 ? 28.033 -38.534 25.074 1.00 44.41 670 SER A O 1
ATOM 5248 N N . SER A 1 671 ? 29.562 -37.765 23.620 1.00 43.19 671 SER A N 1
ATOM 5249 C CA . SER A 1 671 ? 29.765 -39.050 22.936 1.00 43.19 671 SER A CA 1
ATOM 5250 C C . SER A 1 671 ? 30.296 -40.140 23.883 1.00 43.19 671 SER A C 1
ATOM 5252 O O . SER A 1 671 ? 29.789 -41.266 23.906 1.00 43.19 671 SER A O 1
ATOM 5254 N N . PHE A 1 672 ? 31.247 -39.800 24.760 1.00 44.72 672 PHE A N 1
ATOM 5255 C CA . PHE A 1 672 ? 31.781 -40.713 25.772 1.00 44.72 672 PHE A CA 1
ATOM 5256 C C . PHE A 1 672 ? 30.727 -41.121 26.817 1.00 44.72 672 PHE A C 1
ATOM 5258 O O . PHE A 1 672 ? 30.619 -42.301 27.156 1.00 44.72 672 PHE A O 1
ATOM 5265 N N . ALA A 1 673 ? 29.896 -40.183 27.284 1.00 46.66 673 ALA A N 1
ATOM 5266 C CA . ALA A 1 673 ? 28.822 -40.455 28.241 1.00 46.66 673 ALA A CA 1
ATOM 5267 C C . ALA A 1 673 ? 27.730 -41.372 27.660 1.00 46.66 673 ALA A C 1
ATOM 5269 O O . ALA A 1 673 ? 27.262 -42.292 28.338 1.00 46.66 673 ALA A O 1
ATOM 5270 N N . ILE A 1 674 ? 27.364 -41.172 26.391 1.00 49.59 674 ILE A N 1
ATOM 5271 C CA . ILE A 1 674 ? 26.411 -42.029 25.670 1.00 49.59 674 ILE A CA 1
ATOM 5272 C C . ILE A 1 674 ? 27.004 -43.429 25.468 1.00 49.59 674 ILE A C 1
ATOM 5274 O O . ILE A 1 674 ? 26.331 -44.433 25.705 1.00 49.59 674 ILE A O 1
ATOM 5278 N N . THR A 1 675 ? 28.288 -43.512 25.118 1.00 50.69 675 THR A N 1
ATOM 5279 C CA . THR A 1 675 ? 28.981 -44.791 24.915 1.00 50.69 675 THR A CA 1
ATOM 5280 C C . THR A 1 675 ? 29.091 -45.590 26.215 1.00 50.69 675 THR A C 1
ATOM 5282 O O . THR A 1 675 ? 28.819 -46.789 26.215 1.00 50.69 675 THR A O 1
ATOM 5285 N N . ILE A 1 676 ? 29.400 -44.947 27.348 1.00 50.59 676 ILE A N 1
ATOM 5286 C CA . ILE A 1 676 ? 29.390 -45.601 28.668 1.00 50.59 676 ILE A CA 1
ATOM 5287 C C . ILE A 1 676 ? 27.983 -46.053 29.056 1.00 50.59 676 ILE A C 1
ATOM 5289 O O . ILE A 1 676 ? 27.831 -47.155 29.579 1.00 50.59 676 ILE A O 1
ATOM 5293 N N . SER A 1 677 ? 26.959 -45.243 28.785 1.00 45.81 677 SER A N 1
ATOM 5294 C CA . SER A 1 677 ? 25.567 -45.595 29.095 1.00 45.81 677 SER A CA 1
ATOM 5295 C C . SER A 1 677 ? 25.116 -46.832 28.310 1.00 45.81 677 SER A C 1
ATOM 5297 O O . SER A 1 677 ? 24.543 -47.758 28.885 1.00 45.81 677 SER A O 1
ATOM 5299 N N . ASN A 1 678 ? 25.474 -46.909 27.026 1.00 48.47 678 ASN A N 1
ATOM 5300 C CA . ASN A 1 678 ? 25.199 -48.068 26.176 1.00 48.47 678 ASN A CA 1
ATOM 5301 C C . ASN A 1 678 ? 26.030 -49.298 26.570 1.00 48.47 678 ASN A C 1
ATOM 5303 O O . ASN A 1 678 ? 25.513 -50.415 26.580 1.00 48.47 678 ASN A O 1
ATOM 5307 N N . LEU A 1 679 ? 27.293 -49.115 26.967 1.00 51.03 679 LEU A N 1
ATOM 5308 C CA . LEU A 1 679 ? 28.138 -50.204 27.461 1.00 51.03 679 LEU A CA 1
ATOM 5309 C C . LEU A 1 679 ? 27.626 -50.747 28.806 1.00 51.03 679 LEU A C 1
ATOM 5311 O O . LEU A 1 679 ? 27.644 -51.954 29.035 1.00 51.03 679 LEU A O 1
ATOM 5315 N N . TRP A 1 680 ? 27.124 -49.877 29.684 1.00 49.34 680 TRP A N 1
ATOM 5316 C CA . TRP A 1 680 ? 26.530 -50.261 30.963 1.00 49.34 680 TRP A CA 1
ATOM 5317 C C . TRP A 1 680 ? 25.215 -51.025 30.775 1.00 49.34 68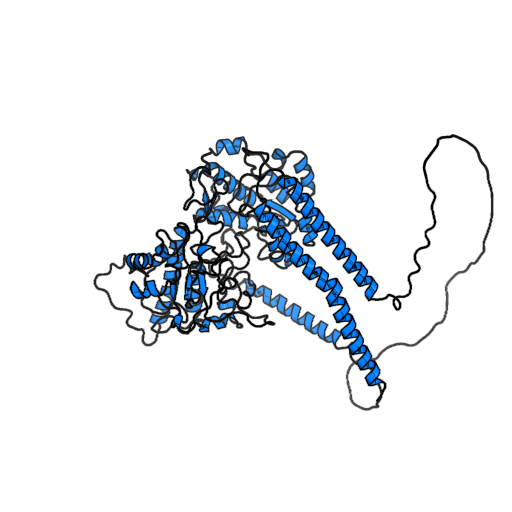0 TRP A C 1
ATOM 5319 O O . TRP A 1 680 ? 25.026 -52.060 31.416 1.00 49.34 680 TRP A O 1
ATOM 5329 N N . LEU A 1 681 ? 24.356 -50.593 29.843 1.00 54.88 681 LEU A N 1
ATOM 5330 C CA . LEU A 1 681 ? 23.152 -51.327 29.425 1.00 54.88 681 LEU A CA 1
ATOM 5331 C C . LEU A 1 681 ? 23.496 -52.705 28.837 1.00 54.88 681 LEU A C 1
ATOM 5333 O O . LEU A 1 681 ? 22.885 -53.709 29.199 1.00 54.88 681 LEU A O 1
ATOM 5337 N N . TYR A 1 682 ? 24.536 -52.784 28.007 1.00 50.75 682 TYR A N 1
ATOM 5338 C CA . TYR A 1 682 ? 24.995 -54.043 27.417 1.00 50.75 682 TYR A CA 1
ATOM 5339 C C . TYR A 1 682 ? 25.585 -55.016 28.458 1.00 50.75 682 TYR A C 1
ATOM 5341 O O . TYR A 1 682 ? 25.361 -56.226 28.394 1.00 50.75 682 TYR A O 1
ATOM 5349 N N . ILE A 1 683 ? 26.315 -54.507 29.457 1.00 57.50 683 ILE A N 1
ATOM 5350 C CA . ILE A 1 683 ? 26.891 -55.322 30.540 1.00 57.50 683 ILE A CA 1
ATOM 5351 C C . ILE A 1 683 ? 25.813 -55.787 31.531 1.00 57.50 683 ILE A C 1
ATOM 5353 O O . ILE A 1 683 ? 25.875 -56.921 32.009 1.00 57.50 683 ILE A O 1
ATOM 5357 N N . THR A 1 684 ? 24.817 -54.949 31.834 1.00 54.09 684 THR A N 1
ATOM 5358 C CA . THR A 1 684 ? 23.716 -55.307 32.747 1.00 54.09 684 THR A CA 1
ATOM 5359 C C . THR A 1 684 ? 22.742 -56.309 32.128 1.00 54.09 684 THR A C 1
ATOM 5361 O O . THR A 1 684 ? 22.279 -57.200 32.836 1.00 54.09 684 THR A O 1
ATOM 5364 N N . GLN A 1 685 ? 22.520 -56.268 30.810 1.00 51.75 685 GLN A N 1
ATOM 5365 C CA . GLN A 1 685 ? 21.701 -57.260 30.097 1.00 51.75 685 GLN A CA 1
ATOM 5366 C C . GLN A 1 685 ? 22.352 -58.651 29.969 1.00 51.75 685 GLN A C 1
ATOM 5368 O O . GLN A 1 685 ? 21.647 -59.628 29.748 1.00 51.75 685 GLN A O 1
ATOM 5373 N N . ARG A 1 686 ? 23.675 -58.784 30.147 1.00 46.47 686 ARG A N 1
ATOM 5374 C CA . ARG A 1 686 ? 24.385 -60.084 30.117 1.00 46.47 686 ARG A CA 1
ATOM 5375 C C . ARG A 1 686 ? 24.537 -60.772 31.481 1.00 46.47 686 ARG A C 1
ATOM 5377 O O . ARG A 1 686 ? 25.162 -61.829 31.552 1.00 46.47 686 ARG A O 1
ATOM 5384 N N . ARG A 1 687 ? 24.021 -60.185 32.567 1.00 46.75 687 ARG A N 1
ATOM 5385 C CA . ARG A 1 687 ? 24.084 -60.753 33.931 1.00 46.75 687 ARG A CA 1
ATOM 5386 C C . ARG A 1 687 ? 22.720 -61.136 34.527 1.00 46.75 687 ARG A C 1
ATOM 5388 O O . ARG A 1 687 ? 22.664 -61.396 35.728 1.00 46.75 687 ARG A O 1
ATOM 5395 N N . LEU A 1 688 ? 21.668 -61.208 33.711 1.00 40.41 688 LEU A N 1
ATOM 5396 C CA . LEU A 1 688 ? 20.363 -61.769 34.079 1.00 40.41 688 LEU A CA 1
ATOM 5397 C C . LEU A 1 688 ? 20.113 -63.093 33.361 1.00 40.41 688 LEU A C 1
ATOM 5399 O O . LEU A 1 688 ? 20.413 -63.157 32.148 1.00 40.41 688 LEU A O 1
#

Foldseek 3Di:
DPCVPADDCVQLFDAQVRHADPPDDAAPLVSLQSLLQRLVLQQCVQLVHDVVLQVVPWAFQCVVQPPLQVVCPVLADPSVVSNRRRHTQGDDPCPPDFGACSAQFWHAADHSVQFFCQVVCVVQVHDHSQKTAGTATRQDDPDFRWHWIAGRVVNWTFGDNHPVCVVVCPPVVVHVVLTHRSSLLSSVRVVCPVQVQKDFHNQPDADPLRANDRGRIDGFLHGPSLLVLLLVLLVLLLVLQVVQLVPDPDRDCPDDPPPPDDPVDAAFLEDVVLCVLLQQDVPASLSSNRRSRHNHPFADSAAQWGRADRDNVRLNVQRLFNPADDDPQKGTKHFGTFGHCQVVLWDADDLVQDLAPDCSQHPPDPPGPHDRTHGFGKIFHIDRRSHGQHHSQFIWGAASFFWPQDPDDPFTAAEQSRHHPDHRHRTRFPFHADDRSDGDRSHGDGSSLVSNLSSVCSNVVVFRHYNRTTHHGSCSCRCCRDVNVVSRYRHDDSSNDDDPPPPPVVVPVVVVVVVVVVVVVVVVVVVVVPPDDDDDDDDDDDDDDDDDDDDDDDDDDDDDDDDDDDDDDDDDDDDDDDDDDDDDDDDDDDDDDDDPDDDDPVPDDPVVVVVVVVVVVVVVVVVVVVVVVVVVVVVPPPDPDPPVVVVVVVVVVVVVVVVCCCVPPVVVVVVVVVVVVVVVVVVVVVPD

Radius of gyration: 35.18 Å; chains: 1; bounding box: 102×101×76 Å

Secondary structure (DSSP, 8-state):
--GGGS---GGGS-BTTB----SSSS--HHHHHHHHHHHHHHHHHHTT--HHHHHHH-B-HHHHHTHHHHHHTTTS-HHHHHHHHHS-BPPPS-TTS-PPBSSSSBBS---GGGTB-HHHHHHTTPPTT-EEEEE-BSS-SS----EEEEETTTTEEEEESSGGGHHHH-SGGG-TTT-B-HHHHHHHHHHHHHTTSEEE--TTSPPGGG---BTTEEE-S--HHHHHHHHHHHHHHHHHHHHHHHTSSS--------TT--TTSPPBSS-HHHHHHTT--SS-HHHHHHHHSBPPSSSEEETTEEPPPSSHHHHHHT-TTTTS---TTEEPP-EEEEBTTGGGS-EE--TTT-S---GGG--SSS---S-SEE-SEEEEPPEETTSTT--TTBEEEE-SS-B--SSS-SS--B-TTSPBPPTTBSS-TT---S-TTS--TTPPPBHHHHHHHHHHHHHTTSS-EETTEE-S-GGGGGGGGTTTGGGG------TT--TT-TTSTHHHHHHHHHHHHHHHHHHHHHHTTSS---------------------------------------------------------------------TTS--HHHHHHHHHHHHHHHHHHHHHHHHHHHHHGGGG---HHHHHHHHHHHHHHHHHHHHIIIIIHHHHHHHHHHHHHHHHHHHT--

pLDDT: mean 72.45, std 26.41, range [21.11, 98.56]

Sequence (688 aa):
MDLSQLPDITGLLVRPDNPPRDDIEGMDYPRCAALYNYLAQYSWLAEGRPLATLNENSTNFFTAFGAEAETLRQRLHPSLVAFLDTAMIPPSDSPDRFPPPLSIFAYGLPAPDGLIEEFVADLQDQPVDSLVRLSPVGLSGEGSGGGVIYHQCFHRVAVFMHLDYYDCGFPVEDHPDIWNPLETVLSHWIDLIQLGKVVASPHEEPALFDFEKIGPWEWRPYSEAQVTTCVGAWDRLCRAIEARISQLPNPPSLTGPISGIDADNPEPLVASTVLDAASVPDPSFARSFLTRARRPRFRYIAPGLLLPPADSSGFVAAQPFAVL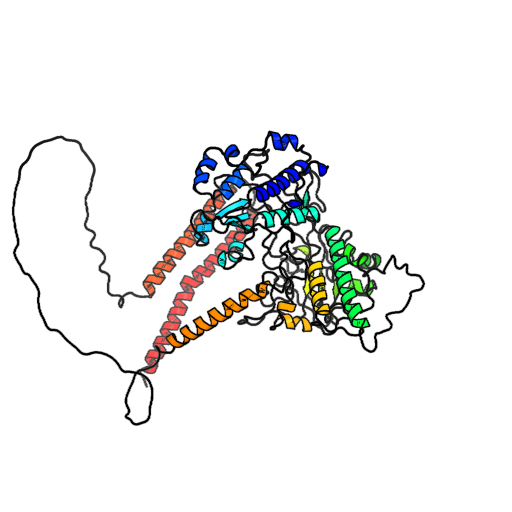PRSQHTAPPVCLFPAEGGDQRPIQLTRTTTPFLLLDYYSMSTDTLTPSRVSAGLYTAAVERNGLDTAEDGFRLLLPFTLNDGWDRSVGARRSDGELTDRGSFADLFQHGFKPFGGDYYRPQRLERLLDCWRKLVEKGVWSVGPKGVEGTIDTFKDAESDRWEDYYIPPTCPSTTPDENLWGFGQCLGMAMVVLVLFSALETYIEADISDQTPIATGTDEFPWRPPRSATIISVEEQSLGTSIHQRPRSSQNEAEHADMGQADASITGDTLGPSSLPAYERNYYDDRWCISLAAFNLVQTMLLSMAFVGADYAAHFHAIAVWTLYIKDVLGIFVTEVNWIFVYAPFSSFAITISNLWLYITQRRL